Protein AF-A0A7V0IUH4-F1 (afdb_monomer_lite)

Secondary structure (DSSP, 8-state):
------------------------PEEEEEEEEEEEEEPPGGGS-EEEES-TT-HHHHHHHHHHH--SEEEEETT-TTS-TTTT-SSHHHHHHHHHHHHSTTSTTHHHHHHHHHTTPEEEEEEPSS---TTTBSSTT---BSBTT---BSGGGSPBS-HHHHHHHHHHHHHIIIIIS--SSEEEEE-SSHHHH-SS-HHHHHHHHHHHHHHHHHH-TTSEEEE---SSTTPPPPPTT-TTB-HHHHHHHHHTT-SS-TT---HHHHHHHHHHHTT---SEEEEEEES--THHHHHHHHHHHHHHHTTT-TTPEEEEEEEES--SSSP-GGGTSHHHHHHHHHHHHHHHHTT-----EESS---TTHHHHHHHHTTT-S-S--SSSEETTTT--EEPHHHHHHHHHHHHH-EETTEE-EEEEEE----SSEEEEEEE-TTS-EEEEEEEE----SHHHHHHHHHHHHHHTT--HHHHHHHHHHHHHHHH--SS-TTHHHHHHHHHHTT---HHHHHHHHHHHHHHHHHHHT-SGGGHHHHSTT--SHHHHHHHHHHHHHHHHTSSPEEEEEEEES-SS-SEEEEEEEEESSSSS-HHHHHHHT-SS--SSSS-SS-HHHHHHHHHHHHHHHHHHHHHHHHHHHTT--HHHHHHHHHHHHHHTTSTTHHHHHHHHHHHHTTT-HHHHHHHHHHHHHHHHHHHHHHHHHHHHHHHHHHTSTTTSSGGG-EEEEEE-BTTBEEEEEEE-TTEEEEEEEEE-

pLDDT: mean 86.76, std 14.97, range [27.89, 98.75]

Foldseek 3Di:
DDDDDDDDDDDDDDDDPPVPPPFDAWEKEFELVFFDFFPFLLLAAFAEDQCLLQLLLLVVLCVLRLHQEYEYECCHPVHRLAQPDPDLVSSLVSLCQQCPCVHSNVSVLVSCVVSVHAYEYEHEPQRHHLQFFPDRPQQPAFFDVDRGGLRRQEFGVDLLVLLVSLLSNLLCVCPVSVNPRAEYEYYAQNLRRHLAALVSSLSNLQSNQVSNCVNPVNHAYEYQAHQDLFDFRDWLPDPTGDPVSSVSCVVNVIRTDPVRGGSQLVSVVSCLVVVGHAQEYEYAEELDQLLSLLVSLQVVCVSCVVSVNNRYAYEPAEYFNHDDAKPQQCLQALLRLLRSVSNSVSNVNSRHRYYHYHAQDDDPPRQVVQCVVQVNDQGINTRHQGRNRVQAGFGGSNSQSSSLSCVQQPADPLGTWTWTDMDIPPALFKDKTWTAHSVRQKIKIKMGGHADPPLVSNLVSLLVLLCVQAPDPVLVVLVVVLVVVVVPDPDDDPCSVVVSLVVSCVVDPDPLNNLSSQLSSQSNVCCVPVNALPSLCVSCPPDDDPSSVVSSVSSSVSRVQSFFWHKYKYKYFQRPFAWKWKKKKFKRDLQAQRQQSQQQVQAPDNDPRSRHRPGPVRVLLVVLLVVLLVQLLVQLVVQVVVVVDDPVLSVLCVVQLVVLVPDPCSPVSQLVSLCVSCPPHPVSSVVSSVSVVVSVVSSVVSSSVSSSVSSVVVCPDLRNDRVSRIDMDMDTQDNRMDMDMDTGHHSMMMMIMIGHD

Radius of gyration: 29.91 Å; chains: 1; bounding box: 110×82×87 Å

Sequence (757 aa):
MKKNLFLFCIVIILVPFLSFAQETVIKIKVDASQTIESVPEIFSPSMWIVNPHNRYLIEKFFSENNPKRIQISLSAIDFPLFARTESFKEYKQNLRKYFGPDGAAAYFIHKIKEFNTALVIGFDPPRMPSWLSSRPGDYRLLRKGGDITLEKTSPPMSYDLWAEVVTYTLTYFNNDLQIKNLGFFVGHEQDLDWAGSEKSFFRYYEYAAKAAKKVNPDIKVGGGGPRHWNIMRAGCDSKYYTRDAMEICKSEGGWRDRKNVPFLKNFIDYAVQNNVPLDFINWHSFGTNPEGFLIAGNRIKKWLGKKKLEDVRLYPSDWTYWSRTYPADYLDTTESAAYIPQALYYMWKGGIDWHGHDFDVEGYGMETKTIKKRDNSVFIGSWSIFARAKKGGIVKPTYNAFKALNMISREDKTGGSRLISTDFPEDETVVAFSTISGDARKIFFMMSNFIPKDKNKLNKYILGIAMKDGIIKEEVELFRKCIKDNTVASGKNRDNFAGCKSKLRQRTKDPEKLEVIDFTSKLFTCLKYKGDTNCMPDASEGLKFQRTRRTADKIKEVMGAASKSKHVSIEFINIPFKETAKLITYKIDSAHSNACSFNKKTEPRKTGTPCGVGGAIDKAVAEARKQARGEGLKKARIYLSSLGYEKKEIELLKNNIRSCVGRMNARNCLNELSERIGAGNPNRSRNIKNDLPEAFEKYKKTFQTSYYRTIDGINNWKEVSLEGSKEEKEVDIRKGMFILNRTVEPNSVYLLILEGS

Structure (mmCIF, N/CA/C/O backbone):
data_AF-A0A7V0IUH4-F1
#
_entry.id   AF-A0A7V0IUH4-F1
#
loop_
_atom_site.group_PDB
_atom_site.id
_atom_site.type_symbol
_atom_site.label_atom_id
_atom_site.label_alt_id
_atom_site.label_comp_id
_atom_site.label_asym_id
_atom_site.label_entity_id
_atom_site.label_seq_id
_atom_site.pdbx_PDB_ins_code
_atom_site.Cartn_x
_atom_site.Cartn_y
_atom_site.Cartn_z
_atom_site.occupancy
_atom_site.B_iso_or_equiv
_atom_site.auth_seq_id
_atom_site.auth_comp_id
_atom_site.auth_asym_id
_atom_site.auth_atom_id
_atom_site.pdbx_PDB_model_num
ATOM 1 N N . MET A 1 1 ? -55.706 57.755 51.723 1.00 37.38 1 MET A N 1
ATOM 2 C CA . MET A 1 1 ? -55.678 57.977 50.258 1.00 37.38 1 MET A CA 1
ATOM 3 C C . MET A 1 1 ? -55.311 56.674 49.557 1.00 37.38 1 MET A C 1
ATOM 5 O O . MET A 1 1 ? -54.279 56.119 49.887 1.00 37.38 1 MET A O 1
ATOM 9 N N . LYS A 1 2 ? -56.220 56.190 48.691 1.00 33.56 2 LYS A N 1
ATOM 10 C CA . LYS A 1 2 ? -56.051 55.422 47.430 1.00 33.56 2 LYS A CA 1
ATOM 11 C C . LYS A 1 2 ? -54.647 54.838 47.143 1.00 33.56 2 LYS A C 1
ATOM 13 O O . LYS A 1 2 ? -53.683 55.577 47.222 1.00 33.56 2 LYS A O 1
ATOM 18 N N . LYS A 1 3 ? -54.447 53.625 46.622 1.00 33.75 3 LYS A N 1
ATOM 19 C CA . LYS A 1 3 ? -55.297 52.534 46.100 1.00 33.75 3 LYS A CA 1
ATOM 20 C C . LYS A 1 3 ? -54.306 51.412 45.697 1.00 33.75 3 LYS A C 1
ATOM 22 O O . LYS A 1 3 ? -53.345 51.748 45.025 1.00 33.75 3 LYS A O 1
ATOM 27 N N . ASN A 1 4 ? -54.621 50.153 46.033 1.00 34.56 4 ASN A N 1
ATOM 28 C CA . ASN A 1 4 ? -54.620 48.956 45.157 1.00 34.56 4 ASN A CA 1
ATOM 29 C C . ASN A 1 4 ? -53.325 48.553 44.397 1.00 34.56 4 ASN A C 1
ATOM 31 O O . ASN A 1 4 ? -52.700 49.388 43.769 1.00 34.56 4 ASN A O 1
ATOM 35 N N . LEU A 1 5 ? -52.918 47.288 44.234 1.00 33.69 5 LEU A N 1
ATOM 36 C CA . LEU A 1 5 ? -53.509 45.961 44.458 1.00 33.69 5 LEU A CA 1
ATOM 37 C C . LEU A 1 5 ? -52.405 44.920 44.104 1.00 33.69 5 LEU A C 1
ATOM 39 O O . LEU A 1 5 ? -51.682 45.160 43.143 1.00 33.69 5 LEU A O 1
ATOM 43 N N . PHE A 1 6 ? -52.421 43.746 44.761 1.00 31.06 6 PHE A N 1
ATOM 44 C CA . PHE A 1 6 ? -52.007 42.412 44.249 1.00 31.06 6 PHE A CA 1
ATOM 45 C C . PHE A 1 6 ? -50.518 42.134 43.946 1.00 31.06 6 PHE A C 1
ATOM 47 O O . PHE A 1 6 ? -49.809 42.968 43.412 1.00 31.06 6 PHE A O 1
ATOM 54 N N . LEU A 1 7 ? -49.968 40.930 44.126 1.00 31.27 7 LEU A N 1
ATOM 55 C CA . LEU A 1 7 ? -50.326 39.686 44.823 1.00 31.27 7 LEU A CA 1
ATOM 56 C C . LEU A 1 7 ? -49.041 38.828 44.719 1.00 31.27 7 LEU A C 1
ATOM 58 O O . LEU A 1 7 ? -48.494 38.684 43.632 1.00 31.27 7 LEU A O 1
ATOM 62 N N . PHE A 1 8 ? -48.548 38.336 45.855 1.00 31.84 8 PHE A N 1
ATOM 63 C CA . PHE A 1 8 ? -48.049 36.970 46.097 1.00 31.84 8 PHE A CA 1
ATOM 64 C C . PHE A 1 8 ? -47.409 36.156 44.938 1.00 31.84 8 PHE A C 1
ATOM 66 O O . PHE A 1 8 ? -48.095 35.759 44.003 1.00 31.84 8 PHE A O 1
ATOM 73 N N . CYS A 1 9 ? -46.135 35.756 45.082 1.00 27.89 9 CYS A N 1
ATOM 74 C CA . CYS A 1 9 ? -45.747 34.371 45.423 1.00 27.89 9 CYS A CA 1
ATOM 75 C C . CYS A 1 9 ? -44.222 34.155 45.366 1.00 27.89 9 CYS A C 1
ATOM 77 O O . CYS A 1 9 ? -43.538 34.504 44.409 1.00 27.89 9 CYS A O 1
ATOM 79 N N . ILE A 1 10 ? -43.728 33.526 46.428 1.00 38.78 10 ILE A N 1
ATOM 80 C CA . ILE A 1 10 ? -42.408 32.914 46.599 1.00 38.78 10 ILE A CA 1
ATOM 81 C C . ILE A 1 10 ? -42.279 31.707 45.647 1.00 38.78 10 ILE A C 1
ATOM 83 O O . ILE A 1 10 ? -43.260 30.993 45.476 1.00 38.78 10 ILE A O 1
ATOM 87 N N . VAL A 1 11 ? -41.091 31.478 45.063 1.00 30.45 11 VAL A N 1
ATOM 88 C CA . VAL A 1 11 ? -40.334 30.196 45.006 1.00 30.45 11 VAL A CA 1
ATOM 89 C C . VAL A 1 11 ? -39.134 30.338 44.041 1.00 30.45 11 VAL A C 1
ATOM 91 O O . VAL A 1 11 ? -39.258 30.401 42.825 1.00 30.45 11 VAL A O 1
ATOM 94 N N . ILE A 1 12 ? -37.960 30.471 44.659 1.00 35.75 12 ILE A N 1
ATOM 95 C CA . ILE A 1 12 ? -36.664 29.813 44.403 1.00 35.75 12 ILE A CA 1
ATOM 96 C C . ILE A 1 12 ? -36.491 29.030 43.070 1.00 35.75 12 ILE A C 1
ATOM 98 O O . ILE A 1 12 ? -37.139 28.018 42.849 1.00 35.75 12 ILE A O 1
ATOM 102 N N . ILE A 1 13 ? -35.468 29.457 42.303 1.00 41.28 13 ILE A N 1
ATOM 103 C CA . ILE A 1 13 ? -34.594 28.722 41.352 1.00 41.28 13 ILE A CA 1
ATOM 104 C C . ILE A 1 13 ? -35.267 27.986 40.177 1.00 41.28 13 ILE A C 1
ATOM 106 O O . ILE A 1 13 ? -35.821 26.913 40.356 1.00 41.28 13 ILE A O 1
ATOM 110 N N . LEU A 1 14 ? -35.030 28.479 38.949 1.00 29.25 14 LEU A N 1
ATOM 111 C CA . LEU A 1 14 ? -34.723 27.669 37.752 1.00 29.25 14 LEU A CA 1
ATOM 112 C C . LEU A 1 14 ? -34.164 28.574 36.629 1.00 29.25 14 LEU A C 1
ATOM 114 O O . LEU A 1 14 ? -34.876 29.120 35.791 1.00 29.25 14 LEU A O 1
ATOM 118 N N . VAL A 1 15 ? -32.843 28.752 36.667 1.00 35.31 15 VAL A N 1
ATOM 119 C CA . VAL A 1 15 ? -31.974 29.238 35.575 1.00 35.31 15 VAL A CA 1
ATOM 120 C C . VAL A 1 15 ? -31.945 28.147 34.476 1.00 35.31 15 VAL A C 1
ATOM 122 O O . VAL A 1 15 ? -32.178 26.979 34.790 1.00 35.31 15 VAL A O 1
ATOM 125 N N . PRO A 1 16 ? -31.799 28.504 33.184 1.00 36.59 16 PRO A N 1
ATOM 126 C CA . PRO A 1 16 ? -32.576 27.939 32.086 1.00 36.59 16 PRO A CA 1
ATOM 127 C C . PRO A 1 16 ? -32.197 26.498 31.750 1.00 36.59 16 PRO A C 1
ATOM 129 O O . PRO A 1 16 ? -31.084 26.052 32.023 1.00 36.59 16 PRO A O 1
ATOM 132 N N . PHE A 1 17 ? -33.118 25.815 31.063 1.00 34.81 17 PHE A N 1
ATOM 133 C CA . PHE A 1 17 ? -32.881 24.593 30.294 1.00 34.81 17 PHE A CA 1
ATOM 134 C C . PHE A 1 17 ? -31.699 24.784 29.321 1.00 34.81 17 PHE A C 1
ATOM 136 O O . PHE A 1 17 ? -31.861 25.023 28.124 1.00 34.81 17 PHE A O 1
ATOM 143 N N . LEU A 1 18 ? -30.477 24.637 29.829 1.00 32.19 18 LEU A N 1
ATOM 144 C CA . LEU A 1 18 ? -29.369 24.096 29.066 1.00 32.19 18 LEU A CA 1
ATOM 145 C C . LEU A 1 18 ? -29.809 22.684 28.699 1.00 32.19 18 LEU A C 1
ATOM 147 O O . LEU A 1 18 ? -29.842 21.788 29.539 1.00 32.19 18 LEU A O 1
ATOM 151 N N . SER A 1 19 ? -30.194 22.499 27.440 1.00 32.16 19 SER A N 1
ATOM 152 C CA . SER A 1 19 ? -30.220 21.170 26.846 1.00 32.16 19 SER A CA 1
ATOM 153 C C . SER A 1 19 ? -28.793 20.634 26.929 1.00 32.16 19 SER A C 1
ATOM 155 O O . SER A 1 19 ? -27.965 20.916 26.064 1.00 32.16 19 SER A O 1
ATOM 157 N N . PHE A 1 20 ? -28.475 19.920 28.010 1.00 33.34 20 PHE A N 1
ATOM 158 C CA . PHE A 1 20 ? -27.325 19.037 28.049 1.00 33.34 20 PHE A CA 1
ATOM 159 C C . PHE A 1 20 ? -27.559 18.035 26.924 1.00 33.34 20 PHE A C 1
ATOM 161 O O . PHE A 1 20 ? -28.377 17.126 27.048 1.00 33.34 20 PHE A O 1
ATOM 168 N N . ALA A 1 21 ? -26.896 18.244 25.786 1.00 39.22 21 ALA A N 1
ATOM 169 C CA . ALA A 1 21 ? -26.708 17.181 24.821 1.00 39.22 21 ALA A CA 1
ATOM 170 C C . ALA A 1 21 ? -25.981 16.074 25.586 1.00 39.22 21 ALA A C 1
ATOM 172 O O . ALA A 1 21 ? -24.799 16.208 25.895 1.00 39.22 21 ALA A O 1
ATOM 173 N N . GLN A 1 22 ? -26.728 15.054 26.001 1.00 40.94 22 GLN A N 1
ATOM 174 C CA . GLN A 1 22 ? -26.186 13.882 26.663 1.00 40.94 22 GLN A CA 1
ATOM 175 C C . GLN A 1 22 ? -25.110 13.326 25.728 1.00 40.94 22 GLN A C 1
ATOM 177 O O . GLN A 1 22 ? -25.421 12.973 24.590 1.00 40.94 22 GLN A O 1
ATOM 182 N N . GLU A 1 23 ? -23.842 13.352 26.151 1.00 55.22 23 GLU A N 1
ATOM 183 C CA . GLU A 1 23 ? -22.752 12.816 25.338 1.00 55.22 23 GLU A CA 1
ATOM 184 C C . GLU A 1 23 ? -23.079 11.358 25.011 1.00 55.22 23 GLU A C 1
ATOM 186 O O . GLU A 1 23 ? -23.225 10.513 25.897 1.00 55.22 23 GLU A O 1
ATOM 191 N N . THR A 1 24 ? -23.284 11.078 23.727 1.00 71.75 24 THR A N 1
ATOM 192 C CA . THR A 1 24 ? -23.675 9.759 23.248 1.00 71.75 24 THR A CA 1
ATOM 193 C C . THR A 1 24 ? -22.495 8.810 23.407 1.00 71.75 24 THR A C 1
ATOM 195 O O . THR A 1 24 ? -21.489 8.906 22.707 1.00 71.75 24 THR A O 1
ATOM 198 N N . VAL A 1 25 ? -22.604 7.886 24.362 1.00 87.19 25 VAL A N 1
ATOM 199 C CA . VAL A 1 25 ? -21.612 6.826 24.562 1.00 87.19 25 VAL A CA 1
ATOM 200 C C . VAL A 1 25 ? -21.788 5.773 23.470 1.00 87.19 25 VAL A C 1
ATOM 202 O O . VAL A 1 25 ? -22.852 5.158 23.365 1.00 87.19 25 VAL A O 1
ATOM 205 N N . ILE A 1 26 ? -20.739 5.523 22.686 1.00 91.44 26 ILE A N 1
ATOM 206 C CA . ILE A 1 26 ? -20.710 4.416 21.723 1.00 91.44 26 ILE A CA 1
ATOM 207 C C . ILE A 1 26 ? -20.567 3.118 22.511 1.00 91.44 26 ILE A C 1
ATOM 209 O O . ILE A 1 26 ? -19.567 2.909 23.197 1.00 91.44 26 ILE A O 1
ATOM 213 N N . LYS A 1 27 ? -21.564 2.240 22.419 1.00 95.38 27 LYS A N 1
ATOM 214 C CA . LYS A 1 27 ? -21.532 0.917 23.050 1.00 95.38 27 LYS A CA 1
ATOM 215 C C . LYS A 1 27 ? -21.047 -0.118 22.044 1.00 95.38 27 LYS A C 1
ATOM 217 O O . LYS A 1 27 ? -21.657 -0.264 20.990 1.00 95.38 27 LYS A O 1
ATOM 222 N N . ILE A 1 28 ? -19.972 -0.818 22.372 1.00 97.62 28 ILE A N 1
ATOM 223 C CA . ILE A 1 28 ? -19.400 -1.893 21.563 1.00 97.62 28 ILE A CA 1
ATOM 224 C C . ILE A 1 28 ? -19.493 -3.179 22.370 1.00 97.62 28 ILE A C 1
ATOM 226 O O . ILE A 1 28 ? -19.075 -3.205 23.524 1.00 97.62 28 ILE A O 1
ATOM 230 N N . LYS A 1 29 ? -20.021 -4.240 21.772 1.00 98.25 29 LYS A N 1
ATOM 231 C CA . LYS A 1 29 ? -20.171 -5.550 22.396 1.00 98.25 29 LYS A CA 1
ATOM 232 C C . LYS A 1 29 ? -19.306 -6.567 21.663 1.00 98.25 29 LYS A C 1
ATOM 234 O O . LYS A 1 29 ? -19.407 -6.699 20.449 1.00 98.25 29 LYS A O 1
ATOM 239 N N . VAL A 1 30 ? -18.470 -7.286 22.400 1.00 98.38 30 VAL A N 1
ATOM 240 C CA . VAL A 1 30 ? -17.583 -8.335 21.889 1.00 98.38 30 VAL A CA 1
ATOM 241 C C . VAL A 1 30 ? -18.022 -9.665 22.488 1.00 98.38 30 VAL A C 1
ATOM 243 O O . VAL A 1 30 ? -17.952 -9.838 23.704 1.00 98.38 30 VAL A O 1
ATOM 246 N N . ASP A 1 31 ? -18.462 -10.606 21.654 1.00 98.06 31 ASP A N 1
ATOM 247 C CA . ASP A 1 31 ? -18.826 -11.957 22.098 1.00 98.06 31 ASP A CA 1
ATOM 248 C C . ASP A 1 31 ? -17.713 -12.948 21.756 1.00 98.06 31 ASP A C 1
ATOM 250 O O . ASP A 1 31 ? -17.550 -13.360 20.606 1.00 98.06 31 ASP A O 1
ATOM 254 N N . ALA A 1 32 ? -16.941 -13.341 22.773 1.00 96.25 32 ALA A N 1
ATOM 255 C CA . ALA A 1 32 ? -15.793 -14.228 22.609 1.00 96.25 32 ALA A CA 1
ATOM 256 C C . ALA A 1 32 ? -16.175 -15.678 22.265 1.00 96.25 32 ALA A C 1
ATOM 258 O O . ALA A 1 32 ? -15.327 -16.434 21.787 1.00 96.25 32 ALA A O 1
ATOM 259 N N . SER A 1 33 ? -17.440 -16.068 22.458 1.00 94.75 33 SER A N 1
ATOM 260 C CA . SER A 1 33 ? -17.930 -17.403 22.096 1.00 94.75 33 SER A CA 1
ATOM 261 C C . SER A 1 33 ? -18.368 -17.506 20.634 1.00 94.75 33 SER A C 1
ATOM 263 O O . SER A 1 33 ? -18.364 -18.595 20.056 1.00 94.75 33 SER A O 1
ATOM 265 N N . GLN A 1 34 ? -18.704 -16.377 20.003 1.00 96.38 34 GLN A N 1
ATOM 266 C CA . GLN A 1 34 ? -19.245 -16.344 18.651 1.00 96.38 34 GLN A CA 1
ATOM 267 C C . GLN A 1 34 ? -18.137 -16.098 17.622 1.00 96.38 34 GLN A C 1
ATOM 269 O O . GLN A 1 34 ? -17.825 -14.964 17.263 1.00 96.38 34 GLN A O 1
ATOM 274 N N . THR A 1 35 ? -17.557 -17.181 17.107 1.00 94.44 35 THR A N 1
ATOM 275 C CA . THR A 1 35 ? -16.653 -17.114 15.948 1.00 94.44 35 THR A CA 1
ATOM 276 C C . THR A 1 35 ? -17.429 -16.819 14.666 1.00 94.44 35 THR A C 1
ATOM 278 O O . THR A 1 35 ? -18.424 -17.482 14.384 1.00 94.44 35 THR A O 1
ATOM 281 N N . ILE A 1 36 ? -16.945 -15.857 13.877 1.00 93.50 36 ILE A N 1
ATOM 282 C CA . ILE A 1 36 ? -17.466 -15.531 12.543 1.00 93.50 36 ILE A CA 1
ATOM 283 C C . ILE A 1 36 ? -16.753 -16.378 11.483 1.00 93.50 36 ILE A C 1
ATOM 285 O O . ILE A 1 36 ? -17.390 -17.127 10.751 1.00 93.50 36 ILE A O 1
ATOM 289 N N . GLU A 1 37 ? -15.427 -16.251 11.397 1.00 91.94 37 GLU A N 1
ATOM 290 C CA . GLU A 1 37 ? -14.578 -16.899 10.390 1.00 91.94 37 GLU A CA 1
ATOM 291 C C . GLU A 1 37 ? -13.103 -16.911 10.841 1.00 91.94 37 GLU A C 1
ATOM 293 O O . GLU A 1 37 ? -12.743 -16.326 11.868 1.00 91.94 37 GLU A O 1
ATOM 298 N N . SER A 1 38 ? -12.221 -17.572 10.084 1.00 91.75 38 SER A N 1
ATOM 299 C CA . SER A 1 38 ? -10.772 -17.336 10.193 1.00 91.75 38 SER A CA 1
ATOM 300 C C . SER A 1 38 ? -10.464 -15.872 9.899 1.00 91.75 38 SER A C 1
ATOM 302 O O . SER A 1 38 ? -11.119 -15.301 9.030 1.00 91.75 38 SER A O 1
ATOM 304 N N . VAL A 1 39 ? -9.462 -15.269 10.548 1.00 93.12 39 VAL A N 1
ATOM 305 C CA . VAL A 1 39 ? -9.131 -13.858 10.287 1.00 93.12 39 VAL A CA 1
ATOM 306 C C . VAL A 1 39 ? -8.865 -13.634 8.789 1.00 93.12 39 VAL A C 1
ATOM 308 O O . VAL A 1 39 ? -7.934 -14.233 8.246 1.00 93.12 39 VAL A O 1
ATOM 311 N N . PRO A 1 40 ? -9.659 -12.783 8.108 1.00 92.69 40 PRO A N 1
ATOM 312 C CA . PRO A 1 40 ? -9.484 -12.537 6.681 1.00 92.69 40 PRO A CA 1
ATOM 313 C C . PRO A 1 40 ? -8.098 -11.966 6.349 1.00 92.69 40 PRO A C 1
ATOM 315 O O . PRO A 1 40 ? -7.619 -11.059 7.035 1.00 92.69 40 PRO A O 1
ATOM 318 N N . GLU A 1 41 ? -7.488 -12.420 5.242 1.00 92.25 41 GLU A N 1
ATOM 319 C CA . GLU A 1 41 ? -6.160 -11.952 4.784 1.00 92.25 41 GLU A CA 1
ATOM 320 C C . GLU A 1 41 ? -6.083 -10.427 4.613 1.00 92.25 41 GLU A C 1
ATOM 322 O O . GLU A 1 41 ? -5.002 -9.847 4.705 1.00 92.25 41 GLU A O 1
ATOM 327 N N . ILE A 1 42 ? -7.221 -9.765 4.385 1.00 94.81 42 ILE A N 1
ATOM 328 C CA . ILE A 1 42 ? -7.305 -8.310 4.249 1.00 94.81 42 ILE A CA 1
ATOM 329 C C . ILE A 1 42 ? -6.801 -7.572 5.500 1.00 94.81 42 ILE A C 1
ATOM 331 O O . ILE A 1 42 ? -6.294 -6.460 5.381 1.00 94.81 42 ILE A O 1
ATOM 335 N N . PHE A 1 43 ? -6.879 -8.186 6.687 1.00 94.75 43 PHE A N 1
ATOM 336 C CA . PHE A 1 43 ? -6.356 -7.610 7.929 1.00 94.75 43 PHE A CA 1
ATOM 337 C C . PHE A 1 43 ? -4.857 -7.850 8.122 1.00 94.75 43 PHE A C 1
ATOM 339 O O . PHE A 1 43 ? -4.261 -7.255 9.017 1.00 94.75 43 PHE A O 1
ATOM 346 N N . SER A 1 44 ? -4.219 -8.670 7.286 1.00 93.50 44 SER A N 1
ATOM 347 C CA . SER A 1 44 ? -2.771 -8.847 7.319 1.00 93.50 44 SER A CA 1
ATOM 348 C C . SER A 1 44 ? -2.058 -7.728 6.549 1.00 93.50 44 SER A C 1
ATOM 350 O O . SER A 1 44 ? -2.542 -7.275 5.502 1.00 93.50 44 SER A O 1
ATOM 352 N N . PRO A 1 45 ? -0.867 -7.289 6.998 1.00 95.25 45 PRO A N 1
ATOM 353 C CA . PRO A 1 45 ? -0.064 -6.335 6.242 1.00 95.25 45 PRO A CA 1
ATOM 354 C C . PRO A 1 45 ? 0.267 -6.860 4.842 1.00 95.25 45 PRO A C 1
ATOM 356 O O . PRO A 1 45 ? 0.762 -7.976 4.678 1.00 95.25 45 PRO A O 1
ATOM 359 N N . SER A 1 46 ? -0.011 -6.044 3.828 1.00 95.44 46 SER A N 1
ATOM 360 C CA . SER A 1 46 ? 0.277 -6.342 2.425 1.00 95.44 46 SER A CA 1
ATOM 361 C C . SER A 1 46 ? 0.646 -5.060 1.678 1.00 95.44 46 SER A C 1
ATOM 363 O O . SER A 1 46 ? -0.035 -4.043 1.820 1.00 95.44 46 SER A O 1
ATOM 365 N N . MET A 1 47 ? 1.750 -5.083 0.927 1.00 95.06 47 MET A N 1
ATOM 366 C CA . MET A 1 47 ? 2.387 -3.861 0.410 1.00 95.06 47 MET A CA 1
ATOM 367 C C . MET A 1 47 ? 2.719 -3.937 -1.077 1.00 95.06 47 MET A C 1
ATOM 369 O O . MET A 1 47 ? 3.038 -5.006 -1.595 1.00 95.06 47 MET A O 1
ATOM 373 N N . TRP A 1 48 ? 2.751 -2.779 -1.732 1.00 93.31 48 TRP A N 1
ATOM 374 C CA . TRP A 1 48 ? 3.462 -2.576 -2.990 1.00 93.31 48 TRP A CA 1
ATOM 375 C C . TRP A 1 48 ? 4.832 -1.943 -2.718 1.00 93.31 48 TRP A C 1
ATOM 377 O O . TRP A 1 48 ? 4.922 -0.862 -2.133 1.00 93.31 48 TRP A O 1
ATOM 387 N N . ILE A 1 49 ? 5.902 -2.638 -3.118 1.00 91.88 49 ILE A N 1
ATOM 388 C CA . ILE A 1 49 ? 7.294 -2.216 -2.922 1.00 91.88 49 ILE A CA 1
ATOM 389 C C . ILE A 1 49 ? 7.909 -1.823 -4.265 1.00 91.88 49 ILE A C 1
ATOM 391 O O . ILE A 1 49 ? 7.968 -2.619 -5.205 1.00 91.88 49 ILE A O 1
ATOM 395 N N . VAL A 1 50 ? 8.442 -0.606 -4.329 1.00 85.69 50 VAL A N 1
ATOM 396 C CA . VAL A 1 50 ? 9.138 -0.061 -5.501 1.00 85.69 50 VAL A CA 1
ATOM 397 C C . VAL A 1 50 ? 10.639 -0.353 -5.445 1.00 85.69 50 VAL A C 1
ATOM 399 O O . VAL A 1 50 ? 11.237 -0.665 -6.475 1.00 85.69 50 VAL A O 1
ATOM 402 N N . ASN A 1 51 ? 11.267 -0.295 -4.263 1.00 85.69 51 ASN A N 1
ATOM 403 C CA . ASN A 1 51 ? 12.710 -0.488 -4.072 1.00 85.69 51 ASN A CA 1
ATOM 404 C C . ASN A 1 51 ? 13.021 -1.716 -3.191 1.00 85.69 51 ASN A C 1
ATOM 406 O O . ASN A 1 51 ? 13.439 -1.570 -2.038 1.00 85.69 51 ASN A O 1
ATOM 410 N N . PRO A 1 52 ? 12.945 -2.948 -3.730 1.00 89.06 52 PRO A N 1
ATOM 411 C CA . PRO A 1 52 ? 13.179 -4.171 -2.951 1.00 89.06 52 PRO A CA 1
ATOM 412 C C . PRO A 1 52 ? 14.638 -4.359 -2.486 1.00 89.06 52 PRO A C 1
ATOM 414 O O . PRO A 1 52 ? 14.940 -5.292 -1.752 1.00 89.06 52 PRO A O 1
ATOM 417 N N . HIS A 1 53 ? 15.568 -3.486 -2.879 1.00 88.06 53 HIS A N 1
ATOM 418 C CA . HIS A 1 53 ? 16.984 -3.582 -2.511 1.00 88.06 53 HIS A CA 1
ATOM 419 C C . HIS A 1 53 ? 17.350 -2.853 -1.202 1.00 88.06 53 HIS A C 1
ATOM 421 O O . HIS A 1 53 ? 18.501 -2.919 -0.759 1.00 88.06 53 HIS A O 1
ATOM 427 N N . ASN A 1 54 ? 16.415 -2.136 -0.562 1.00 88.19 54 ASN A N 1
ATOM 428 C CA . ASN A 1 54 ? 16.695 -1.480 0.719 1.00 88.19 54 ASN A CA 1
ATOM 429 C C . ASN A 1 54 ? 16.631 -2.481 1.884 1.00 88.19 54 ASN A C 1
ATOM 431 O O . ASN A 1 54 ? 15.604 -2.633 2.543 1.00 88.19 54 ASN A O 1
ATOM 435 N N . ARG A 1 55 ? 17.764 -3.134 2.162 1.00 90.69 55 ARG A N 1
ATOM 436 C CA . ARG A 1 55 ? 17.884 -4.190 3.179 1.00 90.69 55 ARG A CA 1
ATOM 437 C C . ARG A 1 55 ? 17.313 -3.821 4.553 1.00 90.69 55 ARG A C 1
ATOM 439 O O . ARG A 1 55 ? 16.654 -4.662 5.148 1.00 90.69 55 ARG A O 1
ATOM 446 N N . TYR A 1 56 ? 17.552 -2.605 5.053 1.00 91.69 56 TYR A N 1
ATOM 447 C CA . TYR A 1 56 ? 17.064 -2.208 6.381 1.00 91.69 56 TYR A CA 1
ATOM 448 C C . TYR A 1 56 ? 15.539 -2.109 6.424 1.00 91.69 56 TYR A C 1
ATOM 450 O O . TYR A 1 56 ? 14.920 -2.676 7.318 1.00 91.69 56 TYR A O 1
ATOM 458 N N . LEU A 1 57 ? 14.932 -1.414 5.455 1.00 92.38 57 LEU A N 1
ATOM 459 C CA . LEU A 1 57 ? 13.477 -1.241 5.435 1.00 92.38 57 LEU A CA 1
ATOM 460 C C . LEU A 1 57 ? 12.756 -2.573 5.235 1.00 92.38 57 LEU A C 1
ATOM 462 O O . LEU A 1 57 ? 11.758 -2.822 5.905 1.00 92.38 57 LEU A O 1
ATOM 466 N N . ILE A 1 58 ? 13.286 -3.426 4.350 1.00 94.62 58 ILE A N 1
ATOM 467 C CA . ILE A 1 58 ? 12.775 -4.783 4.153 1.00 94.62 58 ILE A CA 1
ATOM 468 C C . ILE A 1 58 ? 12.877 -5.576 5.455 1.00 94.62 58 ILE A C 1
ATOM 470 O O . ILE A 1 58 ? 11.872 -6.123 5.892 1.00 94.62 58 ILE A O 1
ATOM 474 N N . GLU A 1 59 ? 14.039 -5.595 6.115 1.00 95.31 59 GLU A N 1
ATOM 475 C CA . GLU A 1 59 ? 14.199 -6.360 7.356 1.00 95.31 59 GLU A CA 1
ATOM 476 C C . GLU A 1 59 ? 13.246 -5.893 8.450 1.00 95.31 59 GLU A C 1
ATOM 478 O O . GLU A 1 59 ? 12.522 -6.691 9.047 1.00 95.31 59 GLU A O 1
ATOM 483 N N . LYS A 1 60 ? 13.217 -4.582 8.695 1.00 95.06 60 LYS A N 1
ATOM 484 C CA . LYS A 1 60 ? 12.391 -4.001 9.746 1.00 95.06 60 LYS A CA 1
ATOM 485 C C . LYS A 1 60 ? 10.912 -4.284 9.503 1.00 95.06 60 LYS A C 1
ATOM 487 O O . LYS A 1 60 ? 10.211 -4.728 10.405 1.00 95.06 60 LYS A O 1
ATOM 492 N N . PHE A 1 61 ? 10.444 -4.084 8.271 1.00 95.75 61 PHE A N 1
ATOM 493 C CA . PHE A 1 61 ? 9.047 -4.336 7.955 1.00 95.75 61 PHE A CA 1
ATOM 494 C C . PHE A 1 61 ? 8.694 -5.821 8.044 1.00 95.75 61 PHE A C 1
ATOM 496 O O . PHE A 1 61 ? 7.712 -6.152 8.699 1.00 95.75 61 PHE A O 1
ATOM 503 N N . PHE A 1 62 ? 9.483 -6.720 7.448 1.00 96.56 62 PHE A N 1
ATOM 504 C CA . PHE A 1 62 ? 9.178 -8.153 7.476 1.00 96.56 62 PHE A CA 1
ATOM 505 C C . PHE A 1 62 ? 9.194 -8.717 8.900 1.00 96.56 62 PHE A C 1
ATOM 507 O O . PHE A 1 62 ? 8.248 -9.397 9.288 1.00 96.56 62 PHE A O 1
ATOM 514 N N . SER A 1 63 ? 10.207 -8.375 9.700 1.00 95.25 63 SER A N 1
ATOM 515 C CA . SER A 1 63 ? 10.329 -8.871 11.078 1.00 95.25 63 SER A CA 1
ATOM 516 C C . SER A 1 63 ? 9.214 -8.381 12.005 1.00 95.25 63 SER A C 1
ATOM 518 O O . SER A 1 63 ? 8.737 -9.147 12.842 1.00 95.25 63 SER A O 1
ATOM 520 N N . GLU A 1 64 ? 8.758 -7.136 11.854 1.00 95.19 64 GLU A N 1
ATOM 521 C CA . GLU A 1 64 ? 7.754 -6.556 12.754 1.00 95.19 64 GLU A CA 1
ATOM 522 C C . GLU A 1 64 ? 6.310 -6.675 12.240 1.00 95.19 64 GLU A C 1
ATOM 524 O O . GLU A 1 64 ? 5.373 -6.655 13.040 1.00 95.19 64 GLU A O 1
ATOM 529 N N . ASN A 1 65 ? 6.105 -6.800 10.924 1.00 95.69 65 ASN A N 1
ATOM 530 C CA . ASN A 1 65 ? 4.774 -6.788 10.303 1.00 95.69 65 ASN A CA 1
ATOM 531 C C . ASN A 1 65 ? 4.397 -8.094 9.598 1.00 95.69 65 ASN A C 1
ATOM 533 O O . ASN A 1 65 ? 3.233 -8.222 9.240 1.00 95.69 65 ASN A O 1
ATOM 537 N N . ASN A 1 66 ? 5.325 -9.042 9.404 1.00 94.19 66 ASN A N 1
ATOM 538 C CA . ASN A 1 66 ? 5.056 -10.364 8.818 1.00 94.19 66 ASN A CA 1
ATOM 539 C C . ASN A 1 66 ? 4.095 -10.311 7.604 1.00 94.19 66 ASN A C 1
ATOM 541 O O . ASN A 1 66 ? 2.963 -10.799 7.677 1.00 94.19 66 ASN A O 1
ATOM 545 N N . PRO A 1 67 ? 4.482 -9.638 6.506 1.00 95.38 67 PRO A N 1
ATOM 546 C CA . PRO A 1 67 ? 3.552 -9.344 5.431 1.00 95.38 67 PRO A CA 1
ATOM 547 C C . PRO A 1 67 ? 3.063 -10.613 4.736 1.00 95.38 67 PRO A C 1
ATOM 549 O O . PRO A 1 67 ? 3.855 -11.461 4.318 1.00 95.38 67 PRO A O 1
ATOM 552 N N . LYS A 1 68 ? 1.745 -10.703 4.533 1.00 94.75 68 LYS A N 1
ATOM 553 C CA . LYS A 1 68 ? 1.118 -11.841 3.846 1.00 94.75 68 LYS A CA 1
ATOM 554 C C . LYS A 1 68 ? 1.355 -11.786 2.340 1.00 94.75 68 LYS A C 1
ATOM 556 O O . LYS A 1 68 ? 1.507 -12.827 1.700 1.00 94.75 68 LYS A O 1
ATOM 561 N N . ARG A 1 69 ? 1.414 -10.575 1.773 1.00 96.12 69 ARG A N 1
ATOM 562 C CA . ARG A 1 69 ? 1.582 -10.353 0.334 1.00 96.12 69 ARG A CA 1
ATOM 563 C C . ARG A 1 69 ? 2.447 -9.139 0.035 1.00 96.12 69 ARG A C 1
ATOM 565 O O . ARG A 1 69 ? 2.260 -8.072 0.614 1.00 96.12 69 ARG A O 1
ATOM 572 N N . ILE A 1 70 ? 3.349 -9.291 -0.925 1.00 97.50 70 ILE A N 1
ATOM 573 C CA . ILE A 1 70 ? 4.130 -8.192 -1.487 1.00 97.50 70 ILE A CA 1
ATOM 574 C C . ILE A 1 70 ? 3.945 -8.163 -2.995 1.00 97.50 70 ILE A C 1
ATOM 576 O O . ILE A 1 70 ? 4.107 -9.181 -3.666 1.00 97.50 70 ILE A O 1
ATOM 580 N N . GLN A 1 71 ? 3.657 -6.980 -3.525 1.00 95.19 71 GLN A N 1
ATOM 581 C CA . GLN A 1 71 ? 3.691 -6.702 -4.950 1.00 95.19 71 GLN A CA 1
ATOM 582 C C . GLN A 1 71 ? 4.974 -5.963 -5.326 1.00 95.19 71 GLN A C 1
ATOM 584 O O . GLN A 1 71 ? 5.371 -5.027 -4.632 1.00 95.19 71 GLN A O 1
ATOM 589 N N . ILE A 1 72 ? 5.578 -6.326 -6.459 1.00 93.44 72 ILE A N 1
ATOM 590 C CA . ILE A 1 72 ? 6.651 -5.554 -7.101 1.00 93.44 72 ILE A CA 1
ATOM 591 C C . ILE A 1 72 ? 6.399 -5.420 -8.605 1.00 93.44 72 ILE A C 1
ATOM 593 O O . ILE A 1 72 ? 5.840 -6.314 -9.240 1.00 93.44 72 ILE A O 1
ATOM 597 N N . SER A 1 73 ? 6.878 -4.325 -9.190 1.00 89.94 73 SER A N 1
ATOM 598 C CA . SER A 1 73 ? 6.896 -4.138 -10.643 1.00 89.94 73 SER A CA 1
ATOM 599 C C . SER A 1 73 ? 8.314 -4.250 -11.183 1.00 89.94 73 SER A C 1
ATOM 601 O O . SER A 1 73 ? 9.221 -3.543 -10.742 1.00 89.94 73 SER A O 1
ATOM 603 N N . LEU A 1 74 ? 8.507 -5.097 -12.195 1.00 88.19 74 LEU A N 1
ATOM 604 C CA . LEU A 1 74 ? 9.792 -5.258 -12.890 1.00 88.19 74 LEU A CA 1
ATOM 605 C C . LEU A 1 74 ? 10.093 -4.105 -13.858 1.00 88.19 74 LEU A C 1
ATOM 607 O O . LEU A 1 74 ? 11.169 -4.046 -14.459 1.00 88.19 74 LEU A O 1
ATOM 611 N N . SER A 1 75 ? 9.139 -3.187 -14.010 1.00 74.00 75 SER A N 1
ATOM 612 C CA . SER A 1 75 ? 9.254 -2.005 -14.858 1.00 74.00 75 SER A CA 1
ATOM 613 C C . SER A 1 75 ? 9.404 -0.717 -14.044 1.00 74.00 75 SER A C 1
ATOM 615 O O . SER A 1 75 ? 9.427 0.351 -14.639 1.00 74.00 75 SER A O 1
ATOM 617 N N . ALA A 1 76 ? 9.527 -0.761 -12.710 1.00 65.88 76 ALA A N 1
ATOM 618 C CA . ALA A 1 76 ? 9.621 0.420 -11.838 1.00 65.88 76 ALA A CA 1
ATOM 619 C C . ALA A 1 76 ? 10.731 1.433 -12.244 1.00 65.88 76 ALA A C 1
ATOM 621 O O . ALA A 1 76 ? 11.815 1.037 -12.668 1.00 65.88 76 ALA A O 1
ATOM 622 N N . ILE A 1 77 ? 10.480 2.752 -12.088 1.00 59.81 77 ILE A N 1
ATOM 623 C CA . ILE A 1 77 ? 11.407 3.855 -12.464 1.00 59.81 77 ILE A CA 1
ATOM 624 C C . ILE A 1 77 ? 12.758 3.667 -11.784 1.00 59.81 77 ILE A C 1
ATOM 626 O O . ILE A 1 77 ? 13.806 3.903 -12.386 1.00 59.81 77 ILE A O 1
ATOM 630 N N . ASP A 1 78 ? 12.702 3.278 -10.514 1.00 56.75 78 ASP A N 1
ATOM 631 C CA . ASP A 1 78 ? 13.855 3.199 -9.634 1.00 56.75 78 ASP A CA 1
ATOM 632 C C . ASP A 1 78 ? 14.782 2.036 -9.937 1.00 56.75 78 ASP A C 1
ATOM 634 O O . ASP A 1 78 ? 15.968 2.080 -9.603 1.00 56.75 78 ASP A O 1
ATOM 638 N N . PHE A 1 79 ? 14.256 1.002 -10.589 1.00 68.56 79 PHE A N 1
ATOM 639 C CA . PHE A 1 79 ? 15.050 -0.139 -10.982 1.00 68.56 79 PHE A CA 1
ATOM 640 C C . PHE A 1 79 ? 14.499 -0.786 -12.262 1.00 68.56 79 PHE A C 1
ATOM 642 O O . PHE A 1 79 ? 13.817 -1.811 -12.214 1.00 68.56 79 PHE A O 1
ATOM 649 N N . PRO A 1 80 ? 14.774 -0.175 -13.428 1.00 69.38 80 PRO A N 1
ATOM 650 C CA . PRO A 1 80 ? 14.136 -0.519 -14.693 1.00 69.38 80 PRO A CA 1
ATOM 651 C C . PRO A 1 80 ? 14.779 -1.756 -15.336 1.00 69.38 80 PRO A C 1
ATOM 653 O O . PRO A 1 80 ? 15.375 -1.665 -16.410 1.00 69.38 80 PRO A O 1
ATOM 656 N N . LEU A 1 81 ? 14.648 -2.912 -14.676 1.00 82.94 81 LEU A N 1
ATOM 657 C CA . LEU A 1 81 ? 15.150 -4.209 -15.150 1.00 82.94 81 LEU A CA 1
ATOM 658 C C . LEU A 1 81 ? 14.741 -4.518 -16.573 1.00 82.94 81 LEU A C 1
ATOM 660 O O . LEU A 1 81 ? 15.511 -5.109 -17.320 1.00 82.94 81 LEU A O 1
ATOM 664 N N . PHE A 1 82 ? 13.511 -4.148 -16.902 1.00 85.94 82 PHE A N 1
ATOM 665 C CA . PHE A 1 82 ? 12.921 -4.377 -18.201 1.00 85.94 82 PHE A CA 1
ATOM 666 C C . PHE A 1 82 ? 13.139 -3.190 -19.143 1.00 85.94 82 PHE A C 1
ATOM 668 O O . PHE A 1 82 ? 13.668 -3.342 -20.242 1.00 85.94 82 PHE A O 1
ATOM 675 N N . ALA A 1 83 ? 12.808 -1.985 -18.677 1.00 81.81 83 ALA A N 1
ATOM 676 C CA . ALA A 1 83 ? 12.664 -0.806 -19.527 1.00 81.81 83 ALA A CA 1
ATOM 677 C C . ALA A 1 83 ? 13.947 -0.284 -20.182 1.00 81.81 83 ALA A C 1
ATOM 679 O O . ALA A 1 83 ? 13.867 0.462 -21.154 1.00 81.81 83 ALA A O 1
ATOM 680 N N . ARG A 1 84 ? 15.116 -0.576 -19.600 1.00 81.75 84 ARG A N 1
ATOM 681 C CA . ARG A 1 84 ? 16.415 -0.069 -20.079 1.00 81.75 84 ARG A CA 1
ATOM 682 C C . ARG A 1 84 ? 17.229 -1.106 -20.847 1.00 81.75 84 ARG A C 1
ATOM 684 O O . ARG A 1 84 ? 18.411 -0.886 -21.057 1.00 81.75 84 ARG A O 1
ATOM 691 N N . THR A 1 85 ? 16.610 -2.217 -21.230 1.00 91.38 85 THR A N 1
ATOM 692 C CA . THR A 1 85 ? 17.289 -3.285 -21.968 1.00 91.38 85 THR A CA 1
ATOM 693 C C . THR A 1 85 ? 17.218 -3.042 -23.469 1.00 91.38 85 THR A C 1
ATOM 695 O O . THR A 1 85 ? 16.192 -2.596 -23.984 1.00 91.38 85 THR A O 1
ATOM 698 N N . GLU A 1 86 ? 18.293 -3.377 -24.173 1.00 93.00 86 GLU A N 1
ATOM 699 C CA . GLU A 1 86 ? 18.415 -3.296 -25.632 1.00 93.00 86 GLU A CA 1
ATOM 700 C C . GLU A 1 86 ? 18.000 -4.604 -26.318 1.00 93.00 86 GLU A C 1
ATOM 702 O O . GLU A 1 86 ? 17.716 -4.624 -27.512 1.00 93.00 86 GLU A O 1
ATOM 707 N N . SER A 1 87 ? 17.924 -5.708 -25.568 1.00 95.94 87 SER A N 1
ATOM 708 C CA . SER A 1 87 ? 17.476 -7.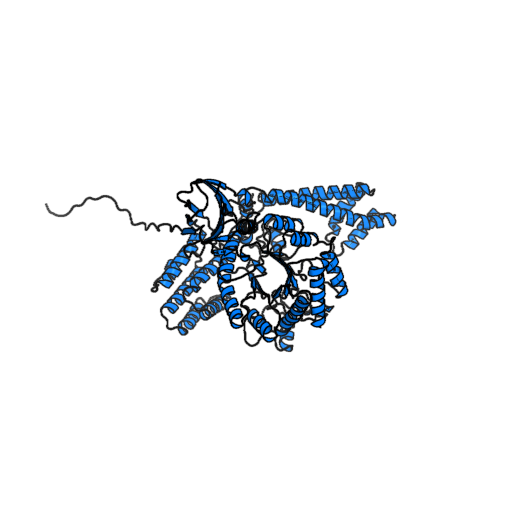002 -26.084 1.00 95.94 87 SER A CA 1
ATOM 709 C C . SER A 1 87 ? 16.876 -7.899 -25.003 1.00 95.94 87 SER A C 1
ATOM 711 O O . SER A 1 87 ? 17.141 -7.743 -23.807 1.00 95.94 87 SER A O 1
ATOM 713 N N . PHE A 1 88 ? 16.154 -8.939 -25.431 1.00 96.50 88 PHE A N 1
ATOM 714 C CA . PHE A 1 88 ? 15.689 -9.985 -24.520 1.00 96.50 88 PHE A CA 1
ATOM 715 C C . PHE A 1 88 ? 16.857 -10.695 -23.810 1.00 96.50 88 PHE A C 1
ATOM 717 O O . PHE A 1 88 ? 16.764 -11.012 -22.625 1.00 96.50 88 PHE A O 1
ATOM 724 N N . LYS A 1 89 ? 17.995 -10.904 -24.488 1.00 97.25 89 LYS A N 1
ATOM 725 C CA . LYS A 1 89 ? 19.197 -11.509 -23.884 1.00 97.25 89 LYS A CA 1
ATOM 726 C C . LYS A 1 89 ? 19.719 -10.678 -22.711 1.00 97.25 89 LYS A C 1
ATOM 728 O O . LYS A 1 89 ? 20.036 -11.237 -21.662 1.00 97.25 89 LYS A O 1
ATOM 733 N N . GLU A 1 90 ? 19.780 -9.362 -22.874 1.00 95.88 90 GLU A N 1
ATOM 734 C CA . GLU A 1 90 ? 20.207 -8.459 -21.808 1.00 95.88 90 GLU A CA 1
ATOM 735 C C . GLU A 1 90 ? 19.215 -8.466 -20.636 1.00 95.88 90 GLU A C 1
ATOM 737 O O . GLU A 1 90 ? 19.627 -8.565 -19.480 1.00 95.88 90 GLU A O 1
ATOM 742 N N . TYR A 1 91 ? 17.905 -8.473 -20.914 1.00 95.69 91 TYR A N 1
ATOM 743 C CA . TYR A 1 91 ? 16.882 -8.616 -19.872 1.00 95.69 91 TYR A CA 1
ATOM 744 C C . TYR A 1 91 ? 17.096 -9.871 -19.018 1.00 95.69 91 TYR A C 1
ATOM 746 O O . TYR A 1 91 ? 17.103 -9.792 -17.787 1.00 95.69 91 TYR A O 1
ATOM 754 N N . LYS A 1 92 ? 17.351 -11.022 -19.656 1.00 96.25 92 LYS A N 1
ATOM 755 C CA . LYS A 1 92 ? 17.633 -12.289 -18.962 1.00 96.25 92 LYS A CA 1
ATOM 756 C C . LYS A 1 92 ? 18.824 -12.171 -18.006 1.00 96.25 92 LYS A C 1
ATOM 758 O O . LYS A 1 92 ? 18.759 -12.685 -16.886 1.00 96.25 92 LYS A O 1
ATOM 763 N N . GLN A 1 93 ? 19.891 -11.496 -18.434 1.00 95.12 93 GLN A N 1
ATOM 764 C CA . GLN A 1 93 ? 21.098 -11.270 -17.633 1.00 95.12 93 GLN A CA 1
ATOM 765 C C . GLN A 1 93 ? 20.836 -10.310 -16.469 1.00 95.12 93 GLN A C 1
ATOM 767 O O . GLN A 1 93 ? 21.198 -10.617 -15.332 1.00 95.12 93 GLN A O 1
ATOM 772 N N . ASN A 1 94 ? 20.161 -9.188 -16.724 1.00 93.31 94 ASN A N 1
ATOM 773 C CA . ASN A 1 94 ? 19.844 -8.184 -15.708 1.00 93.31 94 ASN A CA 1
ATOM 774 C C . ASN A 1 94 ? 18.923 -8.751 -14.620 1.00 93.31 94 ASN A C 1
ATOM 776 O O . ASN A 1 94 ? 19.174 -8.530 -13.433 1.00 93.31 94 ASN A O 1
ATOM 780 N N . LEU A 1 95 ? 17.912 -9.539 -15.005 1.00 94.19 95 LEU A N 1
ATOM 781 C CA . LEU A 1 95 ? 17.007 -10.206 -14.068 1.00 94.19 95 LEU A CA 1
ATOM 782 C C . LEU A 1 95 ? 17.775 -11.131 -13.111 1.00 94.19 95 LEU A C 1
ATOM 784 O O . LEU A 1 95 ? 17.639 -11.007 -11.892 1.00 94.19 95 LEU A O 1
ATOM 788 N N . ARG A 1 96 ? 18.634 -12.004 -13.659 1.00 95.25 96 ARG A N 1
ATOM 789 C CA . ARG A 1 96 ? 19.459 -12.934 -12.867 1.00 95.25 96 ARG A CA 1
ATOM 790 C C . ARG A 1 96 ? 20.470 -12.209 -11.989 1.00 95.25 96 ARG A C 1
ATOM 792 O O . ARG A 1 96 ? 20.643 -12.571 -10.832 1.00 95.25 96 ARG A O 1
ATOM 799 N N . LYS A 1 97 ? 21.113 -11.164 -12.511 1.00 93.94 97 LYS A N 1
ATOM 800 C CA . LYS A 1 97 ? 22.073 -10.357 -11.752 1.00 93.94 97 LYS A CA 1
ATOM 801 C C . LYS A 1 97 ? 21.421 -9.661 -10.558 1.00 93.94 97 LYS A C 1
ATOM 803 O O . LYS A 1 97 ? 22.076 -9.472 -9.541 1.00 93.94 97 LYS A O 1
ATOM 808 N N . TYR A 1 98 ? 20.162 -9.243 -10.672 1.00 93.12 98 TYR A N 1
ATOM 809 C CA . TYR A 1 98 ? 19.518 -8.472 -9.613 1.00 93.12 98 TYR A CA 1
ATOM 810 C C . TYR A 1 98 ? 18.908 -9.315 -8.495 1.00 93.12 98 TYR A C 1
ATOM 812 O O . TYR A 1 98 ? 19.055 -8.952 -7.327 1.00 93.12 98 TYR A O 1
ATOM 820 N N . PHE A 1 99 ? 18.225 -10.408 -8.840 1.00 94.94 99 PHE A N 1
ATOM 821 C CA . PHE A 1 99 ? 17.560 -11.280 -7.863 1.00 94.94 99 PHE A CA 1
ATOM 822 C C . PHE A 1 99 ? 18.362 -12.538 -7.513 1.00 94.94 99 PHE A C 1
ATOM 824 O O . PHE A 1 99 ? 17.986 -13.252 -6.585 1.00 94.94 99 PHE A O 1
ATOM 831 N N . GLY A 1 100 ? 19.453 -12.815 -8.234 1.00 94.62 100 GLY A N 1
ATOM 832 C CA . GLY A 1 100 ? 20.364 -13.911 -7.918 1.00 94.62 100 GLY A CA 1
ATOM 833 C C . GLY A 1 100 ? 21.059 -13.731 -6.563 1.00 94.62 100 GLY A C 1
ATOM 834 O O . GLY A 1 100 ? 20.943 -12.666 -5.962 1.00 94.62 100 GLY A O 1
ATOM 835 N N . PRO A 1 101 ? 21.802 -14.742 -6.078 1.00 93.12 101 PRO A N 1
ATOM 836 C CA . PRO A 1 101 ? 22.344 -14.784 -4.712 1.00 93.12 101 PRO A CA 1
ATOM 837 C C . PRO A 1 101 ? 23.189 -13.569 -4.295 1.00 93.12 101 PRO A C 1
ATOM 839 O O . PRO A 1 101 ? 23.089 -13.119 -3.157 1.00 93.12 101 PRO A O 1
ATOM 842 N N . ASP A 1 102 ? 23.954 -13.001 -5.230 1.00 90.38 102 ASP A N 1
ATOM 843 C CA . ASP A 1 102 ? 24.801 -11.817 -5.006 1.00 90.38 102 ASP A CA 1
ATOM 844 C C . ASP A 1 102 ? 24.148 -10.508 -5.486 1.00 90.38 102 ASP A C 1
ATOM 846 O O . ASP A 1 102 ? 24.762 -9.437 -5.502 1.00 90.38 102 ASP A O 1
ATOM 850 N N . GLY A 1 103 ? 22.895 -10.592 -5.928 1.00 91.00 103 GLY A N 1
ATOM 851 C CA . GLY A 1 103 ? 22.140 -9.484 -6.479 1.00 91.00 103 GLY A CA 1
ATOM 852 C C . GLY A 1 103 ? 21.623 -8.520 -5.415 1.00 91.00 103 GLY A C 1
ATOM 853 O O . GLY A 1 103 ? 21.439 -8.855 -4.244 1.00 91.00 103 GLY A O 1
ATOM 854 N N . ALA A 1 104 ? 21.330 -7.288 -5.829 1.00 89.06 104 ALA A N 1
ATOM 855 C CA . ALA A 1 104 ? 20.877 -6.247 -4.908 1.00 89.06 104 ALA A CA 1
ATOM 856 C C . ALA A 1 104 ? 19.515 -6.552 -4.245 1.00 89.06 104 ALA A C 1
ATOM 858 O O . ALA A 1 104 ? 19.242 -6.017 -3.172 1.00 89.06 104 ALA A O 1
ATOM 859 N N . ALA A 1 105 ? 18.685 -7.421 -4.835 1.00 92.75 105 ALA A N 1
ATOM 860 C CA . ALA A 1 105 ? 17.422 -7.883 -4.255 1.00 92.75 105 ALA A CA 1
ATOM 861 C C . ALA A 1 105 ? 17.482 -9.319 -3.694 1.00 92.75 105 ALA A C 1
ATOM 863 O O . ALA A 1 105 ? 16.447 -9.854 -3.297 1.00 92.75 105 ALA A O 1
ATOM 864 N N . ALA A 1 106 ? 18.666 -9.935 -3.589 1.00 95.19 106 ALA A N 1
ATOM 865 C CA . ALA A 1 106 ? 18.826 -11.282 -3.027 1.00 95.19 106 ALA A CA 1
ATOM 866 C C . ALA A 1 106 ? 18.228 -11.400 -1.616 1.00 95.19 106 ALA A C 1
ATOM 868 O O . ALA A 1 106 ? 17.519 -12.351 -1.292 1.00 95.19 106 ALA A O 1
ATOM 869 N N . TYR A 1 107 ? 18.468 -10.386 -0.780 1.00 95.94 107 TYR A N 1
ATOM 870 C CA . TYR A 1 107 ? 17.953 -10.349 0.587 1.00 95.94 107 TYR A CA 1
ATOM 871 C C . TYR A 1 107 ? 16.424 -10.264 0.644 1.00 95.94 107 TYR A C 1
ATOM 873 O O . TYR A 1 107 ? 15.802 -10.887 1.497 1.00 95.94 107 TYR A O 1
ATOM 881 N N . PHE A 1 108 ? 15.809 -9.534 -0.287 1.00 96.31 108 PHE A N 1
ATOM 882 C CA . PHE A 1 108 ? 14.356 -9.485 -0.402 1.00 96.31 108 PHE A CA 1
ATOM 883 C C . PHE A 1 108 ? 13.782 -10.858 -0.763 1.00 96.31 108 PHE A C 1
ATOM 885 O O . PHE A 1 108 ? 12.848 -11.313 -0.113 1.00 96.31 108 PHE A O 1
ATOM 892 N N . ILE A 1 109 ? 14.393 -11.564 -1.719 1.00 97.19 109 ILE A N 1
ATOM 893 C CA . ILE A 1 109 ? 14.005 -12.938 -2.071 1.00 97.19 109 ILE A CA 1
ATOM 894 C C . ILE A 1 109 ? 14.149 -13.887 -0.877 1.00 97.19 109 ILE A C 1
ATOM 896 O O . ILE A 1 109 ? 13.268 -14.713 -0.643 1.00 97.19 109 ILE A O 1
ATOM 900 N N . HIS A 1 110 ? 15.219 -13.750 -0.090 1.00 97.25 110 HIS A N 1
ATOM 901 C CA . HIS A 1 110 ? 15.381 -14.513 1.147 1.00 97.25 110 HIS A CA 1
ATOM 902 C C . HIS A 1 110 ? 14.227 -14.257 2.127 1.00 97.25 110 HIS A C 1
ATOM 904 O O . HIS A 1 110 ? 13.627 -15.215 2.607 1.00 97.25 110 HIS A O 1
ATOM 910 N N . LYS A 1 111 ? 13.854 -12.991 2.348 1.00 97.56 111 LYS A N 1
ATOM 911 C CA . LYS A 1 111 ? 12.755 -12.614 3.250 1.00 97.56 111 LYS A CA 1
ATOM 912 C C . LYS A 1 111 ? 11.387 -13.092 2.761 1.00 97.56 111 LYS A C 1
ATOM 914 O O . LYS A 1 111 ? 10.601 -13.583 3.562 1.00 97.56 111 LYS A O 1
ATOM 919 N N . ILE A 1 112 ? 11.126 -13.047 1.452 1.00 97.88 112 ILE A N 1
ATOM 920 C CA . ILE A 1 112 ? 9.913 -13.635 0.859 1.00 97.88 112 ILE A CA 1
ATOM 921 C C . ILE A 1 112 ? 9.789 -15.123 1.221 1.00 97.88 112 ILE A C 1
ATOM 923 O O . ILE A 1 112 ? 8.709 -15.575 1.595 1.00 97.88 112 ILE A O 1
ATOM 927 N N . LYS A 1 113 ? 10.891 -15.880 1.156 1.00 97.06 113 LYS A N 1
ATOM 928 C CA . LYS A 1 113 ? 10.903 -17.307 1.514 1.00 97.06 113 LYS A CA 1
ATOM 929 C C . LYS A 1 113 ? 10.782 -17.542 3.015 1.00 97.06 113 LYS A C 1
ATOM 931 O O . LYS A 1 113 ? 9.996 -18.388 3.422 1.00 97.06 113 LYS A O 1
ATOM 936 N N . GLU A 1 114 ? 11.556 -16.810 3.813 1.00 96.19 114 GLU A N 1
ATOM 937 C CA . GLU A 1 114 ? 11.599 -16.930 5.277 1.00 96.19 114 GLU A CA 1
ATOM 938 C C . GLU A 1 114 ? 10.214 -16.750 5.903 1.00 96.19 114 GLU A C 1
ATOM 940 O O . GLU A 1 114 ? 9.830 -17.522 6.776 1.00 96.19 114 GLU A O 1
ATOM 945 N N . PHE A 1 115 ? 9.446 -15.778 5.408 1.00 94.12 115 PHE A N 1
ATOM 946 C CA . PHE A 1 115 ? 8.110 -15.461 5.913 1.00 94.12 115 PHE A CA 1
ATOM 947 C C . PHE A 1 115 ? 6.978 -16.129 5.117 1.00 94.12 115 PHE A C 1
ATOM 949 O O . PHE A 1 115 ? 5.805 -15.898 5.402 1.00 94.12 115 PHE A O 1
ATOM 956 N N . ASN A 1 116 ? 7.304 -16.960 4.116 1.00 94.25 116 ASN A N 1
ATOM 957 C CA . ASN A 1 116 ? 6.333 -17.576 3.201 1.00 94.25 116 ASN A CA 1
ATOM 958 C C . ASN A 1 116 ? 5.353 -16.554 2.576 1.00 94.25 116 ASN A C 1
ATOM 960 O O . ASN A 1 116 ? 4.176 -16.839 2.329 1.00 94.25 116 ASN A O 1
ATOM 964 N N . THR A 1 117 ? 5.841 -15.338 2.335 1.00 96.12 117 THR A N 1
ATOM 965 C CA . THR A 1 117 ? 5.064 -14.215 1.811 1.00 96.12 117 THR A CA 1
ATOM 966 C C . THR A 1 117 ? 4.684 -14.473 0.357 1.00 96.12 117 THR A C 1
ATOM 968 O O . THR A 1 117 ? 5.532 -14.825 -0.465 1.00 96.12 117 THR A O 1
ATOM 971 N N . ALA A 1 118 ? 3.418 -14.253 -0.001 1.00 97.69 118 ALA A N 1
ATOM 972 C CA . ALA A 1 118 ? 3.004 -14.327 -1.396 1.00 97.69 118 ALA A CA 1
ATOM 973 C C . ALA A 1 118 ? 3.624 -13.173 -2.196 1.00 97.69 118 ALA A C 1
ATOM 975 O O . ALA A 1 118 ? 3.440 -12.002 -1.856 1.00 97.69 118 ALA A O 1
ATOM 976 N N . LEU A 1 119 ? 4.337 -13.494 -3.272 1.00 98.25 119 LEU A N 1
ATOM 977 C CA . LEU A 1 119 ? 4.979 -12.510 -4.135 1.00 98.25 119 LEU A CA 1
ATOM 978 C C . LEU A 1 119 ? 4.155 -12.340 -5.408 1.00 98.25 119 LEU A C 1
ATOM 980 O O . LEU A 1 119 ? 4.008 -13.280 -6.182 1.00 98.25 119 LEU A O 1
ATOM 984 N N . VAL A 1 120 ? 3.635 -11.140 -5.644 1.00 97.56 120 VAL A N 1
ATOM 985 C CA . VAL A 1 120 ? 2.936 -10.784 -6.882 1.00 97.56 120 VAL A CA 1
ATOM 986 C C . VAL A 1 120 ? 3.870 -9.922 -7.728 1.00 97.56 120 VAL A C 1
ATOM 988 O O . VAL A 1 120 ? 4.189 -8.793 -7.363 1.00 97.56 120 VAL A O 1
ATOM 991 N N . ILE A 1 121 ? 4.349 -10.452 -8.850 1.00 95.25 121 ILE A N 1
ATOM 992 C CA . ILE A 1 121 ? 5.242 -9.721 -9.757 1.00 95.25 121 ILE A CA 1
ATOM 993 C C . ILE A 1 121 ? 4.491 -9.277 -11.004 1.00 95.25 121 ILE A C 1
ATOM 995 O O . ILE A 1 121 ? 3.576 -9.956 -11.458 1.00 95.25 121 ILE A O 1
ATOM 999 N N . GLY A 1 122 ? 4.879 -8.161 -11.603 1.00 91.81 122 GLY A N 1
ATOM 1000 C CA . GLY A 1 122 ? 4.232 -7.733 -12.836 1.00 91.81 122 GLY A CA 1
ATOM 1001 C C . GLY A 1 122 ? 5.023 -6.744 -13.656 1.00 91.81 122 GLY A C 1
ATOM 1002 O O . GLY A 1 122 ? 6.147 -6.355 -13.316 1.00 91.81 122 GLY A O 1
ATOM 1003 N N . PHE A 1 123 ? 4.406 -6.370 -14.769 1.00 89.38 123 PHE A N 1
ATOM 1004 C CA . PHE A 1 123 ? 4.923 -5.388 -15.704 1.00 89.38 123 PHE A CA 1
ATOM 1005 C C . PHE A 1 123 ? 3.922 -4.249 -15.861 1.00 89.38 123 PHE A C 1
ATOM 1007 O O . PHE A 1 123 ? 2.780 -4.450 -16.288 1.00 89.38 123 PHE A O 1
ATOM 1014 N N . ASP A 1 124 ? 4.400 -3.047 -15.568 1.00 80.88 124 ASP A N 1
ATOM 1015 C CA . ASP A 1 124 ? 3.658 -1.810 -15.755 1.00 80.88 124 ASP A CA 1
ATOM 1016 C C . ASP A 1 124 ? 3.986 -1.248 -17.144 1.00 80.88 124 ASP A C 1
ATOM 1018 O O . ASP A 1 124 ? 5.150 -0.942 -17.407 1.00 80.88 124 ASP A O 1
ATOM 1022 N N . PRO A 1 125 ? 3.015 -1.072 -18.050 1.00 66.81 125 PRO A N 1
ATOM 1023 C CA . PRO A 1 125 ? 3.077 0.005 -19.025 1.00 66.81 125 PRO A CA 1
ATOM 1024 C C . PRO A 1 125 ? 2.656 1.301 -18.311 1.00 66.81 125 PRO A C 1
ATOM 1026 O O . PRO A 1 125 ? 1.595 1.314 -17.694 1.00 66.81 125 PRO A O 1
ATOM 1029 N N . PRO A 1 126 ? 3.441 2.388 -18.360 1.00 69.94 126 PRO A N 1
ATOM 1030 C CA . PRO A 1 126 ? 4.543 2.665 -19.276 1.00 69.94 126 PRO A CA 1
ATOM 1031 C C . PRO A 1 126 ? 5.837 1.944 -18.907 1.00 69.94 126 PRO A C 1
ATOM 1033 O O . PRO A 1 126 ? 6.075 1.709 -17.727 1.00 69.94 126 PRO A O 1
ATOM 1036 N N . ARG A 1 127 ? 6.709 1.792 -19.921 1.00 82.62 127 ARG A N 1
ATOM 1037 C CA . ARG A 1 127 ? 8.130 1.366 -19.918 1.00 82.62 127 ARG A CA 1
ATOM 1038 C C . ARG A 1 127 ? 8.423 0.063 -20.674 1.00 82.62 127 ARG A C 1
ATOM 1040 O O . ARG A 1 127 ? 9.341 -0.676 -20.323 1.00 82.62 127 ARG A O 1
ATOM 1047 N N . MET A 1 128 ? 7.695 -0.149 -21.766 1.00 90.25 128 MET A N 1
ATOM 1048 C CA . MET A 1 128 ? 8.076 -1.103 -22.807 1.00 90.25 128 MET A CA 1
ATOM 1049 C C . MET A 1 128 ? 9.487 -0.773 -23.338 1.00 90.25 128 MET A C 1
ATOM 1051 O O . MET A 1 128 ? 9.733 0.397 -23.647 1.00 90.25 128 MET A O 1
ATOM 1055 N N . PRO A 1 129 ? 10.418 -1.740 -23.442 1.00 92.62 129 PRO A N 1
ATOM 1056 C CA . PRO A 1 129 ? 11.702 -1.508 -24.091 1.00 92.62 129 PRO A CA 1
ATOM 1057 C C . PRO A 1 129 ? 11.538 -1.406 -25.614 1.00 92.62 129 PRO A C 1
ATOM 1059 O O . PRO A 1 129 ? 10.624 -1.999 -26.192 1.00 92.62 129 PRO A O 1
ATOM 1062 N N . SER A 1 130 ? 12.447 -0.678 -26.267 1.00 93.75 130 SER A N 1
ATOM 1063 C CA . SER A 1 130 ? 12.368 -0.387 -27.707 1.00 93.75 130 SER A CA 1
ATOM 1064 C C . SER A 1 130 ? 12.274 -1.658 -28.563 1.00 93.75 130 SER A C 1
ATOM 1066 O O . SER A 1 130 ? 11.405 -1.748 -29.422 1.00 93.75 130 SER A O 1
ATOM 1068 N N . TRP A 1 131 ? 13.066 -2.692 -28.245 1.00 95.56 131 TRP A N 1
ATOM 1069 C CA . TRP A 1 131 ? 13.084 -3.975 -28.967 1.00 95.56 131 TRP A CA 1
ATOM 1070 C C . TRP A 1 131 ? 11.783 -4.785 -28.878 1.00 95.56 131 TRP A C 1
ATOM 1072 O O . TRP A 1 131 ? 11.617 -5.738 -29.635 1.00 95.56 131 TRP A O 1
ATOM 1082 N N . LEU A 1 132 ? 10.883 -4.451 -27.947 1.00 95.94 132 LEU A N 1
ATOM 1083 C CA . LEU A 1 132 ? 9.576 -5.096 -27.824 1.00 95.94 132 LEU A CA 1
ATOM 1084 C C . LEU A 1 132 ? 8.432 -4.184 -28.269 1.00 95.94 132 LEU A C 1
ATOM 1086 O O . LEU A 1 132 ? 7.370 -4.689 -28.612 1.00 95.94 132 LEU A O 1
ATOM 1090 N N . SER A 1 133 ? 8.610 -2.864 -28.254 1.00 95.94 133 SER A N 1
ATOM 1091 C CA . SER A 1 133 ? 7.566 -1.904 -28.616 1.00 95.94 133 SER A CA 1
ATOM 1092 C C . SER A 1 133 ? 7.143 -2.032 -30.079 1.00 95.94 133 SER A C 1
ATOM 1094 O O . SER A 1 133 ? 7.972 -2.222 -30.960 1.00 95.94 133 SER A O 1
ATOM 1096 N N . SER A 1 134 ? 5.854 -1.843 -30.369 1.00 96.62 134 SER A N 1
ATOM 1097 C CA . SER A 1 134 ? 5.352 -1.705 -31.743 1.00 96.62 134 SER A CA 1
ATOM 1098 C C . SER A 1 134 ? 5.697 -0.358 -32.389 1.00 96.62 134 SER A C 1
ATOM 1100 O O . SER A 1 134 ? 5.356 -0.140 -33.549 1.00 96.62 134 SER A O 1
ATOM 1102 N N . ARG A 1 135 ? 6.315 0.571 -31.646 1.00 95.75 135 ARG A N 1
ATOM 1103 C CA . ARG A 1 135 ? 6.770 1.881 -32.139 1.00 95.75 135 ARG A CA 1
ATOM 1104 C C . ARG A 1 135 ? 8.201 2.186 -31.681 1.00 95.75 135 ARG A C 1
ATOM 1106 O O . ARG A 1 135 ? 8.403 3.157 -30.944 1.00 95.75 135 ARG A O 1
ATOM 1113 N N . PRO A 1 136 ? 9.190 1.367 -32.073 1.00 95.50 136 PRO A N 1
ATOM 1114 C CA . PRO A 1 136 ? 10.579 1.621 -31.712 1.00 95.50 136 PRO A CA 1
ATOM 1115 C C . PRO A 1 136 ? 11.029 2.979 -32.270 1.00 95.50 136 PRO A C 1
ATOM 1117 O O . PRO A 1 136 ? 10.724 3.327 -33.411 1.00 95.50 136 PRO A O 1
ATOM 1120 N N . GLY A 1 137 ? 11.729 3.767 -31.458 1.00 94.25 137 GLY A N 1
ATOM 1121 C CA . GLY A 1 137 ? 12.239 5.092 -31.812 1.00 94.25 137 GLY A CA 1
ATOM 1122 C C . GLY A 1 137 ? 11.219 6.234 -31.731 1.00 94.25 137 GLY A C 1
ATOM 1123 O O . GLY A 1 137 ? 11.579 7.380 -32.002 1.00 94.25 137 GLY A O 1
ATOM 1124 N N . ASP A 1 138 ? 9.963 5.981 -31.343 1.00 95.69 138 ASP A N 1
ATOM 1125 C CA . ASP A 1 138 ? 8.964 7.045 -31.191 1.00 95.69 138 ASP A CA 1
ATOM 1126 C C . ASP A 1 138 ? 9.089 7.757 -29.834 1.00 95.69 138 ASP A C 1
ATOM 1128 O O . ASP A 1 138 ? 8.427 7.424 -28.841 1.00 95.69 138 ASP A O 1
ATOM 1132 N N . TYR A 1 139 ? 9.958 8.767 -29.803 1.00 94.75 139 TYR A N 1
ATOM 1133 C CA . TYR A 1 139 ? 10.251 9.573 -28.616 1.00 94.75 139 TYR A CA 1
ATOM 1134 C C . TYR A 1 139 ? 9.245 10.697 -28.347 1.00 94.75 139 TYR A C 1
ATOM 1136 O O . TYR A 1 139 ? 9.420 11.455 -27.388 1.00 94.75 139 TYR A O 1
ATOM 1144 N N . ARG A 1 140 ? 8.181 10.827 -29.151 1.00 95.62 140 ARG A N 1
ATOM 1145 C CA . ARG A 1 140 ? 7.123 11.805 -28.868 1.00 95.62 140 ARG A CA 1
ATOM 1146 C C . ARG A 1 140 ? 6.459 11.451 -27.542 1.00 95.62 140 ARG A C 1
ATOM 1148 O O . ARG A 1 140 ? 6.248 10.281 -27.219 1.00 95.62 140 ARG A O 1
ATOM 1155 N N . LEU A 1 141 ? 6.151 12.466 -26.743 1.00 95.69 141 LEU A N 1
ATOM 1156 C CA . LEU A 1 141 ? 5.592 12.272 -25.406 1.00 95.69 141 LEU A CA 1
ATOM 1157 C C . LEU A 1 141 ? 4.114 11.897 -25.488 1.00 95.69 141 LEU A C 1
ATOM 1159 O O . LEU A 1 141 ? 3.352 12.543 -26.201 1.00 95.69 141 LEU A O 1
ATOM 1163 N N . LEU A 1 142 ? 3.680 10.924 -24.686 1.00 94.50 142 LEU A N 1
ATOM 1164 C CA . LEU A 1 142 ? 2.260 10.606 -24.533 1.00 94.50 142 LEU A CA 1
ATOM 1165 C C . LEU A 1 142 ? 1.527 11.728 -23.780 1.00 94.50 142 LEU A C 1
ATOM 1167 O O . LEU A 1 142 ? 0.428 12.123 -24.167 1.00 94.50 142 LEU A O 1
ATOM 1171 N N . ARG A 1 143 ? 2.127 12.252 -22.699 1.00 91.94 143 ARG A N 1
ATOM 1172 C CA . ARG A 1 143 ? 1.483 13.183 -21.753 1.00 91.94 143 ARG A CA 1
ATOM 1173 C C . ARG A 1 143 ? 2.116 14.571 -21.738 1.00 91.94 143 ARG A C 1
ATOM 1175 O O . ARG A 1 143 ? 3.335 14.715 -21.758 1.00 91.94 143 ARG A O 1
ATOM 1182 N N . LYS A 1 144 ? 1.281 15.603 -21.584 1.00 89.62 144 LYS A N 1
ATOM 1183 C CA . LYS A 1 144 ? 1.729 16.977 -21.303 1.00 89.62 144 LYS A CA 1
ATOM 1184 C C . LYS A 1 144 ? 2.469 17.019 -19.963 1.00 89.62 144 LYS A C 1
ATOM 1186 O O . LYS A 1 144 ? 1.908 16.621 -18.944 1.00 89.62 144 LYS A O 1
ATOM 1191 N N . GLY A 1 145 ? 3.702 17.526 -19.967 1.00 79.75 145 GLY A N 1
ATOM 1192 C CA . GLY A 1 145 ? 4.527 17.658 -18.759 1.00 79.75 145 GLY A CA 1
ATOM 1193 C C . GLY A 1 145 ? 4.991 16.332 -18.144 1.00 79.75 145 GLY A C 1
ATOM 1194 O O . GLY A 1 145 ? 5.460 16.342 -17.009 1.00 79.75 145 GLY A O 1
ATOM 1195 N N . GLY A 1 146 ? 4.831 15.211 -18.857 1.00 80.25 146 GLY A N 1
ATOM 1196 C CA . GLY A 1 146 ? 5.384 13.910 -18.480 1.00 80.25 146 GLY A CA 1
ATOM 1197 C C . GLY A 1 146 ? 6.677 13.592 -19.233 1.00 80.25 146 GLY A C 1
ATOM 1198 O O . GLY A 1 146 ? 7.081 14.328 -20.128 1.00 80.25 146 GLY A O 1
ATOM 1199 N N . ASP A 1 147 ? 7.300 12.472 -18.882 1.00 81.81 147 ASP A N 1
ATOM 1200 C CA . ASP A 1 147 ? 8.550 11.943 -19.455 1.00 81.81 147 ASP A CA 1
ATOM 1201 C C . ASP A 1 147 ? 8.355 10.599 -20.190 1.00 81.81 147 ASP A C 1
ATOM 1203 O O . ASP A 1 147 ? 9.311 9.943 -20.607 1.00 81.81 147 ASP A O 1
ATOM 1207 N N . ILE A 1 148 ? 7.099 10.182 -20.349 1.00 87.25 148 ILE A N 1
ATOM 1208 C CA . ILE A 1 148 ? 6.712 8.912 -20.959 1.00 87.25 148 ILE A CA 1
ATOM 1209 C C . ILE A 1 148 ? 6.476 9.110 -22.459 1.00 87.25 148 ILE A C 1
ATOM 1211 O O . ILE A 1 148 ? 5.625 9.908 -22.860 1.00 87.25 148 ILE A O 1
ATOM 1215 N N . THR A 1 149 ? 7.201 8.349 -23.277 1.00 92.81 149 THR A N 1
ATOM 1216 C CA . THR A 1 149 ? 7.105 8.370 -24.741 1.00 92.81 149 THR A CA 1
ATOM 1217 C C . THR A 1 149 ? 6.057 7.389 -25.268 1.00 92.81 149 THR A C 1
ATOM 1219 O O . THR A 1 149 ? 5.640 6.456 -24.570 1.00 92.81 149 THR A O 1
ATOM 1222 N N . LEU A 1 150 ? 5.636 7.584 -26.517 1.00 94.50 150 LEU A N 1
ATOM 1223 C CA . LEU A 1 150 ? 4.743 6.664 -27.219 1.00 94.50 150 LEU A CA 1
ATOM 1224 C C . LEU A 1 150 ? 5.370 5.281 -27.394 1.00 94.50 150 LEU A C 1
ATOM 1226 O O . LEU A 1 150 ? 4.682 4.288 -27.173 1.00 94.50 150 LEU A O 1
ATOM 1230 N N . GLU A 1 151 ? 6.669 5.192 -27.688 1.00 93.69 151 GLU A N 1
ATOM 1231 C CA . GLU A 1 151 ? 7.402 3.916 -27.714 1.00 93.69 151 GLU A CA 1
ATOM 1232 C C . GLU A 1 151 ? 7.164 3.109 -26.429 1.00 93.69 151 GLU A C 1
ATOM 1234 O O . GLU A 1 151 ? 6.730 1.958 -26.470 1.00 93.69 151 GLU A O 1
ATOM 1239 N N . LYS A 1 152 ? 7.376 3.739 -25.269 1.00 91.75 152 LYS A N 1
ATOM 1240 C CA . LYS A 1 152 ? 7.325 3.078 -23.957 1.00 91.75 152 LYS A CA 1
ATOM 1241 C C . LYS A 1 152 ? 5.923 2.650 -23.535 1.00 91.75 152 LYS A C 1
ATOM 1243 O O . LYS A 1 152 ? 5.779 1.995 -22.506 1.00 91.75 152 LYS A O 1
ATOM 1248 N N . THR A 1 153 ? 4.896 3.048 -24.270 1.00 93.00 153 THR A N 1
ATOM 1249 C CA . THR A 1 153 ? 3.486 2.837 -23.918 1.00 93.00 153 THR A CA 1
ATOM 1250 C C . THR A 1 153 ? 2.702 2.097 -24.982 1.00 93.00 153 THR A C 1
ATOM 1252 O O . THR A 1 153 ? 1.531 1.784 -24.770 1.00 93.00 153 THR A O 1
ATOM 1255 N N . SER A 1 154 ? 3.330 1.815 -26.119 1.00 95.06 154 SER A N 1
ATOM 1256 C CA . SER A 1 154 ? 2.695 1.110 -27.222 1.00 95.06 154 SER A CA 1
ATOM 1257 C C . SER A 1 154 ? 2.583 -0.393 -26.928 1.00 95.06 154 SER A C 1
ATOM 1259 O O . SER A 1 154 ? 3.355 -0.932 -26.127 1.00 95.06 154 SER A O 1
ATOM 1261 N N . PRO A 1 155 ? 1.632 -1.088 -27.580 1.00 96.00 155 PRO A N 1
ATOM 1262 C CA . PRO A 1 155 ? 1.578 -2.547 -27.589 1.00 96.00 155 PRO A CA 1
ATOM 1263 C C . PRO A 1 155 ? 2.912 -3.186 -27.984 1.00 96.00 155 PRO A C 1
ATOM 1265 O O . PRO A 1 155 ? 3.741 -2.530 -28.620 1.00 96.00 155 PRO A O 1
ATOM 1268 N N . PRO A 1 156 ? 3.142 -4.465 -27.641 1.00 96.38 156 PRO A N 1
ATOM 1269 C CA . PRO A 1 156 ? 4.316 -5.149 -28.145 1.00 96.38 156 PRO A CA 1
ATOM 1270 C C . PRO A 1 156 ? 4.200 -5.350 -29.664 1.00 96.38 156 PRO A C 1
ATOM 1272 O O . PRO A 1 156 ? 3.109 -5.587 -30.185 1.00 96.38 156 PRO A O 1
ATOM 1275 N N . MET A 1 157 ? 5.325 -5.308 -30.375 1.00 96.50 157 MET A N 1
ATOM 1276 C CA . MET A 1 157 ? 5.396 -5.646 -31.802 1.00 96.50 157 MET A CA 1
ATOM 1277 C C . MET A 1 157 ? 5.060 -7.119 -32.072 1.00 96.50 157 MET A C 1
ATOM 1279 O O . MET A 1 157 ? 4.562 -7.453 -33.142 1.00 96.50 157 MET A O 1
ATOM 1283 N N . SER A 1 158 ? 5.315 -7.994 -31.095 1.00 97.81 158 SER A N 1
ATOM 1284 C CA . SER A 1 158 ? 4.949 -9.407 -31.124 1.00 97.81 158 SER A CA 1
ATOM 1285 C C . SER A 1 158 ? 4.424 -9.833 -29.757 1.00 97.81 158 SER A C 1
ATOM 1287 O O . SER A 1 158 ? 5.121 -9.743 -28.743 1.00 97.81 158 SER A O 1
ATOM 1289 N N . TYR A 1 159 ? 3.179 -10.308 -29.731 1.00 98.00 159 TYR A N 1
ATOM 1290 C CA . TYR A 1 159 ? 2.569 -10.863 -28.524 1.00 98.00 159 TYR A CA 1
ATOM 1291 C C . TYR A 1 159 ? 3.183 -12.215 -28.129 1.00 98.00 159 TYR A C 1
ATOM 1293 O O . TYR A 1 159 ? 3.214 -12.533 -26.942 1.00 98.00 159 TYR A O 1
ATOM 1301 N N . ASP A 1 160 ? 3.725 -12.973 -29.088 1.00 98.44 160 ASP A N 1
ATOM 1302 C CA . ASP A 1 160 ? 4.454 -14.217 -28.818 1.00 98.44 160 ASP A CA 1
ATOM 1303 C C . ASP A 1 160 ? 5.796 -13.931 -28.140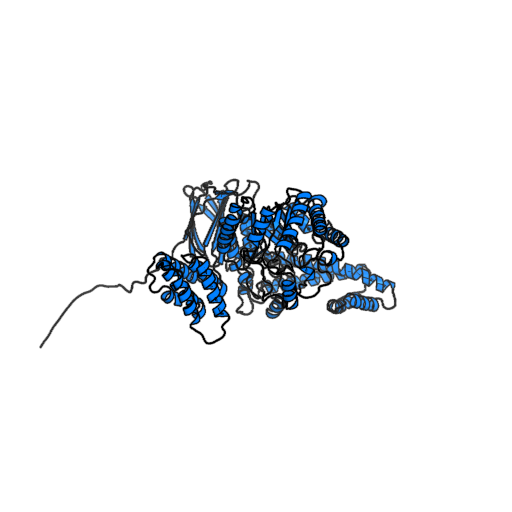 1.00 98.44 160 ASP A C 1
ATOM 1305 O O . ASP A 1 160 ? 6.105 -14.527 -27.111 1.00 98.44 160 ASP A O 1
ATOM 1309 N N . LEU A 1 161 ? 6.545 -12.936 -28.630 1.00 97.75 161 LEU A N 1
ATOM 1310 C CA . LEU A 1 161 ? 7.779 -12.498 -27.972 1.00 97.75 161 LEU A CA 1
ATOM 1311 C C . LEU A 1 161 ? 7.499 -11.986 -26.552 1.00 97.75 161 LEU A C 1
ATOM 1313 O O . LEU A 1 161 ? 8.250 -12.262 -25.620 1.00 97.75 161 LEU A O 1
ATOM 1317 N N . TRP A 1 162 ? 6.390 -11.269 -26.362 1.00 97.56 162 TRP A N 1
ATOM 1318 C CA . TRP A 1 162 ? 5.934 -10.883 -25.029 1.00 97.56 162 TRP A CA 1
ATOM 1319 C C . TRP A 1 162 ? 5.621 -12.100 -24.138 1.00 97.56 162 TRP A C 1
ATOM 1321 O O . TRP A 1 162 ? 6.045 -12.136 -22.982 1.00 97.56 162 TRP A O 1
ATOM 1331 N N . ALA A 1 163 ? 4.940 -13.121 -24.664 1.00 98.50 163 ALA A N 1
ATOM 1332 C CA . ALA A 1 163 ? 4.702 -14.365 -23.937 1.00 98.50 163 ALA A CA 1
ATOM 1333 C C . ALA A 1 163 ? 6.018 -15.056 -23.535 1.00 98.50 163 ALA A C 1
ATOM 1335 O O . ALA A 1 163 ? 6.131 -15.513 -22.399 1.00 98.50 163 ALA A O 1
ATOM 1336 N N . GLU A 1 164 ? 7.038 -15.068 -24.400 1.00 98.56 164 GLU A N 1
ATOM 1337 C CA . GLU A 1 164 ? 8.363 -15.613 -24.069 1.00 98.56 164 GLU A CA 1
ATOM 1338 C C . GLU A 1 164 ? 9.050 -14.863 -22.923 1.00 98.56 164 GLU A C 1
ATOM 1340 O O . GLU A 1 164 ? 9.656 -15.492 -22.049 1.00 98.56 164 GLU A O 1
ATOM 1345 N N . VAL A 1 165 ? 8.943 -13.528 -22.894 1.00 97.50 165 VAL A N 1
ATOM 1346 C CA . VAL A 1 165 ? 9.442 -12.708 -21.777 1.00 97.50 165 VAL A CA 1
ATOM 1347 C C . VAL A 1 165 ? 8.794 -13.157 -20.476 1.00 97.50 165 VAL A C 1
ATOM 1349 O O . VAL A 1 165 ? 9.500 -13.470 -19.519 1.00 97.50 165 VAL A O 1
ATOM 1352 N N . VAL A 1 166 ? 7.463 -13.248 -20.458 1.00 98.06 166 VAL A N 1
ATOM 1353 C CA . VAL A 1 166 ? 6.692 -13.657 -19.276 1.00 98.06 166 VAL A CA 1
ATOM 1354 C C . VAL A 1 166 ? 7.057 -15.075 -18.839 1.00 98.06 166 VAL A C 1
ATOM 1356 O O . VAL A 1 166 ? 7.315 -15.298 -17.654 1.00 98.06 166 VAL A O 1
ATOM 1359 N N . THR A 1 167 ? 7.148 -16.020 -19.779 1.00 98.69 167 THR A N 1
ATOM 1360 C CA . THR A 1 167 ? 7.560 -17.402 -19.506 1.00 98.69 167 THR A CA 1
ATOM 1361 C C . THR A 1 167 ? 8.941 -17.452 -18.867 1.00 98.69 167 THR A C 1
ATOM 1363 O O . THR A 1 167 ? 9.101 -18.103 -17.835 1.00 98.69 167 THR A O 1
ATOM 1366 N N . TYR A 1 168 ? 9.934 -16.749 -19.419 1.00 98.50 168 TYR A N 1
ATOM 1367 C CA . TYR A 1 168 ? 11.283 -16.742 -18.851 1.00 98.50 168 TYR A CA 1
ATOM 1368 C C . TYR A 1 168 ? 11.298 -16.153 -17.438 1.00 98.50 168 TYR A C 1
ATOM 1370 O O . TYR A 1 168 ? 11.888 -16.738 -16.529 1.00 98.50 168 TYR A O 1
ATOM 1378 N N . THR A 1 169 ? 10.634 -15.013 -17.240 1.00 97.75 169 THR A N 1
ATOM 1379 C CA . THR A 1 169 ? 10.567 -14.340 -15.941 1.00 97.75 169 THR A CA 1
ATOM 1380 C C . THR A 1 169 ? 9.948 -15.245 -14.888 1.00 97.75 169 THR A C 1
ATOM 1382 O O . THR A 1 169 ? 10.553 -15.467 -13.841 1.00 97.75 169 THR A O 1
ATOM 1385 N N . LEU A 1 170 ? 8.773 -15.810 -15.161 1.00 98.38 170 LEU A N 1
ATOM 1386 C CA . LEU A 1 170 ? 8.077 -16.653 -14.193 1.00 98.38 170 LEU A CA 1
ATOM 1387 C C . LEU A 1 170 ? 8.786 -17.984 -13.967 1.00 98.38 170 LEU A C 1
ATOM 1389 O O . LEU A 1 170 ? 8.815 -18.442 -12.833 1.00 98.38 170 LEU A O 1
ATOM 1393 N N . THR A 1 171 ? 9.432 -18.556 -14.986 1.00 98.56 171 THR A N 1
ATOM 1394 C CA . THR A 1 171 ? 10.294 -19.736 -14.807 1.00 98.56 171 THR A CA 1
ATOM 1395 C C . THR A 1 171 ? 11.431 -19.424 -13.839 1.00 98.56 171 THR A C 1
ATOM 1397 O O . THR A 1 171 ? 11.687 -20.199 -12.925 1.00 98.56 171 THR A O 1
ATOM 1400 N N . TYR A 1 172 ? 12.075 -18.261 -13.972 1.00 98.19 172 TYR A N 1
ATOM 1401 C CA . TYR A 1 172 ? 13.152 -17.869 -13.067 1.00 98.19 172 TYR A CA 1
ATOM 1402 C C . TYR A 1 172 ? 12.668 -17.691 -11.617 1.00 98.19 172 TYR A C 1
ATOM 1404 O O . TYR A 1 172 ? 13.312 -18.179 -10.694 1.00 98.19 172 TYR A O 1
ATOM 1412 N N . PHE A 1 173 ? 11.520 -17.045 -11.387 1.00 98.12 173 PHE A N 1
ATOM 1413 C CA . PHE A 1 173 ? 10.981 -16.896 -10.027 1.00 98.12 173 PHE A CA 1
ATOM 1414 C C . PHE A 1 173 ? 10.447 -18.214 -9.440 1.00 98.12 173 PHE A C 1
ATOM 1416 O O . PHE A 1 173 ? 10.720 -18.520 -8.278 1.00 98.12 173 PHE A O 1
ATOM 1423 N N . ASN A 1 174 ? 9.702 -18.994 -10.224 1.00 97.81 174 ASN A N 1
ATOM 1424 C CA . ASN A 1 174 ? 9.063 -20.232 -9.777 1.00 97.81 174 ASN A CA 1
ATOM 1425 C C . ASN A 1 174 ? 10.072 -21.381 -9.625 1.00 97.81 174 ASN A C 1
ATOM 1427 O O . ASN A 1 174 ? 10.081 -22.035 -8.589 1.00 97.81 174 ASN A O 1
ATOM 1431 N N . ASN A 1 175 ? 10.941 -21.612 -10.616 1.00 97.25 175 ASN A N 1
ATOM 1432 C CA . ASN A 1 175 ? 11.822 -22.785 -10.656 1.00 97.25 175 ASN A CA 1
ATOM 1433 C C . ASN A 1 175 ? 13.194 -22.483 -10.045 1.00 97.25 175 ASN A C 1
ATOM 1435 O O . ASN A 1 175 ? 13.614 -23.159 -9.110 1.00 97.25 175 ASN A O 1
ATOM 1439 N N . ASP A 1 176 ? 13.883 -21.450 -10.536 1.00 97.44 176 ASP A N 1
ATOM 1440 C CA . ASP A 1 176 ? 15.266 -21.177 -10.122 1.00 97.44 176 ASP A CA 1
ATOM 1441 C C . ASP A 1 176 ? 15.314 -20.549 -8.724 1.00 97.44 176 ASP A C 1
ATOM 1443 O O . ASP A 1 176 ? 16.108 -20.947 -7.872 1.00 97.44 176 ASP A O 1
ATOM 1447 N N . LEU A 1 177 ? 14.443 -19.567 -8.468 1.00 97.00 177 LEU A N 1
ATOM 1448 C CA . LEU A 1 177 ? 14.308 -18.945 -7.155 1.00 97.00 177 LEU A CA 1
ATOM 1449 C C . LEU A 1 177 ? 13.340 -19.700 -6.244 1.00 97.00 177 LEU A C 1
ATOM 1451 O O . LEU A 1 177 ? 13.296 -19.354 -5.072 1.00 97.00 177 LEU A O 1
ATOM 1455 N N . GLN A 1 178 ? 12.620 -20.729 -6.700 1.00 96.62 178 GLN A N 1
ATOM 1456 C CA . GLN A 1 178 ? 11.745 -21.566 -5.859 1.00 96.62 178 GLN A CA 1
ATOM 1457 C C . GLN A 1 178 ? 10.717 -20.771 -5.028 1.00 96.62 178 GLN A C 1
ATOM 1459 O O . GLN A 1 178 ? 10.470 -21.074 -3.856 1.00 96.62 178 GLN A O 1
ATOM 1464 N N . ILE A 1 179 ? 10.139 -19.711 -5.602 1.00 96.75 179 ILE A N 1
ATOM 1465 C CA . ILE A 1 179 ? 9.055 -18.956 -4.964 1.00 96.75 179 ILE A CA 1
ATOM 1466 C C . ILE A 1 179 ? 7.741 -19.712 -5.160 1.00 96.75 179 ILE A C 1
ATOM 1468 O O . ILE A 1 179 ? 7.201 -19.742 -6.260 1.00 96.75 179 ILE A O 1
ATOM 1472 N N . LYS A 1 180 ? 7.224 -20.307 -4.079 1.00 91.06 180 LYS A N 1
ATOM 1473 C CA . LYS A 1 180 ? 6.027 -21.168 -4.112 1.00 91.06 180 LYS A CA 1
ATOM 1474 C C . LYS A 1 180 ? 4.725 -20.387 -4.317 1.00 91.06 180 LYS A C 1
ATOM 1476 O O . LYS A 1 180 ? 3.888 -20.771 -5.123 1.00 91.06 180 LYS A O 1
ATOM 1481 N N . ASN A 1 181 ? 4.568 -19.274 -3.600 1.00 96.12 181 ASN A N 1
ATOM 1482 C CA . ASN A 1 181 ? 3.345 -18.470 -3.602 1.00 96.12 181 ASN A CA 1
ATOM 1483 C C . ASN A 1 181 ? 3.480 -17.302 -4.582 1.00 96.12 181 ASN A C 1
ATOM 1485 O O . ASN A 1 181 ? 3.696 -16.159 -4.170 1.00 96.12 181 ASN A O 1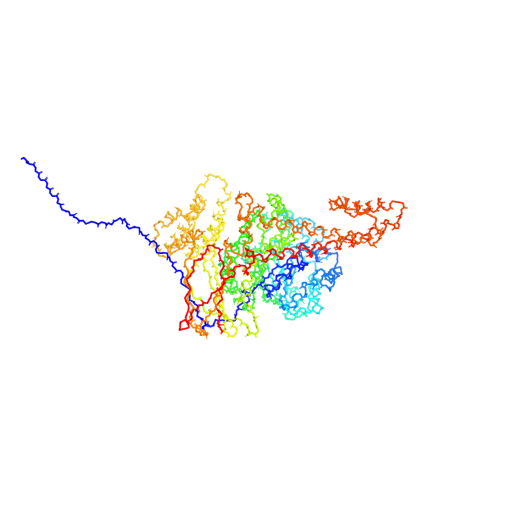
ATOM 1489 N N . LEU A 1 182 ? 3.401 -17.602 -5.879 1.00 98.00 182 LEU A N 1
ATOM 1490 C CA . LEU A 1 182 ? 3.640 -16.632 -6.945 1.00 98.00 182 LEU A CA 1
ATOM 1491 C C . LEU A 1 182 ? 2.331 -16.146 -7.584 1.00 98.00 182 LEU A C 1
ATOM 1493 O O . LEU A 1 182 ? 1.476 -16.928 -8.002 1.00 98.00 182 LEU A O 1
ATOM 1497 N N . GLY A 1 183 ? 2.192 -14.828 -7.677 1.00 98.06 183 GLY A N 1
ATOM 1498 C CA . GLY A 1 183 ? 1.187 -14.151 -8.484 1.00 98.06 183 GLY A CA 1
ATOM 1499 C C . GLY A 1 183 ? 1.839 -13.367 -9.620 1.00 98.06 183 GLY A C 1
ATOM 1500 O O . GLY A 1 183 ? 2.986 -12.932 -9.512 1.00 98.06 183 GLY A O 1
ATOM 1501 N N . PHE A 1 184 ? 1.096 -13.157 -10.698 1.00 97.94 184 PHE A N 1
ATOM 1502 C CA . PHE A 1 184 ? 1.525 -12.396 -11.856 1.00 97.94 184 PHE A CA 1
ATOM 1503 C C . PHE A 1 184 ? 0.460 -11.382 -12.275 1.00 97.94 184 PHE A C 1
ATOM 1505 O O . PHE A 1 184 ? -0.704 -11.752 -12.454 1.00 97.94 184 PHE A O 1
ATOM 1512 N N . PHE A 1 185 ? 0.850 -10.117 -12.455 1.00 96.00 185 PHE A N 1
ATOM 1513 C CA . PHE A 1 185 ? -0.059 -9.071 -12.917 1.00 96.00 185 PHE A CA 1
ATOM 1514 C C . PHE A 1 185 ? 0.431 -8.297 -14.141 1.00 96.00 185 PHE A C 1
ATOM 1516 O O . PHE A 1 185 ? 1.629 -8.155 -14.396 1.00 96.00 185 PHE A O 1
ATOM 1523 N N . VAL A 1 186 ? -0.535 -7.747 -14.877 1.00 93.56 186 VAL A N 1
ATOM 1524 C CA . VAL A 1 186 ? -0.302 -6.765 -15.938 1.00 93.56 186 VAL A CA 1
ATOM 1525 C C . VAL A 1 186 ? -1.254 -5.583 -15.770 1.00 93.56 186 VAL A C 1
ATOM 1527 O O . VAL A 1 186 ? -2.476 -5.761 -15.742 1.00 93.56 186 VAL A O 1
ATOM 1530 N N . GLY A 1 187 ? -0.696 -4.371 -15.734 1.00 87.94 187 GLY A N 1
ATOM 1531 C CA . GLY A 1 187 ? -1.454 -3.117 -15.743 1.00 87.94 187 GLY A CA 1
ATOM 1532 C C . GLY A 1 187 ? -1.167 -2.204 -14.554 1.00 87.94 187 GLY A C 1
ATOM 1533 O O . GLY A 1 187 ? -1.214 -2.644 -13.406 1.00 87.94 187 GLY A O 1
ATOM 1534 N N . HIS A 1 188 ? -0.908 -0.933 -14.866 1.00 88.69 188 HIS A N 1
ATOM 1535 C CA . HIS A 1 188 ? -0.687 0.166 -13.928 1.00 88.69 188 HIS A CA 1
ATOM 1536 C C . HIS A 1 188 ? -1.055 1.487 -14.629 1.00 88.69 188 HIS A C 1
ATOM 1538 O O . HIS A 1 188 ? -0.298 2.018 -15.434 1.00 88.69 188 HIS A O 1
ATOM 1544 N N . GLU A 1 189 ? -2.262 1.994 -14.388 1.00 92.12 189 GLU A N 1
ATOM 1545 C CA . GLU A 1 189 ? -2.825 3.210 -15.005 1.00 92.12 189 GLU A CA 1
ATOM 1546 C C . GLU A 1 189 ? -2.987 3.181 -16.539 1.00 92.12 189 GLU A C 1
ATOM 1548 O O . GLU A 1 189 ? -3.099 4.227 -17.188 1.00 92.12 189 GLU A O 1
ATOM 1553 N N . GLN A 1 190 ? -3.083 2.001 -17.159 1.00 92.38 190 GLN A N 1
ATOM 1554 C CA . GLN A 1 190 ? -3.200 1.874 -18.624 1.00 92.38 190 GLN A CA 1
ATOM 1555 C C . GLN A 1 190 ? -4.492 2.488 -19.202 1.00 92.38 190 GLN A C 1
ATOM 1557 O O . GLN A 1 190 ? -4.571 2.766 -20.401 1.00 92.38 190 GLN A O 1
ATOM 1562 N N . ASP A 1 191 ? -5.506 2.768 -18.372 1.00 93.81 191 ASP A N 1
ATOM 1563 C CA . ASP A 1 191 ? -6.672 3.565 -18.776 1.00 93.81 191 ASP A CA 1
ATOM 1564 C C . ASP A 1 191 ? -6.280 4.974 -19.259 1.00 93.81 191 ASP A C 1
ATOM 1566 O O . ASP A 1 191 ? -7.034 5.606 -19.999 1.00 93.81 191 ASP A O 1
ATOM 1570 N N . LEU A 1 192 ? -5.081 5.441 -18.908 1.00 92.69 192 LEU A N 1
ATOM 1571 C CA . LEU A 1 192 ? -4.464 6.648 -19.441 1.00 92.69 192 LEU A CA 1
ATOM 1572 C C . LEU A 1 192 ? -3.186 6.344 -20.230 1.00 92.69 192 LEU A C 1
ATOM 1574 O O . LEU A 1 192 ? -3.050 6.843 -21.350 1.00 92.69 192 LEU A O 1
ATOM 1578 N N . ASP A 1 193 ? -2.310 5.497 -19.691 1.00 92.06 193 ASP A N 1
ATOM 1579 C CA . ASP A 1 193 ? -0.902 5.415 -20.094 1.00 92.06 193 ASP A CA 1
ATOM 1580 C C . ASP A 1 193 ? -0.591 4.362 -21.175 1.00 92.06 193 ASP A C 1
ATOM 1582 O O . ASP A 1 193 ? 0.564 4.171 -21.522 1.00 92.06 193 ASP A O 1
ATOM 1586 N N . TRP A 1 194 ? -1.590 3.699 -21.761 1.00 94.62 194 TRP A N 1
ATOM 1587 C CA . TRP A 1 194 ? -1.398 2.825 -22.930 1.00 94.62 194 TRP A CA 1
ATOM 1588 C C . TRP A 1 194 ? -1.546 3.611 -24.236 1.00 94.62 194 TRP A C 1
ATOM 1590 O O . TRP A 1 194 ? -2.497 4.370 -24.378 1.00 94.62 194 TRP A O 1
ATOM 1600 N N . ALA A 1 195 ? -0.663 3.438 -25.214 1.00 95.12 195 ALA A N 1
ATOM 1601 C CA . ALA A 1 195 ? -0.745 4.068 -26.536 1.00 95.12 195 ALA A CA 1
ATOM 1602 C C . ALA A 1 195 ? -1.310 3.089 -27.581 1.00 95.12 195 ALA A C 1
ATOM 1604 O O . ALA A 1 195 ? -0.725 2.863 -28.636 1.00 95.12 195 ALA A O 1
ATOM 1605 N N . GLY A 1 196 ? -2.450 2.477 -27.256 1.00 94.31 196 GLY A N 1
ATOM 1606 C CA . GLY A 1 196 ? -3.180 1.548 -28.115 1.00 94.31 196 GLY A CA 1
ATOM 1607 C C . GLY A 1 196 ? -4.638 1.388 -27.676 1.00 94.31 196 GLY A C 1
ATOM 1608 O O . GLY A 1 196 ? -5.076 1.990 -26.688 1.00 94.31 196 GLY A O 1
ATOM 1609 N N . SER A 1 197 ? -5.402 0.572 -28.406 1.00 94.75 197 SER A N 1
ATOM 1610 C CA . SER A 1 197 ? -6.797 0.267 -28.061 1.00 94.75 197 SER A CA 1
ATOM 1611 C C . SER A 1 197 ? -6.920 -0.544 -26.766 1.00 94.75 197 SER A C 1
ATOM 1613 O O . SER A 1 197 ? -6.005 -1.275 -26.387 1.00 94.75 197 SER A O 1
ATOM 1615 N N . GLU A 1 198 ? -8.076 -0.477 -26.093 1.00 94.19 198 GLU A N 1
ATOM 1616 C CA . GLU A 1 198 ? -8.362 -1.361 -24.945 1.00 94.19 198 GLU A CA 1
ATOM 1617 C C . GLU A 1 198 ? -8.129 -2.837 -25.301 1.00 94.19 198 GLU A C 1
ATOM 1619 O O . GLU A 1 198 ? -7.466 -3.563 -24.564 1.00 94.19 198 GLU A O 1
ATOM 1624 N N . LYS A 1 199 ? -8.585 -3.263 -26.487 1.00 94.94 199 LYS A N 1
ATOM 1625 C CA . LYS A 1 199 ? -8.416 -4.637 -26.969 1.00 94.94 199 LYS A CA 1
ATOM 1626 C C . LYS A 1 199 ? -6.943 -5.026 -27.125 1.00 94.94 199 LYS A C 1
ATOM 1628 O O . LYS A 1 199 ? -6.602 -6.172 -26.843 1.00 94.94 199 LYS A O 1
ATOM 1633 N N . SER A 1 200 ? -6.062 -4.113 -27.548 1.00 96.25 200 SER A N 1
ATOM 1634 C CA . SER A 1 200 ? -4.631 -4.428 -27.658 1.00 96.25 200 SER A CA 1
ATOM 1635 C C . SER A 1 200 ? -3.973 -4.609 -26.286 1.00 96.25 200 SER A C 1
ATOM 1637 O O . SER A 1 200 ? -3.098 -5.465 -26.150 1.00 96.25 200 SER A O 1
ATOM 1639 N N . PHE A 1 201 ? -4.437 -3.893 -25.256 1.00 96.88 201 PHE A N 1
ATOM 1640 C CA . PHE A 1 201 ? -4.028 -4.152 -23.873 1.00 96.88 201 PHE A CA 1
ATOM 1641 C C . PHE A 1 201 ? -4.614 -5.468 -23.340 1.00 96.88 201 PHE A C 1
ATOM 1643 O O . PHE A 1 201 ? -3.921 -6.239 -22.683 1.00 96.88 201 PHE A O 1
ATOM 1650 N N . PHE A 1 202 ? -5.872 -5.787 -23.645 1.00 97.50 202 PHE A N 1
ATOM 1651 C CA . PHE A 1 202 ? -6.464 -7.053 -23.202 1.00 97.50 202 PHE A CA 1
ATOM 1652 C C . PHE A 1 202 ? -5.771 -8.267 -23.834 1.00 97.50 202 PHE A C 1
ATOM 1654 O O . PHE A 1 202 ? -5.528 -9.254 -23.144 1.00 97.50 202 PHE A O 1
ATOM 1661 N N . ARG A 1 203 ? -5.338 -8.160 -25.098 1.00 97.75 203 ARG A N 1
ATOM 1662 C CA . ARG A 1 203 ? -4.438 -9.141 -25.727 1.00 97.75 203 ARG A CA 1
ATOM 1663 C C . ARG A 1 203 ? -3.082 -9.221 -25.028 1.00 97.75 203 ARG A C 1
ATOM 1665 O O . ARG A 1 203 ? -2.540 -10.307 -24.868 1.00 97.75 203 ARG A O 1
ATOM 1672 N N . TYR A 1 204 ? -2.541 -8.089 -24.580 1.00 97.31 204 TYR A N 1
ATOM 1673 C CA . TYR A 1 204 ? -1.273 -8.053 -23.846 1.00 97.31 204 TYR A CA 1
ATOM 1674 C C . TYR A 1 204 ? -1.375 -8.849 -22.539 1.00 97.31 204 TYR A C 1
ATOM 1676 O O . TYR A 1 204 ? -0.506 -9.669 -22.247 1.00 97.31 204 TYR A O 1
ATOM 1684 N N . TYR A 1 205 ? -2.486 -8.701 -21.814 1.00 98.19 205 TYR A N 1
ATOM 1685 C CA . TYR A 1 205 ? -2.797 -9.551 -20.668 1.00 98.19 205 TYR A CA 1
ATOM 1686 C C . TYR A 1 205 ? -3.003 -11.020 -21.055 1.00 98.19 205 TYR A C 1
ATOM 1688 O O . TYR A 1 205 ? -2.421 -11.894 -20.425 1.00 98.19 205 TYR A O 1
ATOM 1696 N N . GLU A 1 206 ? -3.793 -11.307 -22.091 1.00 98.62 206 GLU A N 1
ATOM 1697 C CA . GLU A 1 206 ? -4.121 -12.676 -22.503 1.00 98.62 206 GLU A CA 1
ATOM 1698 C C . GLU A 1 206 ? -2.884 -13.539 -22.754 1.00 98.62 206 GLU A C 1
ATOM 1700 O O . GLU A 1 206 ? -2.784 -14.649 -22.226 1.00 98.62 206 GLU A O 1
ATOM 1705 N N . TYR A 1 207 ? -1.933 -13.026 -23.536 1.00 98.62 207 TYR A N 1
ATOM 1706 C CA . TYR A 1 207 ? -0.697 -13.745 -23.837 1.00 98.62 207 TYR A CA 1
ATOM 1707 C C . TYR A 1 207 ? 0.148 -13.958 -22.580 1.00 98.62 207 TYR A C 1
ATOM 1709 O O . TYR A 1 207 ? 0.696 -15.042 -22.386 1.00 98.62 207 TYR A O 1
ATOM 1717 N N . ALA A 1 208 ? 0.181 -12.971 -21.683 1.00 98.06 208 ALA A N 1
ATOM 1718 C CA . ALA A 1 208 ? 0.895 -13.075 -20.419 1.00 98.06 208 ALA A CA 1
ATOM 1719 C C . ALA A 1 208 ? 0.256 -14.107 -19.470 1.00 98.06 208 ALA A C 1
ATOM 1721 O O . ALA A 1 208 ? 0.950 -14.955 -18.916 1.00 98.06 208 ALA A O 1
ATOM 1722 N N . ALA A 1 209 ? -1.071 -14.082 -19.320 1.00 98.69 209 ALA A N 1
ATOM 1723 C CA . ALA A 1 209 ? -1.826 -15.004 -18.476 1.00 98.69 209 ALA A CA 1
ATOM 1724 C C . ALA A 1 209 ? -1.688 -16.454 -18.963 1.00 98.69 209 ALA A C 1
ATOM 1726 O O . ALA A 1 209 ? -1.415 -17.356 -18.171 1.00 98.69 209 ALA A O 1
ATOM 1727 N N . LYS A 1 210 ? -1.802 -16.680 -20.279 1.00 98.75 210 LYS A N 1
ATOM 1728 C CA . LYS A 1 210 ? -1.589 -18.001 -20.890 1.00 98.75 210 LYS A CA 1
ATOM 1729 C C . LYS A 1 210 ? -0.142 -18.477 -20.718 1.00 98.75 210 LYS A C 1
ATOM 1731 O O . LYS A 1 210 ? 0.068 -19.642 -20.392 1.00 98.75 210 LYS A O 1
ATOM 1736 N N . ALA A 1 211 ? 0.847 -17.600 -20.897 1.00 98.69 211 ALA A N 1
ATOM 1737 C CA . ALA A 1 211 ? 2.259 -17.918 -20.672 1.00 98.69 211 ALA A CA 1
ATOM 1738 C C . ALA A 1 211 ? 2.544 -18.298 -19.210 1.00 98.69 211 ALA A C 1
ATOM 1740 O O . ALA A 1 211 ? 3.210 -19.298 -18.952 1.00 98.69 211 ALA A O 1
ATOM 1741 N N . ALA A 1 212 ? 1.990 -17.546 -18.259 1.00 98.56 212 ALA A N 1
ATOM 1742 C CA . ALA A 1 212 ? 2.124 -17.810 -16.831 1.00 98.56 212 ALA A CA 1
ATOM 1743 C C . ALA A 1 212 ? 1.546 -19.175 -16.435 1.00 98.56 212 ALA A C 1
ATOM 1745 O O . ALA A 1 212 ? 2.235 -19.971 -15.799 1.00 98.56 212 ALA A O 1
ATOM 1746 N N . LYS A 1 213 ? 0.324 -19.492 -16.882 1.00 98.62 213 LYS A N 1
ATOM 1747 C CA . LYS A 1 213 ? -0.318 -20.787 -16.598 1.00 98.62 213 LYS A CA 1
ATOM 1748 C C . LYS A 1 213 ? 0.401 -21.979 -17.236 1.00 98.62 213 LYS A C 1
ATOM 1750 O O . LYS A 1 213 ? 0.328 -23.073 -16.690 1.00 98.62 213 LYS A O 1
ATOM 1755 N N . LYS A 1 214 ? 1.120 -21.779 -18.349 1.00 98.38 214 LYS A N 1
ATOM 1756 C CA . LYS A 1 214 ? 1.996 -22.807 -18.943 1.00 98.38 214 LYS A CA 1
ATOM 1757 C C . LYS A 1 214 ? 3.246 -23.086 -18.105 1.00 98.38 214 LYS A C 1
ATOM 1759 O O . LYS A 1 214 ? 3.717 -24.214 -18.116 1.00 98.38 214 LYS A O 1
ATOM 1764 N N . VAL A 1 215 ? 3.792 -22.080 -17.414 1.00 98.50 215 VAL A N 1
ATOM 1765 C CA . VAL A 1 215 ? 4.946 -22.267 -16.514 1.00 98.50 215 VAL A CA 1
ATOM 1766 C C . VAL A 1 215 ? 4.534 -23.087 -15.298 1.00 98.50 215 VAL A C 1
ATOM 1768 O O . VAL A 1 215 ? 5.200 -24.059 -14.957 1.00 98.50 215 VAL A O 1
ATOM 1771 N N . ASN A 1 216 ? 3.444 -22.685 -14.645 1.00 98.31 216 ASN A N 1
ATOM 1772 C CA . ASN A 1 216 ? 2.865 -23.405 -13.520 1.00 98.31 216 ASN A CA 1
ATOM 1773 C C . ASN A 1 216 ? 1.377 -23.004 -13.377 1.00 98.31 216 ASN A C 1
ATOM 1775 O O . ASN A 1 216 ? 1.093 -21.809 -13.229 1.00 98.31 216 ASN A O 1
ATOM 1779 N N . PRO A 1 217 ? 0.421 -23.956 -13.409 1.00 97.94 217 PRO A N 1
ATOM 1780 C CA . PRO A 1 217 ? -1.011 -23.656 -13.307 1.00 97.94 217 PRO A CA 1
ATOM 1781 C C . PRO A 1 217 ? -1.414 -22.987 -11.981 1.00 97.94 217 PRO A C 1
ATOM 1783 O O . PRO A 1 217 ? -2.411 -22.254 -11.952 1.00 97.94 217 PRO A O 1
ATOM 1786 N N . ASP A 1 218 ? -0.622 -23.166 -10.919 1.00 97.75 218 ASP A N 1
ATOM 1787 C CA . ASP A 1 218 ? -0.880 -22.589 -9.595 1.00 97.75 218 ASP A CA 1
ATOM 1788 C C . ASP A 1 218 ? -0.560 -21.092 -9.513 1.00 97.75 218 ASP A C 1
ATOM 1790 O O . ASP A 1 218 ? -1.083 -20.402 -8.630 1.00 97.75 218 ASP A O 1
ATOM 1794 N N . ILE A 1 219 ? 0.238 -20.557 -10.450 1.00 98.50 219 ILE A N 1
ATOM 1795 C CA . ILE A 1 219 ? 0.542 -19.122 -10.506 1.00 98.50 219 ILE A CA 1
ATOM 1796 C C . ILE A 1 219 ? -0.765 -18.359 -10.691 1.00 98.50 219 ILE A C 1
ATOM 1798 O O . ILE A 1 219 ? -1.464 -18.533 -11.693 1.00 98.50 219 ILE A O 1
ATOM 1802 N N . LYS A 1 220 ? -1.096 -17.487 -9.739 1.00 98.50 220 LYS A N 1
ATOM 1803 C CA . LYS A 1 220 ? -2.303 -16.655 -9.822 1.00 98.50 220 LYS A CA 1
ATOM 1804 C C . LYS A 1 220 ? -2.069 -15.535 -10.821 1.00 98.50 220 LYS A C 1
ATOM 1806 O O . LYS A 1 220 ? -1.115 -14.784 -10.666 1.00 98.50 220 LYS A O 1
ATOM 1811 N N . VAL A 1 221 ? -2.920 -15.398 -11.830 1.00 98.56 221 VAL A N 1
ATOM 1812 C CA . VAL A 1 221 ? -2.799 -14.362 -12.860 1.00 98.56 221 VAL A CA 1
ATOM 1813 C C . VAL A 1 221 ? -3.934 -13.362 -12.756 1.00 98.56 221 VAL A C 1
ATOM 1815 O O . VAL A 1 221 ? -5.092 -13.718 -12.553 1.00 98.56 221 VAL A O 1
ATOM 1818 N N . GLY A 1 222 ? -3.622 -12.092 -12.942 1.00 97.44 222 GLY A N 1
ATOM 1819 C CA . GLY A 1 222 ? -4.614 -11.038 -12.835 1.00 97.44 222 GLY A CA 1
ATOM 1820 C C . GLY A 1 222 ? -4.141 -9.745 -13.454 1.00 97.44 222 GLY A C 1
ATOM 1821 O O . GLY A 1 222 ? -3.039 -9.658 -13.993 1.00 97.44 222 GLY A O 1
ATOM 1822 N N . GLY A 1 223 ? -4.989 -8.733 -13.446 1.00 94.69 223 GLY A N 1
ATOM 1823 C CA . GLY A 1 223 ? -4.620 -7.500 -14.109 1.00 94.69 223 GLY A CA 1
ATOM 1824 C C . GLY A 1 223 ? -5.755 -6.518 -14.266 1.00 94.69 223 GLY A C 1
ATOM 1825 O O . GLY A 1 223 ? -6.788 -6.569 -13.590 1.00 94.69 223 GLY A O 1
ATOM 1826 N N . GLY A 1 224 ? -5.519 -5.625 -15.217 1.00 91.31 224 GLY A N 1
ATOM 1827 C CA . GLY A 1 224 ? -6.437 -4.571 -15.587 1.00 91.31 224 GLY A CA 1
ATOM 1828 C C . GLY A 1 224 ? -6.140 -3.245 -14.909 1.00 91.31 224 GLY A C 1
ATOM 1829 O O . GLY A 1 224 ? -6.749 -2.289 -15.353 1.00 91.31 224 GLY A O 1
ATOM 1830 N N . GLY A 1 225 ? -5.239 -3.177 -13.918 1.00 94.19 225 GLY A N 1
ATOM 1831 C CA . GLY A 1 225 ? -4.861 -2.050 -13.041 1.00 94.19 225 GLY A CA 1
ATOM 1832 C C . GLY A 1 225 ? -5.137 -0.613 -13.501 1.00 94.19 225 GLY A C 1
ATOM 1833 O O . GLY A 1 225 ? -4.194 0.116 -13.791 1.00 94.19 225 GLY A O 1
ATOM 1834 N N . PRO A 1 226 ? -6.395 -0.134 -13.546 1.00 95.62 226 PRO A N 1
ATOM 1835 C CA . PRO A 1 226 ? -6.683 1.239 -13.918 1.00 95.62 226 PRO A CA 1
ATOM 1836 C C . PRO A 1 226 ? -6.535 2.156 -12.697 1.00 95.62 226 PRO A C 1
ATOM 1838 O O . PRO A 1 226 ? -6.629 1.713 -11.550 1.00 95.62 226 PRO A O 1
ATOM 1841 N N . ARG A 1 227 ? -6.427 3.466 -12.932 1.00 93.25 227 ARG A N 1
ATOM 1842 C CA . ARG A 1 227 ? -6.318 4.504 -11.883 1.00 93.25 227 ARG A CA 1
ATOM 1843 C C . ARG A 1 227 ? -7.431 4.487 -10.841 1.00 93.25 227 ARG A C 1
ATOM 1845 O O . ARG A 1 227 ? -7.290 5.077 -9.776 1.00 93.25 227 ARG A O 1
ATOM 1852 N N . HIS A 1 228 ? -8.580 3.919 -11.198 1.00 94.31 228 HIS A N 1
ATOM 1853 C CA . HIS A 1 228 ? -9.728 3.760 -10.321 1.00 94.31 228 HIS A CA 1
ATOM 1854 C C . HIS A 1 228 ? -10.678 2.697 -10.891 1.00 94.31 228 HIS A C 1
ATOM 1856 O O . HIS A 1 228 ? -10.857 2.605 -12.105 1.00 94.31 228 HIS A O 1
ATOM 1862 N N . TRP A 1 229 ? -11.356 1.934 -10.032 1.00 94.44 229 TRP A N 1
ATOM 1863 C CA . TRP A 1 229 ? -12.168 0.771 -10.429 1.00 94.44 229 TRP A CA 1
ATOM 1864 C C . TRP A 1 229 ? -13.300 1.058 -11.436 1.00 94.44 229 TRP A C 1
ATOM 1866 O O . TRP A 1 229 ? -13.717 0.171 -12.180 1.00 94.44 229 TRP A O 1
ATOM 1876 N N . ASN A 1 230 ? -13.831 2.285 -11.460 1.00 92.81 230 ASN A N 1
ATOM 1877 C CA . ASN A 1 230 ? -14.934 2.684 -12.345 1.00 92.81 230 ASN A CA 1
ATOM 1878 C C . ASN A 1 230 ? -14.523 3.616 -13.490 1.00 92.81 230 ASN A C 1
ATOM 1880 O O . ASN A 1 230 ? -15.404 4.161 -14.160 1.00 92.81 230 ASN A O 1
ATOM 1884 N N . ILE A 1 231 ? -13.225 3.846 -13.691 1.00 92.75 231 ILE A N 1
ATOM 1885 C CA . ILE A 1 231 ? -12.767 4.777 -14.716 1.00 92.75 231 ILE A CA 1
ATOM 1886 C C . ILE A 1 231 ? -12.961 4.184 -16.113 1.00 92.75 231 ILE A C 1
ATOM 1888 O O . ILE A 1 231 ? -12.828 2.980 -16.330 1.00 92.75 231 ILE A O 1
ATOM 1892 N N . MET A 1 232 ? -13.297 5.045 -17.066 1.00 93.94 232 MET A N 1
ATOM 1893 C CA . MET A 1 232 ? -13.309 4.711 -18.489 1.00 93.94 232 MET A CA 1
ATOM 1894 C C . MET A 1 232 ? -11.930 5.013 -19.073 1.00 93.94 232 MET A C 1
ATOM 1896 O O . MET A 1 232 ? -11.257 5.938 -18.611 1.00 93.94 232 MET A O 1
ATOM 1900 N N . ARG A 1 233 ? -11.538 4.296 -20.126 1.00 94.06 233 ARG A N 1
ATOM 1901 C CA . ARG A 1 233 ? -10.337 4.623 -20.901 1.00 94.06 233 ARG A CA 1
ATOM 1902 C C . ARG A 1 233 ? -10.394 6.062 -21.417 1.00 94.06 233 ARG A C 1
ATOM 1904 O O . ARG A 1 233 ? -11.449 6.552 -21.829 1.00 94.06 233 ARG A O 1
ATOM 1911 N N . ALA A 1 234 ? -9.256 6.745 -21.396 1.00 93.12 234 ALA A N 1
ATOM 1912 C CA . ALA A 1 234 ? -9.122 8.090 -21.933 1.00 93.12 234 ALA A CA 1
ATOM 1913 C C . ALA A 1 234 ? -9.383 8.114 -23.453 1.00 93.12 234 ALA A C 1
ATOM 1915 O O . ALA A 1 234 ? -8.872 7.281 -24.197 1.00 93.12 234 ALA A O 1
ATOM 1916 N N . GLY A 1 235 ? -10.190 9.077 -23.912 1.00 93.62 235 GLY A N 1
ATOM 1917 C CA . GLY A 1 235 ? -10.392 9.339 -25.340 1.00 93.62 235 GLY A CA 1
ATOM 1918 C C . GLY A 1 235 ? -9.208 10.085 -25.963 1.00 93.62 235 GLY A C 1
ATOM 1919 O O . GLY A 1 235 ? -8.360 10.627 -25.251 1.00 93.62 235 GLY A O 1
ATOM 1920 N N . CYS A 1 236 ? -9.169 10.161 -27.295 1.00 95.31 236 CYS A N 1
ATOM 1921 C CA . CYS A 1 236 ? -8.114 10.883 -28.018 1.00 95.31 236 CYS A CA 1
ATOM 1922 C C . CYS A 1 236 ? -8.111 12.393 -27.761 1.00 95.31 236 CYS A C 1
ATOM 1924 O O . CYS A 1 236 ? -7.152 13.066 -28.097 1.00 95.31 236 CYS A O 1
ATOM 1926 N N . ASP A 1 237 ? -9.179 12.939 -27.190 1.00 93.31 237 ASP A N 1
ATOM 1927 C CA . ASP A 1 237 ? -9.337 14.331 -26.771 1.00 93.31 237 ASP A CA 1
ATOM 1928 C C . ASP A 1 237 ? -8.929 14.564 -25.303 1.00 93.31 237 ASP A C 1
ATOM 1930 O O . ASP A 1 237 ? -9.123 15.650 -24.753 1.00 93.31 237 ASP A O 1
ATOM 1934 N N . SER A 1 238 ? -8.354 13.552 -24.643 1.00 93.31 238 SER A N 1
ATOM 1935 C CA . SER A 1 238 ? -7.907 13.634 -23.254 1.00 93.31 238 SER A CA 1
ATOM 1936 C C . SER A 1 238 ? -7.005 14.841 -23.021 1.00 93.31 238 SER A C 1
ATOM 1938 O O . SER A 1 238 ? -5.943 14.979 -23.625 1.00 93.31 238 SER A O 1
ATOM 1940 N N . LYS A 1 239 ? -7.365 15.678 -22.041 1.00 93.50 239 LYS A N 1
ATOM 1941 C CA . LYS A 1 239 ? -6.574 16.859 -21.650 1.00 93.50 239 LYS A CA 1
ATOM 1942 C C . LYS A 1 239 ? -5.121 16.549 -21.267 1.00 93.50 239 LYS A C 1
ATOM 1944 O O . LYS A 1 239 ? -4.298 17.463 -21.235 1.00 93.50 239 LYS A O 1
ATOM 1949 N N . TYR A 1 240 ? -4.836 15.291 -20.928 1.00 93.19 240 TYR A N 1
ATOM 1950 C CA . TYR A 1 240 ? -3.511 14.823 -20.544 1.00 93.19 240 TYR A CA 1
ATOM 1951 C C . TYR A 1 240 ? -2.612 14.545 -21.750 1.00 93.19 240 TYR A C 1
ATOM 1953 O O . TYR A 1 240 ? -1.399 14.624 -21.587 1.00 93.19 240 TYR A O 1
ATOM 1961 N N . TYR A 1 241 ? -3.169 14.244 -22.928 1.00 96.06 241 TYR A N 1
ATOM 1962 C CA . TYR A 1 241 ? -2.388 13.874 -24.109 1.00 96.06 241 TYR A CA 1
ATOM 1963 C C . TYR A 1 241 ? -1.723 15.076 -24.777 1.00 96.06 241 TYR A C 1
ATOM 1965 O O . TYR A 1 241 ? -2.267 16.182 -24.782 1.00 96.06 241 TYR A O 1
ATOM 1973 N N . THR A 1 242 ? -0.518 14.878 -25.312 1.00 97.00 242 THR A N 1
ATOM 1974 C CA . THR A 1 242 ? 0.128 15.852 -26.208 1.00 97.00 242 THR A CA 1
ATOM 1975 C C . THR A 1 242 ? -0.603 15.911 -27.547 1.00 97.00 242 THR A C 1
ATOM 1977 O O . THR A 1 242 ? -1.369 15.008 -27.871 1.00 97.00 242 THR A O 1
ATOM 1980 N N . ARG A 1 243 ? -0.365 16.961 -28.343 1.00 96.75 243 ARG A N 1
ATOM 1981 C CA . ARG A 1 243 ? -0.966 17.081 -29.679 1.00 96.75 243 ARG A CA 1
ATOM 1982 C C . ARG A 1 243 ? -0.655 15.856 -30.547 1.00 96.75 243 ARG A C 1
ATOM 1984 O O . ARG A 1 243 ? -1.580 15.265 -31.092 1.00 96.75 243 ARG A O 1
ATOM 1991 N N . ASP A 1 244 ? 0.602 15.428 -30.563 1.00 95.69 244 ASP A N 1
ATOM 1992 C CA . ASP A 1 244 ? 1.051 14.261 -31.326 1.00 95.69 244 ASP A CA 1
ATOM 1993 C C . ASP A 1 244 ? 0.316 12.982 -30.905 1.00 95.69 244 ASP A C 1
ATOM 1995 O O . ASP A 1 244 ? -0.195 12.242 -31.744 1.00 95.69 244 ASP A O 1
ATOM 1999 N N . ALA A 1 245 ? 0.192 12.739 -29.596 1.00 96.69 245 ALA A N 1
ATOM 2000 C CA . ALA A 1 245 ? -0.538 11.583 -29.085 1.00 96.69 245 ALA A CA 1
ATOM 2001 C C . ALA A 1 245 ? -2.027 11.615 -29.474 1.00 96.69 245 ALA A C 1
ATOM 2003 O O . ALA A 1 245 ? -2.604 10.574 -29.789 1.00 96.69 245 ALA A O 1
ATOM 2004 N N . MET A 1 246 ? -2.652 12.800 -29.482 1.00 97.62 246 MET A N 1
ATOM 2005 C CA . MET A 1 246 ? -4.042 12.965 -29.923 1.00 97.62 246 MET A CA 1
ATOM 2006 C C . MET A 1 246 ? -4.207 12.648 -31.414 1.00 97.62 246 MET A C 1
ATOM 2008 O O . MET A 1 246 ? -5.176 11.986 -31.787 1.00 97.62 246 MET A O 1
ATOM 2012 N N . GLU A 1 247 ? -3.294 13.130 -32.259 1.00 97.06 247 GLU A N 1
ATOM 2013 C CA . GLU A 1 247 ? -3.318 12.905 -33.710 1.00 97.06 247 GLU A CA 1
ATOM 2014 C C . GLU A 1 247 ? -3.169 11.415 -34.036 1.00 97.06 247 GLU A C 1
ATOM 2016 O O . GLU A 1 247 ? -3.984 10.871 -34.780 1.00 97.06 247 GLU A O 1
ATOM 2021 N N . ILE A 1 248 ? -2.233 10.727 -33.381 1.00 96.50 248 ILE A N 1
ATOM 2022 C CA . ILE A 1 248 ? -2.020 9.283 -33.562 1.00 96.50 248 ILE A CA 1
ATOM 2023 C C . ILE A 1 248 ? -3.212 8.471 -33.060 1.00 96.50 248 ILE A C 1
ATOM 2025 O O . ILE A 1 248 ? -3.695 7.574 -33.744 1.00 96.50 248 ILE A O 1
ATOM 2029 N N . CYS A 1 249 ? -3.742 8.800 -31.881 1.00 97.19 249 CYS A N 1
ATOM 2030 C CA . CYS A 1 249 ? -4.927 8.122 -31.361 1.00 97.19 249 CYS A CA 1
ATOM 2031 C C . CYS A 1 249 ? -6.105 8.213 -32.347 1.00 97.19 249 CYS A C 1
ATOM 2033 O O . CYS A 1 249 ? -6.839 7.239 -32.526 1.00 97.19 249 CYS A O 1
ATOM 2035 N N . LYS A 1 250 ? -6.284 9.367 -33.008 1.00 97.00 250 LYS A N 1
ATOM 2036 C CA . LYS A 1 250 ? -7.329 9.566 -34.024 1.00 97.00 250 LYS A CA 1
ATOM 2037 C C . LYS A 1 250 ? -7.044 8.793 -35.308 1.00 97.00 250 LYS A C 1
ATOM 2039 O O . LYS A 1 250 ? -7.970 8.174 -35.828 1.00 97.00 250 LYS A O 1
ATOM 2044 N N . SER A 1 251 ? -5.803 8.805 -35.802 1.00 96.38 251 SER A N 1
ATOM 2045 C CA . SER A 1 251 ? -5.437 8.072 -37.022 1.00 96.38 251 SER A CA 1
ATOM 2046 C C . SER A 1 251 ? -5.594 6.557 -36.860 1.00 96.38 251 SER A C 1
ATOM 2048 O O . SER A 1 251 ? -5.858 5.863 -37.832 1.00 96.38 251 SER A O 1
ATOM 2050 N N . GLU A 1 252 ? -5.522 6.049 -35.629 1.00 95.19 252 GLU A N 1
ATOM 2051 C CA . GLU A 1 252 ? -5.750 4.637 -35.290 1.00 95.19 252 GLU A CA 1
ATOM 2052 C C . GLU A 1 252 ? -7.216 4.289 -34.980 1.00 95.19 252 GLU A C 1
ATOM 2054 O O . GLU A 1 252 ? -7.513 3.214 -34.457 1.00 95.19 252 GLU A O 1
ATOM 2059 N N . GLY A 1 253 ? -8.159 5.190 -35.273 1.00 93.94 253 GLY A N 1
ATOM 2060 C CA . GLY A 1 253 ? -9.592 4.945 -35.078 1.00 93.94 253 GLY A CA 1
ATOM 2061 C C . GLY A 1 253 ? -10.071 5.038 -33.623 1.00 93.94 253 GLY A C 1
ATOM 2062 O O . GLY A 1 253 ? -11.238 4.742 -33.343 1.00 93.94 253 GLY A O 1
ATOM 2063 N N . GLY A 1 254 ? -9.204 5.495 -32.714 1.00 94.69 254 GLY A N 1
ATOM 2064 C CA . GLY A 1 254 ? -9.494 5.732 -31.306 1.00 94.69 254 GLY A CA 1
ATOM 2065 C C . GLY A 1 254 ? -9.082 4.598 -30.366 1.00 94.69 254 GLY A C 1
ATOM 2066 O O . GLY A 1 254 ? -9.332 3.422 -30.609 1.00 94.69 254 GLY A O 1
ATOM 2067 N N . TRP A 1 255 ? -8.490 4.963 -29.226 1.00 94.31 255 TRP A N 1
ATOM 2068 C CA . TRP A 1 255 ? -8.013 3.999 -28.223 1.00 94.31 255 TRP A CA 1
ATOM 2069 C C . TRP A 1 255 ? -9.051 3.562 -27.183 1.00 94.31 255 TRP A C 1
ATOM 2071 O O . TRP A 1 255 ? -8.841 2.580 -26.470 1.00 94.31 255 TRP A O 1
ATOM 2081 N N . ARG A 1 256 ? -10.152 4.304 -27.067 1.00 92.56 256 ARG A N 1
ATOM 2082 C CA . ARG A 1 256 ? -11.220 4.080 -26.090 1.00 92.56 256 ARG A CA 1
ATOM 2083 C C . ARG A 1 256 ? -12.326 3.209 -26.675 1.00 92.56 256 ARG A C 1
ATOM 2085 O O . ARG A 1 256 ? -12.690 3.380 -27.837 1.00 92.56 256 ARG A O 1
ATOM 2092 N N . ASP A 1 257 ? -12.923 2.352 -25.850 1.00 86.19 257 ASP A N 1
ATOM 2093 C CA . ASP A 1 257 ? -14.160 1.665 -26.222 1.00 86.19 257 ASP A CA 1
ATOM 2094 C C . ASP A 1 257 ? -15.329 2.647 -26.457 1.00 86.19 257 ASP A C 1
ATOM 2096 O O . ASP A 1 257 ? -15.618 3.535 -25.650 1.00 86.19 257 ASP A O 1
ATOM 2100 N N . ARG A 1 258 ? -16.056 2.455 -27.563 1.00 84.56 258 ARG A N 1
ATOM 2101 C CA . ARG A 1 258 ? -17.143 3.351 -27.994 1.00 84.56 258 ARG A CA 1
ATOM 2102 C C . ARG A 1 258 ? -18.369 3.287 -27.081 1.00 84.56 258 ARG A C 1
ATOM 2104 O O . ARG A 1 258 ? -19.156 4.229 -27.063 1.00 84.56 258 ARG A O 1
ATOM 2111 N N . LYS A 1 259 ? -18.543 2.201 -26.317 1.00 84.38 259 LYS A N 1
ATOM 2112 C CA . LYS A 1 259 ? -19.718 1.993 -25.452 1.00 84.38 259 LYS A CA 1
ATOM 2113 C C . LYS A 1 259 ? -19.614 2.700 -24.097 1.00 84.38 259 LYS A C 1
ATOM 2115 O O . LYS A 1 259 ? -20.557 2.628 -23.314 1.00 84.38 259 LYS A O 1
ATOM 2120 N N . ASN A 1 260 ? -18.513 3.410 -23.822 1.00 80.94 260 ASN A N 1
ATOM 2121 C CA . ASN A 1 260 ? -18.304 4.180 -22.587 1.00 80.94 260 ASN A CA 1
ATOM 2122 C C . ASN A 1 260 ? -18.502 3.358 -21.302 1.00 80.94 260 ASN A C 1
ATOM 2124 O O . ASN A 1 260 ? -19.027 3.844 -20.301 1.00 80.94 260 ASN A O 1
ATOM 2128 N N . VAL A 1 261 ? -18.068 2.102 -21.329 1.00 92.25 261 VAL A N 1
ATOM 2129 C CA . VAL A 1 261 ? -18.104 1.198 -20.179 1.00 92.25 261 VAL A CA 1
ATOM 2130 C C . VAL A 1 261 ? -16.816 1.374 -19.350 1.00 92.25 261 VAL A C 1
ATOM 2132 O O . VAL A 1 261 ? -15.777 1.726 -19.912 1.00 92.25 261 VAL A O 1
ATOM 2135 N N . PRO A 1 262 ? -16.840 1.183 -18.013 1.00 95.25 262 PRO A N 1
ATOM 2136 C CA . PRO A 1 262 ? -15.615 1.181 -17.217 1.00 95.25 262 PRO A CA 1
ATOM 2137 C C . PRO A 1 262 ? -14.581 0.180 -17.745 1.00 95.25 262 PRO A C 1
ATOM 2139 O O . PRO A 1 262 ? -14.928 -0.969 -18.025 1.00 95.25 262 PRO A O 1
ATOM 2142 N N . PHE A 1 263 ? -13.313 0.594 -17.798 1.00 96.12 263 PHE A N 1
ATOM 2143 C CA . PHE A 1 263 ? -12.202 -0.195 -18.340 1.00 96.12 263 PHE A CA 1
ATOM 2144 C C . PHE A 1 263 ? -12.113 -1.578 -17.689 1.00 96.12 263 PHE A C 1
ATOM 2146 O O . PHE A 1 263 ? -12.034 -2.591 -18.377 1.00 96.12 263 PHE A O 1
ATOM 2153 N N . LEU A 1 264 ? -12.208 -1.631 -16.356 1.00 96.62 264 LEU A N 1
ATOM 2154 C CA . LEU A 1 264 ? -12.126 -2.883 -15.603 1.00 96.62 264 LEU A CA 1
ATOM 2155 C C . LEU A 1 264 ? -13.278 -3.843 -15.933 1.00 96.62 264 LEU A C 1
ATOM 2157 O O . LEU A 1 264 ? -13.093 -5.054 -15.970 1.00 96.62 264 LEU A O 1
ATOM 2161 N N . LYS A 1 265 ? -14.471 -3.314 -16.229 1.00 97.00 265 LYS A N 1
ATOM 2162 C CA . LYS A 1 265 ? -15.597 -4.142 -16.666 1.00 97.00 265 LYS A CA 1
ATOM 2163 C C . LYS A 1 265 ? -15.367 -4.680 -18.083 1.00 97.00 265 LYS A C 1
ATOM 2165 O O . LYS A 1 265 ? -15.635 -5.855 -18.313 1.00 97.00 265 LYS A O 1
ATOM 2170 N N . ASN A 1 266 ? -14.859 -3.855 -19.001 1.00 97.25 266 ASN A N 1
ATOM 2171 C CA . ASN A 1 266 ? -14.488 -4.304 -20.348 1.00 97.25 266 ASN A CA 1
ATOM 2172 C C . ASN A 1 266 ? -13.390 -5.378 -20.308 1.00 97.25 266 ASN A C 1
ATOM 2174 O O . ASN A 1 266 ? -13.458 -6.341 -21.065 1.00 97.25 266 ASN A O 1
ATOM 2178 N N . PHE A 1 267 ? -12.435 -5.256 -19.385 1.00 97.56 267 PHE A N 1
ATOM 2179 C CA . PHE A 1 267 ? -11.408 -6.266 -19.135 1.00 97.56 267 PHE A CA 1
ATOM 2180 C C . PHE A 1 267 ? -12.007 -7.612 -18.694 1.00 97.56 267 PHE A C 1
ATOM 2182 O O . PHE A 1 267 ? -11.702 -8.640 -19.295 1.00 97.56 267 PHE A O 1
ATOM 2189 N N . ILE A 1 268 ? -12.918 -7.603 -17.711 1.00 97.94 268 ILE A N 1
ATOM 2190 C CA . ILE A 1 268 ? -13.645 -8.809 -17.267 1.00 97.94 268 ILE A CA 1
ATOM 2191 C C . ILE A 1 268 ? -14.441 -9.420 -18.430 1.00 97.94 268 ILE A C 1
ATOM 2193 O O . ILE A 1 268 ? -14.383 -10.626 -18.660 1.00 97.94 268 ILE A O 1
ATOM 2197 N N . ASP A 1 269 ? -15.176 -8.593 -19.181 1.00 97.56 269 ASP A N 1
ATOM 2198 C CA . ASP A 1 269 ? -15.959 -9.049 -20.333 1.00 97.56 269 ASP A CA 1
ATOM 2199 C C . ASP A 1 269 ? -15.063 -9.701 -21.400 1.00 97.56 269 ASP A C 1
ATOM 2201 O O . ASP A 1 269 ? -15.423 -10.752 -21.933 1.00 97.56 269 ASP A O 1
ATOM 2205 N N . TYR A 1 270 ? -13.889 -9.123 -21.677 1.00 97.81 270 TYR A N 1
ATOM 2206 C CA . TYR A 1 270 ? -12.915 -9.684 -22.611 1.00 97.81 270 TYR A CA 1
ATOM 2207 C C . TYR A 1 270 ? -12.376 -11.036 -22.139 1.00 97.81 270 TYR A C 1
ATOM 2209 O O . TYR A 1 270 ? -12.324 -11.971 -22.939 1.00 97.81 270 TYR A O 1
ATOM 2217 N N . ALA A 1 271 ? -11.984 -11.148 -20.866 1.00 97.94 271 ALA A N 1
ATOM 2218 C CA . ALA A 1 271 ? -11.418 -12.380 -20.322 1.00 97.94 271 ALA A CA 1
ATOM 2219 C C . ALA A 1 271 ? -12.395 -13.555 -20.468 1.00 97.94 271 ALA A C 1
ATOM 2221 O O . ALA A 1 271 ? -12.011 -14.614 -20.958 1.00 97.94 271 ALA A O 1
ATOM 2222 N N . VAL A 1 272 ? -13.676 -13.328 -20.160 1.00 97.81 272 VAL A N 1
ATOM 2223 C CA . VAL A 1 272 ? -14.746 -14.325 -20.333 1.00 97.81 272 VAL A CA 1
ATOM 2224 C C . VAL A 1 272 ? -14.946 -14.679 -21.806 1.00 97.81 272 VAL A C 1
ATOM 2226 O O . VAL A 1 272 ? -15.007 -15.851 -22.153 1.00 97.81 272 VAL A O 1
ATOM 2229 N N . GLN A 1 273 ? -15.037 -13.681 -22.689 1.00 97.81 273 GLN A N 1
ATOM 2230 C CA . GLN A 1 273 ? -15.292 -13.911 -24.118 1.00 97.81 273 GLN A CA 1
ATOM 2231 C C . GLN A 1 273 ? -14.175 -14.690 -24.820 1.00 97.81 273 GLN A C 1
ATOM 2233 O O . GLN A 1 273 ? -14.443 -15.364 -25.809 1.00 97.81 273 GLN A O 1
ATOM 2238 N N . ASN A 1 274 ? -12.936 -14.578 -24.336 1.00 98.25 274 ASN A N 1
ATOM 2239 C CA . ASN A 1 274 ? -11.757 -15.173 -24.969 1.00 98.25 274 ASN A CA 1
ATOM 2240 C C . ASN A 1 274 ? -11.151 -16.321 -24.141 1.00 98.25 274 ASN A C 1
ATOM 2242 O O . ASN A 1 274 ? -10.035 -16.752 -24.433 1.00 98.25 274 ASN A O 1
ATOM 2246 N N . ASN A 1 275 ? -11.866 -16.813 -23.118 1.00 97.62 275 ASN A N 1
ATOM 2247 C CA . ASN A 1 275 ? -11.416 -17.875 -22.209 1.00 97.62 275 ASN A CA 1
ATOM 2248 C C . ASN A 1 275 ? -10.002 -17.621 -21.657 1.00 97.62 275 ASN A C 1
ATOM 2250 O O . ASN A 1 275 ? -9.126 -18.489 -21.678 1.00 97.62 275 ASN A O 1
ATOM 2254 N N . VAL A 1 276 ? -9.755 -16.388 -21.220 1.00 98.38 276 VAL A N 1
ATOM 2255 C CA . VAL A 1 276 ? -8.471 -15.982 -20.649 1.00 98.38 276 VAL A CA 1
ATOM 2256 C C . VAL A 1 276 ? -8.462 -16.334 -19.161 1.00 98.38 276 VAL A C 1
ATOM 2258 O O . VAL A 1 276 ? -9.402 -15.947 -18.465 1.00 98.38 276 VAL A O 1
ATOM 2261 N N . PRO A 1 277 ? -7.420 -17.019 -18.649 1.00 98.44 277 PRO A N 1
ATOM 2262 C CA . PRO A 1 277 ? -7.293 -17.269 -17.218 1.00 98.44 277 PRO A CA 1
ATOM 2263 C C . PRO A 1 277 ? -7.308 -15.956 -16.434 1.00 98.44 277 PRO A C 1
ATOM 2265 O O . PRO A 1 277 ? -6.585 -15.032 -16.798 1.00 98.44 277 PRO A O 1
ATOM 2268 N N . LEU A 1 278 ? -8.112 -15.891 -15.373 1.00 98.50 278 LEU A N 1
ATOM 2269 C CA . LEU A 1 278 ? -8.266 -14.722 -14.511 1.00 98.50 278 LEU A CA 1
ATOM 2270 C C . LEU A 1 278 ? -8.496 -15.204 -13.074 1.00 98.50 278 LEU A C 1
ATOM 2272 O O . LEU A 1 278 ? -9.565 -15.712 -12.770 1.00 98.50 278 LEU A O 1
ATOM 2276 N N . ASP A 1 279 ? -7.495 -15.066 -12.205 1.00 98.69 279 ASP A N 1
ATOM 2277 C CA . ASP A 1 279 ? -7.573 -15.429 -10.781 1.00 98.69 279 ASP A CA 1
ATOM 2278 C C . ASP A 1 279 ? -7.859 -14.214 -9.886 1.00 98.69 279 ASP A C 1
ATOM 2280 O O . ASP A 1 279 ? -8.405 -14.353 -8.792 1.00 98.69 279 ASP A O 1
ATOM 2284 N N . PHE A 1 280 ? -7.467 -13.015 -10.321 1.00 98.44 280 PHE A N 1
ATOM 2285 C CA . PHE A 1 280 ? -7.739 -11.772 -9.603 1.00 98.44 280 PHE A CA 1
ATOM 2286 C C . PHE A 1 280 ? -7.829 -10.570 -10.545 1.00 98.44 280 PHE A C 1
ATOM 2288 O O . PHE A 1 280 ? -7.289 -10.574 -11.651 1.00 98.44 280 PHE A O 1
ATOM 2295 N N . ILE A 1 281 ? -8.465 -9.499 -10.084 1.00 97.69 281 ILE A N 1
ATOM 2296 C CA . ILE A 1 281 ? -8.475 -8.198 -10.756 1.00 97.69 281 ILE A CA 1
ATOM 2297 C C . ILE A 1 281 ? -7.885 -7.126 -9.852 1.00 97.69 281 ILE A C 1
ATOM 2299 O O . ILE A 1 281 ? -8.141 -7.121 -8.646 1.00 97.69 281 ILE A O 1
ATOM 2303 N N . ASN A 1 282 ? -7.130 -6.196 -10.438 1.00 96.38 282 ASN A N 1
ATOM 2304 C CA . ASN A 1 282 ? -6.483 -5.133 -9.679 1.00 96.38 282 ASN A CA 1
ATOM 2305 C C . ASN A 1 282 ? -6.830 -3.719 -10.158 1.00 96.38 282 ASN A C 1
ATOM 2307 O O . ASN A 1 282 ? -7.248 -3.510 -11.297 1.00 96.38 282 ASN A O 1
ATOM 2311 N N . TRP A 1 283 ? -6.696 -2.743 -9.258 1.00 96.50 283 TRP A N 1
ATOM 2312 C CA . TRP A 1 283 ? -6.885 -1.314 -9.536 1.00 96.50 283 TRP A CA 1
ATOM 2313 C C . TRP A 1 283 ? -6.182 -0.432 -8.503 1.00 96.50 283 TRP A C 1
ATOM 2315 O O . TRP A 1 283 ? -5.765 -0.918 -7.452 1.00 96.50 283 TRP A O 1
ATOM 2325 N N . HIS A 1 284 ? -6.089 0.869 -8.791 1.00 94.81 284 HIS A N 1
ATOM 2326 C CA . HIS A 1 284 ? -5.517 1.851 -7.868 1.00 94.81 284 HIS A CA 1
ATOM 2327 C C . HIS A 1 284 ? -6.589 2.616 -7.091 1.00 94.81 284 HIS A C 1
ATOM 2329 O O . HIS A 1 284 ? -7.695 2.862 -7.589 1.00 94.81 284 HIS A O 1
ATOM 2335 N N . SER A 1 285 ? -6.271 3.030 -5.866 1.00 93.31 285 SER A N 1
ATOM 2336 C CA . SER A 1 285 ? -7.203 3.748 -4.995 1.00 93.31 285 SER A CA 1
ATOM 2337 C C . SER A 1 285 ? -6.491 4.793 -4.135 1.00 93.31 285 SER A C 1
ATOM 2339 O O . SER A 1 285 ? -5.957 4.495 -3.070 1.00 93.31 285 SER A O 1
ATOM 2341 N N . PHE A 1 286 ? -6.538 6.051 -4.572 1.00 90.56 286 PHE A N 1
ATOM 2342 C CA . PHE A 1 286 ? -5.881 7.165 -3.886 1.00 90.56 286 PHE A CA 1
ATOM 2343 C C . PHE A 1 286 ? -6.883 8.118 -3.242 1.00 90.56 286 PHE A C 1
ATOM 2345 O O . PHE A 1 286 ? -7.763 8.673 -3.907 1.00 90.56 286 PHE A O 1
ATOM 2352 N N . GLY A 1 287 ? -6.733 8.347 -1.936 1.00 87.69 287 GLY A N 1
ATOM 2353 C CA . GLY A 1 287 ? -7.557 9.295 -1.185 1.00 87.69 287 GLY A CA 1
ATOM 2354 C C . GLY A 1 287 ? -9.042 8.937 -1.159 1.00 87.69 287 GLY A C 1
ATOM 2355 O O . GLY A 1 287 ? -9.880 9.826 -0.995 1.00 87.69 287 GLY A O 1
ATOM 2356 N N . THR A 1 288 ? -9.351 7.659 -1.362 1.00 88.69 288 THR A N 1
ATOM 2357 C CA . THR A 1 288 ? -10.695 7.088 -1.320 1.00 88.69 288 THR A CA 1
ATOM 2358 C C . THR A 1 288 ? -11.199 7.099 0.116 1.00 88.69 288 THR A C 1
ATOM 2360 O O . THR A 1 288 ? -10.492 6.664 1.017 1.00 88.69 288 THR A O 1
ATOM 2363 N N . ASN A 1 289 ? -12.418 7.578 0.361 1.00 88.38 289 ASN A N 1
ATOM 2364 C CA . ASN A 1 289 ? -13.033 7.406 1.680 1.00 88.38 289 ASN A CA 1
ATOM 2365 C C . ASN A 1 289 ? -13.186 5.902 1.971 1.00 88.38 289 ASN A C 1
ATOM 2367 O O . ASN A 1 289 ? -13.491 5.175 1.026 1.00 88.38 289 ASN A O 1
ATOM 2371 N N . PRO A 1 290 ? -13.042 5.429 3.221 1.00 92.19 290 PRO A N 1
ATOM 2372 C CA . PRO A 1 290 ? -13.059 3.994 3.526 1.00 92.19 290 PRO A CA 1
ATOM 2373 C C . PRO A 1 290 ? -14.256 3.228 2.936 1.00 92.19 290 PRO A C 1
ATOM 2375 O O . PRO A 1 290 ? -14.079 2.237 2.236 1.00 92.19 290 PRO A O 1
ATOM 2378 N N . GLU A 1 291 ? -15.473 3.753 3.058 1.00 88.38 291 GLU A N 1
ATOM 2379 C CA . GLU A 1 291 ? -16.672 3.153 2.447 1.00 88.38 291 GLU A CA 1
ATOM 2380 C C . GLU A 1 291 ? -16.677 3.089 0.916 1.00 88.38 291 GLU A C 1
ATOM 2382 O O . GLU A 1 291 ? -17.411 2.305 0.312 1.00 88.38 291 GLU A O 1
ATOM 2387 N N . GLY A 1 292 ? -15.843 3.889 0.254 1.00 88.31 292 GLY A N 1
ATOM 2388 C CA . GLY A 1 292 ? -15.621 3.770 -1.181 1.00 88.31 292 GLY A CA 1
ATOM 2389 C C . GLY A 1 292 ? -15.148 2.368 -1.576 1.00 88.31 292 GLY A C 1
ATOM 2390 O O . GLY A 1 292 ? -15.493 1.911 -2.666 1.00 88.31 292 GLY A O 1
ATOM 2391 N N . PHE A 1 293 ? -14.438 1.664 -0.686 1.00 95.12 293 PHE A N 1
ATOM 2392 C CA . PHE A 1 293 ? -14.034 0.271 -0.886 1.00 95.12 293 PHE A CA 1
ATOM 2393 C C . PHE A 1 293 ? -15.211 -0.704 -0.802 1.00 95.12 293 PHE A C 1
ATOM 2395 O O . PHE A 1 293 ? -15.324 -1.566 -1.671 1.00 95.12 293 PHE A O 1
ATOM 2402 N N . LEU A 1 294 ? -16.138 -0.513 0.143 1.00 93.94 294 LEU A N 1
ATOM 2403 C CA . LEU A 1 294 ? -17.387 -1.285 0.221 1.00 93.94 294 LEU A CA 1
ATOM 2404 C C . LEU A 1 294 ? -18.190 -1.157 -1.083 1.00 93.94 294 LEU A C 1
ATOM 2406 O O . LEU A 1 294 ? -18.631 -2.149 -1.665 1.00 93.94 294 LEU A O 1
ATOM 2410 N N . ILE A 1 295 ? -18.337 0.074 -1.585 1.00 90.31 295 ILE A N 1
ATOM 2411 C CA . ILE A 1 295 ? -19.047 0.354 -2.842 1.00 90.31 295 ILE A CA 1
ATOM 2412 C C . ILE A 1 295 ? -18.334 -0.292 -4.036 1.00 90.31 295 ILE A C 1
ATOM 2414 O O . ILE A 1 295 ? -18.994 -0.885 -4.895 1.00 90.31 295 ILE A O 1
ATOM 2418 N N . ALA A 1 296 ? -17.005 -0.166 -4.106 1.00 93.81 296 ALA A N 1
ATOM 2419 C CA . ALA A 1 296 ? -16.199 -0.763 -5.166 1.00 93.81 296 ALA A CA 1
ATOM 2420 C C . ALA A 1 296 ? -16.357 -2.289 -5.179 1.00 93.81 296 ALA A C 1
ATOM 2422 O O . ALA A 1 296 ? -16.749 -2.845 -6.207 1.00 93.81 296 ALA A O 1
ATOM 2423 N N . GLY A 1 297 ? -16.145 -2.937 -4.030 1.00 96.81 297 GLY A N 1
ATOM 2424 C CA . GLY A 1 297 ? -16.259 -4.382 -3.859 1.00 96.81 297 GLY A CA 1
ATOM 2425 C C . GLY A 1 297 ? -17.631 -4.905 -4.275 1.00 96.81 297 GLY A C 1
ATOM 2426 O O . GLY A 1 297 ? -17.736 -5.691 -5.217 1.00 96.81 297 GLY A O 1
ATOM 2427 N N . ASN A 1 298 ? -18.707 -4.353 -3.706 1.00 95.62 298 ASN A N 1
ATOM 2428 C CA . ASN A 1 298 ? -20.081 -4.742 -4.046 1.00 95.62 298 ASN A CA 1
ATOM 2429 C C . ASN A 1 298 ? -20.385 -4.607 -5.545 1.00 95.62 298 ASN A C 1
ATOM 2431 O O . ASN A 1 298 ? -21.059 -5.452 -6.145 1.00 95.62 298 ASN A O 1
ATOM 2435 N N . ARG A 1 299 ? -19.901 -3.533 -6.182 1.00 95.25 299 ARG A N 1
ATOM 2436 C CA . ARG A 1 299 ? -20.166 -3.292 -7.603 1.00 95.25 299 ARG A CA 1
ATOM 2437 C C . ARG A 1 299 ? -19.396 -4.252 -8.501 1.00 95.25 299 ARG A C 1
ATOM 2439 O O . ARG A 1 299 ? -19.975 -4.734 -9.475 1.00 95.25 299 ARG A O 1
ATOM 2446 N N . ILE A 1 300 ? -18.136 -4.514 -8.178 1.00 96.81 300 ILE A N 1
ATOM 2447 C CA . ILE A 1 300 ? -17.273 -5.435 -8.916 1.00 96.81 300 ILE A CA 1
ATOM 2448 C C . ILE A 1 300 ? -17.762 -6.875 -8.747 1.00 96.81 300 ILE A C 1
ATOM 2450 O O . ILE A 1 300 ? -17.946 -7.558 -9.752 1.00 96.81 300 ILE A O 1
ATOM 2454 N N . LYS A 1 301 ? -18.090 -7.314 -7.525 1.00 97.69 301 LYS A N 1
ATOM 2455 C CA . LYS A 1 301 ? -18.670 -8.647 -7.278 1.00 97.69 301 LYS A CA 1
ATOM 2456 C C . LYS A 1 301 ? -19.949 -8.866 -8.081 1.00 97.69 301 LYS A C 1
ATOM 2458 O O . LYS A 1 301 ? -20.140 -9.926 -8.662 1.00 97.69 301 LYS A O 1
ATOM 2463 N N . LYS A 1 302 ? -20.791 -7.836 -8.230 1.00 96.69 302 LYS A N 1
ATOM 2464 C CA . LYS A 1 302 ? -21.966 -7.899 -9.117 1.00 96.69 302 LYS A CA 1
ATOM 2465 C C . LYS A 1 302 ? -21.600 -8.045 -10.601 1.00 96.69 302 LYS A C 1
ATOM 2467 O O . LYS A 1 302 ? -22.384 -8.616 -11.357 1.00 96.69 302 LYS A O 1
ATOM 2472 N N . TRP A 1 303 ? -20.474 -7.494 -11.058 1.00 97.12 303 TRP A N 1
ATOM 2473 C CA . TRP A 1 303 ? -19.988 -7.724 -12.425 1.00 97.12 303 TRP A CA 1
ATOM 2474 C C . TRP A 1 303 ? -19.496 -9.159 -12.605 1.00 97.12 303 TRP A C 1
ATOM 2476 O O . TRP A 1 303 ? -19.876 -9.784 -13.591 1.00 97.12 303 TRP A O 1
ATOM 2486 N N . LEU A 1 304 ? -18.731 -9.676 -11.642 1.00 97.88 304 LEU A N 1
ATOM 2487 C CA . LEU A 1 304 ? -18.180 -11.032 -11.654 1.00 97.88 304 LEU A CA 1
ATOM 2488 C C . LEU A 1 304 ? -19.267 -12.110 -11.537 1.00 97.88 304 LEU A C 1
ATOM 2490 O O . LEU A 1 304 ? -19.295 -13.027 -12.350 1.00 97.88 304 LEU A O 1
ATOM 2494 N N . GLY A 1 305 ? -20.233 -11.955 -10.626 1.00 97.38 305 GLY A N 1
ATOM 2495 C CA . GLY A 1 305 ? -21.318 -12.931 -10.454 1.00 97.38 305 GLY A CA 1
ATOM 2496 C C . GLY A 1 305 ? -22.226 -13.056 -11.684 1.00 97.38 305 GLY A C 1
ATOM 2497 O O . GLY A 1 305 ? -22.682 -14.133 -12.048 1.00 97.38 305 GLY A O 1
ATOM 2498 N N . LYS A 1 306 ? -22.404 -11.970 -12.452 1.00 97.12 306 LYS A N 1
ATOM 2499 C CA . LYS A 1 306 ? -23.095 -12.035 -13.758 1.00 97.12 306 LYS A CA 1
ATOM 2500 C C . LYS A 1 306 ? -22.346 -12.860 -14.811 1.00 97.12 306 LYS A C 1
ATOM 2502 O O . LYS A 1 306 ? -22.906 -13.125 -15.873 1.00 97.12 306 LYS A O 1
ATOM 2507 N N . LYS A 1 307 ? -21.082 -13.189 -14.558 1.00 97.06 307 LYS A N 1
ATOM 2508 C CA . LYS A 1 307 ? -20.181 -13.921 -15.448 1.00 97.06 307 LYS A CA 1
ATOM 2509 C C . LYS A 1 307 ? -19.741 -15.268 -14.881 1.00 97.06 307 LYS A C 1
ATOM 2511 O O . LYS A 1 307 ? -18.947 -15.922 -15.544 1.00 97.06 307 LYS A O 1
ATOM 2516 N N . LYS A 1 308 ? -20.272 -15.682 -13.721 1.00 95.94 308 LYS A N 1
ATOM 2517 C CA . LYS A 1 308 ? -19.863 -16.900 -13.005 1.00 95.94 308 LYS A CA 1
ATOM 2518 C C . LYS A 1 308 ? -18.361 -16.913 -12.670 1.00 95.94 308 LYS A C 1
ATOM 2520 O O . LYS A 1 308 ? -17.659 -17.881 -12.941 1.00 95.94 308 LYS A O 1
ATOM 2525 N N . LEU A 1 309 ? -17.861 -15.769 -12.202 1.00 96.75 309 LEU A N 1
ATOM 2526 C CA . LEU A 1 309 ? -16.464 -15.538 -11.816 1.00 96.75 309 LEU A CA 1
ATOM 2527 C C . LEU A 1 309 ? -16.352 -15.201 -10.319 1.00 96.75 309 LEU A C 1
ATOM 2529 O O . LEU A 1 309 ? -15.590 -14.318 -9.932 1.00 96.75 309 LEU A O 1
ATOM 2533 N N . GLU A 1 310 ? -17.159 -15.840 -9.475 1.00 94.56 310 GLU A N 1
ATOM 2534 C CA . GLU A 1 310 ? -17.231 -15.572 -8.033 1.00 94.56 310 GLU A CA 1
ATOM 2535 C C . GLU A 1 310 ? -15.910 -15.846 -7.298 1.00 94.56 310 GLU A C 1
ATOM 2537 O O . GLU A 1 310 ? -15.642 -15.183 -6.299 1.00 94.56 310 GLU A O 1
ATOM 2542 N N . ASP A 1 311 ? -15.073 -16.744 -7.827 1.00 96.19 311 ASP A N 1
ATOM 2543 C CA . ASP A 1 311 ? -13.757 -17.090 -7.267 1.00 96.19 311 ASP A CA 1
ATOM 2544 C C . ASP A 1 311 ? -12.646 -16.089 -7.637 1.00 96.19 311 ASP A C 1
ATOM 2546 O O . ASP A 1 311 ? -11.524 -16.178 -7.127 1.00 96.19 311 ASP A O 1
ATOM 2550 N N . VAL A 1 312 ? -12.926 -15.134 -8.535 1.00 98.25 312 VAL A N 1
ATOM 2551 C CA . VAL A 1 312 ? -11.954 -14.107 -8.929 1.00 98.25 312 VAL A CA 1
ATOM 2552 C C . VAL A 1 312 ? -11.773 -13.117 -7.792 1.00 98.25 312 VAL A C 1
ATOM 2554 O O . VAL A 1 312 ? -12.703 -12.407 -7.410 1.00 98.25 312 VAL A O 1
ATOM 2557 N N . ARG A 1 313 ? -10.536 -13.010 -7.311 1.00 98.00 313 ARG A N 1
ATOM 2558 C CA . ARG A 1 313 ? -10.197 -12.152 -6.178 1.00 98.00 313 ARG A CA 1
ATOM 2559 C C . ARG A 1 313 ? -10.143 -10.675 -6.547 1.00 98.00 313 ARG A C 1
ATOM 2561 O O . ARG A 1 313 ? -9.708 -10.285 -7.633 1.00 98.00 313 ARG A O 1
ATOM 2568 N N . LEU A 1 314 ? -10.541 -9.829 -5.609 1.00 98.44 314 LEU A N 1
ATOM 2569 C CA . LEU A 1 314 ? -10.518 -8.375 -5.715 1.00 98.44 314 LEU A CA 1
ATOM 2570 C C . LEU A 1 314 ? -9.273 -7.817 -5.020 1.00 98.44 314 LEU A C 1
ATOM 2572 O O . LEU A 1 314 ? -9.036 -8.107 -3.848 1.00 98.44 314 LEU A O 1
ATOM 2576 N N . TYR A 1 315 ? -8.501 -6.989 -5.731 1.00 97.62 315 TYR A N 1
ATOM 2577 C CA . TYR A 1 315 ? -7.194 -6.529 -5.263 1.00 97.62 315 TYR A CA 1
ATOM 2578 C C . TYR A 1 315 ? -6.911 -5.038 -5.571 1.00 97.62 315 TYR A C 1
ATOM 2580 O O . TYR A 1 315 ? -6.298 -4.729 -6.592 1.00 97.62 315 TYR A O 1
ATOM 2588 N N . PRO A 1 316 ? -7.289 -4.067 -4.712 1.00 96.62 316 PRO A N 1
ATOM 2589 C CA . PRO A 1 316 ? -6.710 -2.721 -4.730 1.00 96.62 316 PRO A CA 1
ATOM 2590 C C . PRO A 1 316 ? -5.199 -2.802 -4.456 1.00 96.62 316 PRO A C 1
ATOM 2592 O O . PRO A 1 316 ? -4.752 -2.830 -3.309 1.00 96.62 316 PRO A O 1
ATOM 2595 N N . SER A 1 317 ? -4.418 -2.910 -5.525 1.00 93.12 317 SER A N 1
ATOM 2596 C CA . SER A 1 317 ? -3.003 -3.292 -5.490 1.00 93.12 317 SER A CA 1
ATOM 2597 C C . SER A 1 317 ? -2.040 -2.133 -5.264 1.00 93.12 317 SER A C 1
ATOM 2599 O O . SER A 1 317 ? -0.850 -2.360 -5.085 1.00 93.12 317 SER A O 1
ATOM 2601 N N . ASP A 1 318 ? -2.561 -0.917 -5.352 1.00 91.69 318 ASP A N 1
ATOM 2602 C CA . ASP A 1 318 ? -1.851 0.339 -5.150 1.00 91.69 318 ASP A CA 1
ATOM 2603 C C . ASP A 1 318 ? -2.859 1.304 -4.515 1.00 91.69 318 ASP A C 1
ATOM 2605 O O . ASP A 1 318 ? -3.835 1.739 -5.146 1.00 91.69 318 ASP A O 1
ATOM 2609 N N . TRP A 1 319 ? -2.725 1.523 -3.210 1.00 93.62 319 TRP A N 1
ATOM 2610 C CA . TRP A 1 319 ? -3.624 2.401 -2.479 1.00 93.62 319 TRP A CA 1
ATOM 2611 C C . TRP A 1 319 ? -2.929 3.115 -1.330 1.00 93.62 319 TRP A C 1
ATOM 2613 O O . TRP A 1 319 ? -2.048 2.588 -0.652 1.00 93.62 319 TRP A O 1
ATOM 2623 N N . THR A 1 320 ? -3.386 4.337 -1.080 1.00 91.31 320 THR A N 1
ATOM 2624 C CA . THR A 1 320 ? -2.975 5.146 0.066 1.00 91.31 320 THR A CA 1
ATOM 2625 C C . THR A 1 320 ? -3.967 6.288 0.268 1.00 91.31 320 THR A C 1
ATOM 2627 O O . THR A 1 320 ? -4.727 6.680 -0.625 1.00 91.31 320 THR A O 1
ATOM 2630 N N . TYR A 1 321 ? -3.951 6.887 1.454 1.00 91.06 321 TYR A N 1
ATOM 2631 C CA . TYR A 1 321 ? -4.774 8.049 1.775 1.00 91.06 321 TYR A CA 1
ATOM 2632 C C . TYR A 1 321 ? -4.358 9.332 1.020 1.00 91.06 321 TYR A C 1
ATOM 2634 O O . TYR A 1 321 ? -5.069 10.346 1.051 1.00 91.06 321 TYR A O 1
ATOM 2642 N N . TRP A 1 322 ? -3.217 9.322 0.324 1.00 88.12 322 TRP A N 1
ATOM 2643 C CA . TRP A 1 322 ? -2.709 10.464 -0.439 1.00 88.12 322 TRP A CA 1
ATOM 2644 C C . TRP A 1 322 ? -3.665 10.922 -1.551 1.00 88.12 322 TRP A C 1
ATOM 2646 O O . TRP A 1 322 ? -4.340 10.124 -2.190 1.00 88.12 322 TRP A O 1
ATOM 2656 N N . SER A 1 323 ? -3.739 12.236 -1.800 1.00 79.38 323 SER A N 1
ATOM 2657 C CA . SER A 1 323 ? -4.580 12.778 -2.882 1.00 79.38 323 SER A CA 1
ATOM 2658 C C . SER A 1 323 ? -4.149 14.134 -3.460 1.00 79.38 323 SER A C 1
ATOM 2660 O O . SER A 1 323 ? -4.971 14.799 -4.097 1.00 79.38 323 SER A O 1
ATOM 2662 N N . ARG A 1 324 ? -2.945 14.640 -3.155 1.00 76.06 324 ARG A N 1
ATOM 2663 C CA . ARG A 1 324 ? -2.516 15.995 -3.567 1.00 76.06 324 ARG A CA 1
ATOM 2664 C C . ARG A 1 324 ? -1.002 16.181 -3.560 1.00 76.06 324 ARG A C 1
ATOM 2666 O O . ARG A 1 324 ? -0.292 15.442 -2.903 1.00 76.06 324 ARG A O 1
ATOM 2673 N N . THR A 1 325 ? -0.513 17.237 -4.200 1.00 75.38 325 THR A N 1
ATOM 2674 C CA . THR A 1 325 ? 0.911 17.605 -4.171 1.00 75.38 325 THR A CA 1
ATOM 2675 C C . THR A 1 325 ? 1.424 17.909 -2.761 1.00 75.38 325 THR A C 1
ATOM 2677 O O . THR A 1 325 ? 0.677 18.374 -1.900 1.00 75.38 325 THR A O 1
ATOM 2680 N N . TYR A 1 326 ? 2.723 17.699 -2.553 1.00 79.06 326 TYR A N 1
ATOM 2681 C CA . TYR A 1 326 ? 3.399 17.953 -1.283 1.00 79.06 326 TYR A CA 1
ATOM 2682 C C . TYR A 1 326 ? 3.521 19.454 -0.942 1.00 79.06 326 TYR A C 1
ATOM 2684 O O . TYR A 1 326 ? 3.647 20.274 -1.857 1.00 79.06 326 TYR A O 1
ATOM 2692 N N . PRO A 1 327 ? 3.557 19.820 0.355 1.00 82.44 327 PRO A N 1
ATOM 2693 C CA . PRO A 1 327 ? 3.480 18.923 1.510 1.00 82.44 327 PRO A CA 1
ATOM 2694 C C . PRO A 1 327 ? 2.062 18.403 1.786 1.00 82.44 327 PRO A C 1
ATOM 2696 O O . PRO A 1 327 ? 1.080 19.143 1.739 1.00 82.44 327 PRO A O 1
ATOM 2699 N N . ALA A 1 328 ? 1.963 17.115 2.101 1.00 86.44 328 ALA A N 1
ATOM 2700 C CA . ALA A 1 328 ? 0.717 16.445 2.461 1.00 86.44 328 ALA A CA 1
ATOM 2701 C C . ALA A 1 328 ? 0.804 15.936 3.907 1.00 86.44 328 ALA A C 1
ATOM 2703 O O . ALA A 1 328 ? 0.787 14.742 4.169 1.00 86.44 328 ALA A O 1
ATOM 2704 N N . ASP A 1 329 ? 0.925 16.873 4.848 1.00 88.44 329 ASP A N 1
ATOM 2705 C CA . ASP A 1 329 ? 1.311 16.604 6.243 1.00 88.44 329 ASP A CA 1
ATOM 2706 C C . ASP A 1 329 ? 0.436 15.595 6.988 1.00 88.44 329 ASP A C 1
ATOM 2708 O O . ASP A 1 329 ? 0.927 14.912 7.878 1.00 88.44 329 ASP A O 1
ATOM 2712 N N . TYR A 1 330 ? -0.833 15.448 6.602 1.00 88.69 330 TYR A N 1
ATOM 2713 C CA . TYR A 1 330 ? -1.735 14.437 7.166 1.00 88.69 330 TYR A CA 1
ATOM 2714 C C . TYR A 1 330 ? -1.227 12.991 6.985 1.00 88.69 330 TYR A C 1
ATOM 2716 O O . TYR A 1 330 ? -1.673 12.097 7.696 1.00 88.69 330 TYR A O 1
ATOM 2724 N N . LEU A 1 331 ? -0.297 12.748 6.053 1.00 91.25 331 LEU A N 1
ATOM 2725 C CA . LEU A 1 331 ? 0.337 11.439 5.833 1.00 91.25 331 LEU A CA 1
ATOM 2726 C C . LEU A 1 331 ? 1.431 11.107 6.846 1.00 91.25 331 LEU A C 1
ATOM 2728 O O . LEU A 1 331 ? 1.866 9.964 6.927 1.00 91.25 331 LEU A O 1
ATOM 2732 N N . ASP A 1 332 ? 1.890 12.099 7.604 1.00 93.25 332 ASP A N 1
ATOM 2733 C CA . ASP A 1 332 ? 2.858 11.898 8.677 1.00 93.25 332 ASP A CA 1
ATOM 2734 C C . ASP A 1 332 ? 2.169 11.807 10.057 1.00 93.25 332 ASP A C 1
ATOM 2736 O O . ASP A 1 332 ? 2.812 11.429 11.034 1.00 93.25 332 ASP A O 1
ATOM 2740 N N . THR A 1 333 ? 0.869 12.127 10.156 1.00 93.44 333 THR A N 1
ATOM 2741 C CA . THR A 1 333 ? 0.098 12.129 11.414 1.00 93.44 333 THR A CA 1
ATOM 2742 C C . THR A 1 333 ? -0.707 10.840 11.620 1.00 93.44 333 THR A C 1
ATOM 2744 O O . THR A 1 333 ? -0.822 9.996 10.728 1.00 93.44 333 THR A O 1
ATOM 2747 N N . THR A 1 334 ? -1.336 10.711 12.794 1.00 95.00 334 THR A N 1
ATOM 2748 C CA . THR A 1 334 ? -2.254 9.607 13.113 1.00 95.00 334 THR A CA 1
ATOM 2749 C C . THR A 1 334 ? -3.533 9.580 12.279 1.00 95.00 334 THR A C 1
ATOM 2751 O O . THR A 1 334 ? -4.223 8.568 12.290 1.00 95.00 334 THR A O 1
ATOM 2754 N N . GLU A 1 335 ? -3.845 10.632 11.512 1.00 93.94 335 GLU A N 1
ATOM 2755 C CA . GLU A 1 335 ? -4.971 10.617 10.564 1.00 93.94 335 GLU A CA 1
ATOM 2756 C C . GLU A 1 335 ? -4.802 9.494 9.539 1.00 93.94 335 GLU A C 1
ATOM 2758 O O . GLU A 1 335 ? -5.706 8.687 9.338 1.00 93.94 335 GLU A O 1
ATOM 2763 N N . SER A 1 336 ? -3.612 9.386 8.948 1.00 93.75 336 SER A N 1
ATOM 2764 C CA . SER A 1 336 ? -3.306 8.299 8.016 1.00 93.75 336 SER A CA 1
ATOM 2765 C C . SER A 1 336 ? -3.253 6.922 8.686 1.00 93.75 336 SER A C 1
ATOM 2767 O O . SER A 1 336 ? -3.621 5.941 8.053 1.00 93.75 336 SER A O 1
ATOM 2769 N N . ALA A 1 337 ? -2.876 6.837 9.967 1.00 96.19 337 ALA A N 1
ATOM 2770 C CA . ALA A 1 337 ? -2.901 5.585 10.723 1.00 96.19 337 ALA A CA 1
ATOM 2771 C C . ALA A 1 337 ? -4.328 5.111 11.015 1.00 96.19 337 ALA A C 1
ATOM 2773 O O . ALA A 1 337 ? -4.629 3.943 10.800 1.00 96.19 337 ALA A O 1
ATOM 2774 N N . ALA A 1 338 ? -5.211 6.012 11.456 1.00 97.25 338 ALA A N 1
ATOM 2775 C CA . ALA A 1 338 ? -6.618 5.707 11.711 1.00 97.25 338 ALA A CA 1
ATOM 2776 C C . ALA A 1 338 ? -7.377 5.345 10.422 1.00 97.25 338 ALA A C 1
ATOM 2778 O O . ALA A 1 338 ? -8.289 4.523 10.427 1.00 97.25 338 ALA A O 1
ATOM 2779 N N . TYR A 1 339 ? -6.952 5.886 9.281 1.00 96.75 339 TYR A N 1
ATOM 2780 C CA . TYR A 1 339 ? -7.504 5.494 7.990 1.00 96.75 339 TYR A CA 1
ATOM 2781 C C . TYR A 1 339 ? -7.295 4.003 7.670 1.00 96.75 339 TYR A C 1
ATOM 2783 O O . TYR A 1 339 ? -8.180 3.398 7.070 1.00 96.75 339 TYR A O 1
ATOM 2791 N N . ILE A 1 340 ? -6.162 3.396 8.060 1.00 97.31 340 ILE A N 1
ATOM 2792 C CA . ILE A 1 340 ? -5.819 2.022 7.651 1.00 97.31 340 ILE A CA 1
ATOM 2793 C C . ILE A 1 340 ? -6.832 0.989 8.173 1.00 97.31 340 ILE A C 1
ATOM 2795 O O . ILE A 1 340 ? -7.439 0.321 7.335 1.00 97.31 340 ILE A O 1
ATOM 2799 N N . PRO A 1 341 ? -7.099 0.850 9.490 1.00 97.19 341 PRO A N 1
ATOM 2800 C CA . PRO A 1 341 ? -8.062 -0.142 9.972 1.00 97.19 341 PRO A CA 1
ATOM 2801 C C . PRO A 1 341 ? -9.466 0.102 9.421 1.00 97.19 341 PRO A C 1
ATOM 2803 O O . PRO A 1 341 ? -10.182 -0.849 9.121 1.00 97.19 341 PRO A O 1
ATOM 2806 N N . GLN A 1 342 ? -9.847 1.370 9.226 1.00 96.25 342 GLN A N 1
ATOM 2807 C CA . GLN A 1 342 ? -11.147 1.701 8.656 1.00 96.25 342 GLN A CA 1
ATOM 2808 C C . GLN A 1 342 ? -11.254 1.301 7.183 1.00 96.25 342 GLN A C 1
ATOM 2810 O O . GLN A 1 342 ? -12.248 0.696 6.785 1.00 96.25 342 GLN A O 1
ATOM 2815 N N . ALA A 1 343 ? -10.231 1.577 6.374 1.00 97.19 343 ALA A N 1
ATOM 2816 C CA . ALA A 1 343 ? -10.182 1.139 4.984 1.00 97.19 343 ALA A CA 1
ATOM 2817 C C . ALA A 1 343 ? -10.263 -0.390 4.881 1.00 97.19 343 ALA A C 1
ATOM 2819 O O . ALA A 1 343 ? -11.088 -0.891 4.120 1.00 97.19 343 ALA A O 1
ATOM 2820 N N . LEU A 1 344 ? -9.485 -1.122 5.686 1.00 97.69 344 LEU A N 1
ATOM 2821 C CA . LEU A 1 344 ? -9.477 -2.589 5.673 1.00 97.69 344 LEU A CA 1
ATOM 2822 C C . LEU A 1 344 ? -10.806 -3.189 6.151 1.00 97.69 344 LEU A C 1
ATOM 2824 O O . LEU A 1 344 ? -11.292 -4.140 5.543 1.00 97.69 344 LEU A O 1
ATOM 2828 N N . TYR A 1 345 ? -11.445 -2.597 7.165 1.00 96.94 345 TYR A N 1
ATOM 2829 C CA . TYR A 1 345 ? -12.791 -2.991 7.589 1.00 96.94 345 TYR A CA 1
ATOM 2830 C C . TYR A 1 345 ? -13.796 -2.872 6.434 1.00 96.94 345 TYR A C 1
ATOM 2832 O O . TYR A 1 345 ? -14.506 -3.824 6.120 1.00 96.94 345 TYR A O 1
ATOM 2840 N N . TYR A 1 346 ? -13.828 -1.736 5.732 1.00 96.88 346 TYR A N 1
ATOM 2841 C CA . TYR A 1 346 ? -14.752 -1.560 4.606 1.00 96.88 346 TYR A CA 1
ATOM 2842 C C . TYR A 1 346 ? -14.366 -2.362 3.357 1.00 96.88 346 TYR A C 1
ATOM 2844 O O . TYR A 1 346 ? -15.253 -2.734 2.587 1.00 96.88 346 TYR A O 1
ATOM 2852 N N . MET A 1 347 ? -13.082 -2.671 3.157 1.00 98.06 347 MET A N 1
ATOM 2853 C CA . MET A 1 347 ? -12.640 -3.640 2.150 1.00 98.06 347 MET A CA 1
ATOM 2854 C C . MET A 1 347 ? -13.200 -5.032 2.456 1.00 98.06 347 MET A C 1
ATOM 2856 O O . MET A 1 347 ? -13.843 -5.619 1.585 1.00 98.06 347 MET A O 1
ATOM 2860 N N . TRP A 1 348 ? -13.054 -5.511 3.695 1.00 96.75 348 TRP A N 1
ATOM 2861 C CA . TRP A 1 348 ? -13.626 -6.782 4.149 1.00 96.75 348 TRP A CA 1
ATOM 2862 C C . TRP A 1 348 ? -15.143 -6.823 3.940 1.00 96.75 348 TRP A C 1
ATOM 2864 O O . TRP A 1 348 ? -15.654 -7.720 3.271 1.00 96.75 348 TRP A O 1
ATOM 2874 N N . LYS A 1 349 ? -15.873 -5.798 4.404 1.00 95.62 349 LYS A N 1
ATOM 2875 C CA . LYS A 1 349 ? -17.332 -5.706 4.199 1.00 95.62 349 LYS A CA 1
ATOM 2876 C C . LYS A 1 349 ? -17.725 -5.652 2.718 1.00 95.62 349 LYS A C 1
ATOM 2878 O O . LYS A 1 349 ? -18.809 -6.108 2.366 1.00 95.62 349 LYS A O 1
ATOM 2883 N N . GLY A 1 350 ? -16.867 -5.104 1.856 1.00 96.06 350 GLY A N 1
ATOM 2884 C CA . GLY A 1 350 ? -17.035 -5.097 0.399 1.00 96.06 350 GLY A CA 1
ATOM 2885 C C . GLY A 1 350 ? -16.713 -6.421 -0.289 1.00 96.06 350 GLY A C 1
ATOM 2886 O O . GLY A 1 350 ? -16.912 -6.528 -1.501 1.00 96.06 350 GLY A O 1
ATOM 2887 N N . GLY A 1 351 ? -16.216 -7.417 0.449 1.00 96.75 351 GLY A N 1
ATOM 2888 C CA . GLY A 1 351 ? -15.718 -8.671 -0.103 1.00 96.75 351 GLY A CA 1
ATOM 2889 C C . GLY A 1 351 ? -14.482 -8.474 -0.977 1.00 96.75 351 GLY A C 1
ATOM 2890 O O . GLY A 1 351 ? -14.384 -9.108 -2.021 1.00 96.75 351 GLY A O 1
ATOM 2891 N N . ILE A 1 352 ? -13.605 -7.539 -0.603 1.00 98.25 352 ILE A N 1
ATOM 2892 C CA . ILE A 1 352 ? -12.275 -7.392 -1.194 1.00 98.25 352 ILE A CA 1
ATOM 2893 C C . ILE A 1 352 ? -11.329 -8.365 -0.489 1.00 98.25 352 ILE A C 1
ATOM 2895 O O . ILE A 1 352 ? -11.291 -8.405 0.740 1.00 98.25 352 ILE A O 1
ATOM 2899 N N . ASP A 1 353 ? -10.565 -9.123 -1.271 1.00 97.19 353 ASP A N 1
ATOM 2900 C CA . ASP A 1 353 ? -9.762 -10.239 -0.769 1.00 97.19 353 ASP A CA 1
ATOM 2901 C C . ASP A 1 353 ? -8.342 -9.818 -0.392 1.00 97.19 353 ASP A C 1
ATOM 2903 O O . ASP A 1 353 ? -7.820 -10.226 0.644 1.00 97.19 353 ASP A O 1
ATOM 2907 N N . TRP A 1 354 ? -7.702 -9.013 -1.243 1.00 97.38 354 TRP A N 1
ATOM 2908 C CA . TRP A 1 354 ? -6.293 -8.633 -1.126 1.00 97.38 354 TRP A CA 1
ATOM 2909 C C . TRP A 1 354 ? -6.121 -7.120 -1.176 1.00 97.38 354 TRP A C 1
ATOM 2911 O O . TRP A 1 354 ? -6.959 -6.410 -1.717 1.00 97.38 354 TRP A O 1
ATOM 2921 N N . HIS A 1 355 ? -5.001 -6.604 -0.675 1.00 96.94 355 HIS A N 1
ATOM 2922 C CA . HIS A 1 355 ? -4.661 -5.183 -0.787 1.00 96.94 355 HIS A CA 1
ATOM 2923 C C . HIS A 1 355 ? -3.146 -4.979 -0.869 1.00 96.94 355 HIS A C 1
ATOM 2925 O O . HIS A 1 355 ? -2.374 -5.874 -0.528 1.00 96.94 355 HIS A O 1
ATOM 2931 N N . GLY A 1 356 ? -2.715 -3.867 -1.459 1.00 95.50 356 GLY A N 1
ATOM 2932 C CA . GLY A 1 356 ? -1.303 -3.526 -1.632 1.00 95.50 356 GLY A CA 1
ATOM 2933 C C . GLY A 1 356 ? -1.099 -2.052 -1.337 1.00 95.50 356 GLY A C 1
ATOM 2934 O O . GLY A 1 356 ? -1.288 -1.221 -2.217 1.00 95.50 356 GLY A O 1
ATOM 2935 N N . HIS A 1 357 ? -0.784 -1.721 -0.085 1.00 95.12 357 HIS A N 1
ATOM 2936 C CA . HIS A 1 357 ? -0.549 -0.329 0.299 1.00 95.12 357 HIS A CA 1
ATOM 2937 C C . HIS A 1 357 ? 0.848 0.127 -0.146 1.00 95.12 357 HIS A C 1
ATOM 2939 O O . HIS A 1 357 ? 1.802 -0.653 -0.104 1.00 95.12 357 HIS A O 1
ATOM 2945 N N . ASP A 1 358 ? 0.995 1.400 -0.507 1.00 88.19 358 ASP A N 1
ATOM 2946 C CA . ASP A 1 358 ? 2.288 1.981 -0.884 1.00 88.19 358 ASP A CA 1
ATOM 2947 C C . ASP A 1 358 ? 3.315 1.888 0.244 1.00 88.19 358 ASP A C 1
ATOM 2949 O O . ASP A 1 358 ? 3.099 2.397 1.349 1.00 88.19 358 ASP A O 1
ATOM 2953 N N . PHE A 1 359 ? 4.462 1.273 -0.045 1.00 84.75 359 PHE A N 1
ATOM 2954 C CA . PHE A 1 359 ? 5.531 1.088 0.933 1.00 84.75 359 PHE A CA 1
ATOM 2955 C C . PHE A 1 359 ? 6.532 2.247 0.935 1.00 84.75 359 PHE A C 1
ATOM 2957 O O . PHE A 1 359 ? 6.712 2.924 1.946 1.00 84.75 359 PHE A O 1
ATOM 2964 N N . ASP A 1 360 ? 7.185 2.475 -0.204 1.00 74.00 360 ASP A N 1
ATOM 2965 C CA . ASP A 1 360 ? 8.411 3.273 -0.335 1.00 74.00 360 ASP A CA 1
ATOM 2966 C C . ASP A 1 360 ? 8.443 4.135 -1.605 1.00 74.00 360 ASP A C 1
ATOM 2968 O O . ASP A 1 360 ? 9.507 4.554 -2.071 1.00 74.00 360 ASP A O 1
ATOM 2972 N N . VAL A 1 361 ? 7.268 4.408 -2.168 1.00 73.56 361 VAL A N 1
ATOM 2973 C CA . VAL A 1 361 ? 7.120 5.304 -3.311 1.00 73.56 361 VAL A CA 1
ATOM 2974 C C . VAL A 1 361 ? 7.672 6.696 -2.912 1.00 73.56 361 VAL A C 1
ATOM 2976 O O . VAL A 1 361 ? 7.478 7.153 -1.782 1.00 73.56 361 VAL A O 1
ATOM 2979 N N . GLU A 1 362 ? 8.314 7.427 -3.829 1.00 69.25 362 GLU A N 1
ATOM 2980 C CA . GLU A 1 362 ? 8.752 8.826 -3.635 1.00 69.25 362 GLU A CA 1
ATOM 2981 C C . GLU A 1 362 ? 8.394 9.678 -4.868 1.00 69.25 362 GLU A C 1
ATOM 2983 O O . GLU A 1 362 ? 8.613 9.274 -6.012 1.00 69.25 362 GLU A O 1
ATOM 2988 N N . GLY A 1 363 ? 7.838 10.873 -4.655 1.00 60.41 363 GLY A N 1
ATOM 2989 C CA . GLY A 1 363 ? 7.455 11.811 -5.712 1.00 60.41 363 GLY A CA 1
ATOM 2990 C C . GLY A 1 363 ? 8.628 12.673 -6.191 1.00 60.41 363 GLY A C 1
ATOM 2991 O O . GLY A 1 363 ? 9.032 13.636 -5.528 1.00 60.41 363 GLY A O 1
ATOM 2992 N N . TYR A 1 364 ? 9.155 12.372 -7.379 1.00 59.75 364 TYR A N 1
ATOM 2993 C CA . TYR A 1 364 ? 10.308 13.069 -7.962 1.00 59.75 364 TYR A CA 1
ATOM 2994 C C . TYR A 1 364 ? 10.106 14.586 -8.119 1.00 59.75 364 TYR A C 1
ATOM 2996 O O . TYR A 1 364 ? 9.040 15.079 -8.488 1.00 59.75 364 TYR A O 1
ATOM 3004 N N . GLY A 1 365 ? 11.162 15.354 -7.825 1.00 63.91 365 GLY A N 1
ATOM 3005 C CA . GLY A 1 365 ? 11.237 16.813 -7.993 1.00 63.91 365 GLY A CA 1
ATOM 3006 C C . GLY A 1 365 ? 10.476 17.639 -6.946 1.00 63.91 365 GLY A C 1
ATOM 3007 O O . GLY A 1 365 ? 11.048 18.567 -6.365 1.00 63.91 365 GLY A O 1
ATOM 3008 N N . MET A 1 366 ? 9.214 17.306 -6.664 1.00 72.00 366 MET A N 1
ATOM 3009 C CA . MET A 1 366 ? 8.379 18.030 -5.693 1.00 72.00 366 MET A CA 1
ATOM 3010 C C . MET A 1 366 ? 8.850 17.816 -4.255 1.00 72.00 366 MET A C 1
ATOM 3012 O O . MET A 1 366 ? 9.017 18.792 -3.524 1.00 72.00 366 MET A O 1
ATOM 3016 N N . GLU A 1 367 ? 9.155 16.576 -3.864 1.00 78.12 367 GLU A N 1
ATOM 3017 C CA . GLU A 1 367 ? 9.671 16.286 -2.522 1.00 78.12 367 GLU A CA 1
ATOM 3018 C C . GLU A 1 367 ? 10.987 17.013 -2.256 1.00 78.12 367 GLU A C 1
ATOM 3020 O O . GLU A 1 367 ? 11.157 17.617 -1.204 1.00 78.12 367 GLU A O 1
ATOM 3025 N N . THR A 1 368 ? 11.897 17.055 -3.235 1.00 79.19 368 THR A N 1
ATOM 3026 C CA . THR A 1 368 ? 13.182 17.759 -3.084 1.00 79.19 368 THR A CA 1
ATOM 3027 C C . THR A 1 368 ? 12.985 19.254 -2.828 1.00 79.19 368 THR A C 1
ATOM 3029 O O . THR A 1 368 ? 13.676 19.830 -1.985 1.00 79.19 368 THR A O 1
ATOM 3032 N N . LYS A 1 369 ? 12.026 19.892 -3.515 1.00 84.25 369 LYS A N 1
ATOM 3033 C CA . LYS A 1 369 ? 11.668 21.296 -3.261 1.00 84.25 369 LYS A CA 1
ATOM 3034 C C . LYS A 1 369 ? 11.100 21.470 -1.849 1.00 84.25 369 LYS A C 1
ATOM 3036 O O . LYS A 1 369 ? 11.503 22.400 -1.155 1.00 84.25 369 LYS A O 1
ATOM 3041 N N . THR A 1 370 ? 10.218 20.573 -1.411 1.00 87.44 370 THR A N 1
ATOM 3042 C CA . THR A 1 370 ? 9.623 20.606 -0.064 1.00 87.44 370 THR A CA 1
ATOM 3043 C C . THR A 1 370 ? 10.666 20.394 1.034 1.00 87.44 370 THR A C 1
ATOM 3045 O O . THR A 1 370 ? 10.685 21.159 1.991 1.00 87.44 370 THR A O 1
ATOM 3048 N N . ILE A 1 371 ? 11.585 19.437 0.870 1.00 86.50 371 ILE A N 1
ATOM 3049 C CA . ILE A 1 371 ? 12.692 19.170 1.805 1.00 86.50 371 ILE A CA 1
ATOM 3050 C C . ILE A 1 371 ? 13.526 20.435 2.017 1.00 86.50 371 ILE A C 1
ATOM 3052 O O . ILE A 1 371 ? 13.786 20.811 3.156 1.00 86.50 371 ILE A O 1
ATOM 3056 N N . LYS A 1 372 ? 13.912 21.126 0.934 1.00 86.88 372 LYS A N 1
ATOM 3057 C CA . LYS A 1 372 ? 14.680 22.378 1.033 1.00 86.88 372 LYS A CA 1
ATOM 3058 C C . LYS A 1 372 ? 13.891 23.483 1.736 1.00 86.88 372 LYS A C 1
ATOM 3060 O O . LYS A 1 372 ? 14.444 24.170 2.584 1.00 86.88 372 LYS A O 1
ATOM 3065 N N . LYS A 1 373 ? 12.599 23.632 1.418 1.00 88.88 373 LYS A N 1
ATOM 3066 C CA . LYS A 1 373 ? 11.713 24.612 2.072 1.00 88.88 373 LYS A CA 1
ATOM 3067 C C . LYS A 1 373 ? 11.505 24.341 3.566 1.00 88.88 373 LYS A C 1
ATOM 3069 O O . LYS A 1 373 ? 11.162 25.262 4.293 1.00 88.88 373 LYS A O 1
ATOM 3074 N N . ARG A 1 374 ? 11.689 23.096 4.011 1.00 89.81 374 ARG A N 1
ATOM 3075 C CA . ARG A 1 374 ? 11.518 22.654 5.403 1.00 89.81 374 ARG A CA 1
ATOM 3076 C C . ARG A 1 374 ? 12.837 22.385 6.112 1.00 89.81 374 ARG A C 1
ATOM 3078 O O . ARG A 1 374 ? 12.897 21.497 6.952 1.00 89.81 374 ARG A O 1
ATOM 3085 N N . ASP A 1 375 ? 13.894 23.088 5.721 1.00 89.06 375 ASP A N 1
ATOM 3086 C CA . ASP A 1 375 ? 15.218 22.976 6.340 1.00 89.06 375 ASP A CA 1
ATOM 3087 C C . ASP A 1 375 ? 15.690 21.519 6.526 1.00 89.06 375 ASP A C 1
ATOM 3089 O O . ASP A 1 375 ? 16.142 21.082 7.580 1.00 89.06 375 ASP A O 1
ATOM 3093 N N . ASN A 1 376 ? 15.519 20.714 5.474 1.00 88.44 376 ASN A N 1
ATOM 3094 C CA . ASN A 1 376 ? 15.864 19.294 5.447 1.00 88.44 376 ASN A CA 1
ATOM 3095 C C . ASN A 1 376 ? 15.137 18.395 6.460 1.00 88.44 376 ASN A C 1
ATOM 3097 O O . ASN A 1 376 ? 15.611 17.271 6.681 1.00 88.44 376 ASN A O 1
ATOM 3101 N N . SER A 1 377 ? 13.987 18.827 6.988 1.00 91.62 377 SER A N 1
ATOM 3102 C CA . SER A 1 377 ? 13.146 18.026 7.882 1.00 91.62 377 SER A CA 1
ATOM 3103 C C . SER A 1 377 ? 12.880 16.618 7.332 1.00 91.62 377 SER A C 1
ATOM 3105 O O . SER A 1 377 ? 12.857 16.353 6.119 1.00 91.62 377 SER A O 1
ATOM 3107 N N . VAL A 1 378 ? 12.738 15.679 8.257 1.00 91.44 378 VAL A N 1
ATOM 3108 C CA . VAL A 1 378 ? 12.362 14.287 8.033 1.00 91.44 378 VAL A CA 1
ATOM 3109 C C . VAL A 1 378 ? 10.912 14.200 7.554 1.00 91.44 378 VAL A C 1
ATOM 3111 O O . VAL A 1 378 ? 10.616 13.362 6.704 1.00 91.44 378 VAL A O 1
ATOM 3114 N N . PHE A 1 379 ? 10.043 15.102 8.015 1.00 92.44 379 PHE A N 1
ATOM 3115 C CA . PHE A 1 379 ? 8.604 15.078 7.753 1.00 92.44 379 PHE A CA 1
ATOM 3116 C C . PHE A 1 379 ? 8.209 16.084 6.667 1.00 92.44 379 PHE A C 1
ATOM 3118 O O . PHE A 1 379 ? 8.225 17.308 6.835 1.00 92.44 379 PHE A O 1
ATOM 3125 N N . ILE A 1 380 ? 7.856 15.551 5.501 1.00 89.19 380 ILE A N 1
ATOM 3126 C CA . ILE A 1 380 ? 7.467 16.328 4.313 1.00 89.19 380 ILE A CA 1
ATOM 3127 C C . ILE A 1 380 ? 6.057 15.985 3.820 1.00 89.19 380 ILE A C 1
ATOM 3129 O O . ILE A 1 380 ? 5.626 16.484 2.777 1.00 89.19 380 ILE A O 1
ATOM 3133 N N . GLY A 1 381 ? 5.357 15.123 4.557 1.00 88.25 381 GLY A N 1
ATOM 3134 C CA . GLY A 1 381 ? 4.078 14.550 4.189 1.00 88.25 381 GLY A CA 1
ATOM 3135 C C . GLY A 1 381 ? 4.179 13.557 3.040 1.00 88.25 381 GLY A C 1
ATOM 3136 O O . GLY A 1 381 ? 3.302 13.597 2.193 1.00 88.25 381 GLY A O 1
ATOM 3137 N N . SER A 1 382 ? 5.243 12.743 2.952 1.00 86.00 382 SER A N 1
ATOM 3138 C CA . SER A 1 382 ? 5.380 11.708 1.904 1.00 86.00 382 SER A CA 1
ATOM 3139 C C . SER A 1 382 ? 4.363 10.570 2.099 1.00 86.00 382 SER A C 1
ATOM 3141 O O . SER A 1 382 ? 3.958 10.308 3.225 1.00 86.00 382 SER A O 1
ATOM 3143 N N . TRP A 1 383 ? 3.948 9.857 1.049 1.00 85.62 383 TRP A N 1
ATOM 3144 C CA . TRP A 1 383 ? 2.986 8.738 1.187 1.00 85.62 383 TRP A CA 1
ATOM 3145 C C . TRP A 1 383 ? 3.582 7.439 1.752 1.00 85.62 383 TRP A C 1
ATOM 3147 O O . TRP A 1 383 ? 2.833 6.587 2.212 1.00 85.62 383 TRP A O 1
ATOM 3157 N N . SER A 1 384 ? 4.910 7.296 1.751 1.00 87.38 384 SER A N 1
ATOM 3158 C CA . SER A 1 384 ? 5.594 6.082 2.215 1.00 87.38 384 SER A CA 1
ATOM 3159 C C . SER A 1 384 ? 5.342 5.850 3.706 1.00 87.38 384 SER A C 1
ATOM 3161 O O . SER A 1 384 ? 5.275 6.818 4.470 1.00 87.38 384 SER A O 1
ATOM 3163 N N . ILE A 1 385 ? 5.292 4.587 4.141 1.00 92.19 385 ILE A N 1
ATOM 3164 C CA . ILE A 1 385 ? 5.101 4.235 5.561 1.00 92.19 385 ILE A CA 1
ATOM 3165 C C . ILE A 1 385 ? 6.317 4.592 6.433 1.00 92.19 385 ILE A C 1
ATOM 3167 O O . ILE A 1 385 ? 6.210 4.679 7.657 1.00 92.19 385 ILE A O 1
ATOM 3171 N N . PHE A 1 386 ? 7.461 4.866 5.800 1.00 92.88 386 PHE A N 1
ATOM 3172 C CA . PHE A 1 386 ? 8.635 5.479 6.417 1.00 92.88 386 PHE A CA 1
ATOM 3173 C C . PHE A 1 386 ? 8.775 6.938 5.995 1.00 92.88 386 PHE A C 1
ATOM 3175 O O . PHE A 1 386 ? 8.573 7.302 4.829 1.00 92.88 386 PHE A O 1
ATOM 3182 N N . ALA A 1 387 ? 9.187 7.801 6.918 1.00 90.56 387 ALA A N 1
ATOM 3183 C CA . ALA A 1 387 ? 9.559 9.162 6.576 1.00 90.56 387 ALA A CA 1
ATOM 3184 C C . ALA A 1 387 ? 10.858 9.149 5.749 1.00 90.56 387 ALA A C 1
ATOM 3186 O O . ALA A 1 387 ? 11.916 8.718 6.222 1.00 90.56 387 ALA A O 1
ATOM 3187 N N . ARG A 1 388 ? 10.753 9.630 4.499 1.00 80.88 388 ARG A N 1
ATOM 3188 C CA . ARG A 1 388 ? 11.825 9.690 3.484 1.00 80.88 388 ARG A CA 1
ATOM 3189 C C . ARG A 1 388 ? 12.469 8.329 3.169 1.00 80.88 388 ARG A C 1
ATOM 3191 O O . ARG A 1 388 ? 13.678 8.215 3.318 1.00 80.88 388 ARG A O 1
ATOM 3198 N N . ALA A 1 389 ? 11.713 7.315 2.748 1.00 63.19 389 ALA A N 1
ATOM 3199 C CA . ALA A 1 389 ? 12.188 5.933 2.552 1.00 63.19 389 ALA A CA 1
ATOM 3200 C C . ALA A 1 389 ? 13.620 5.767 1.982 1.00 63.19 389 ALA A C 1
ATOM 3202 O O . ALA A 1 389 ? 14.418 5.023 2.551 1.00 63.19 389 ALA A O 1
ATOM 3203 N N . LYS A 1 390 ? 14.025 6.489 0.926 1.00 66.06 390 LYS A N 1
ATOM 3204 C CA . LYS A 1 390 ? 15.372 6.331 0.329 1.00 66.06 390 LYS A CA 1
ATOM 3205 C C . LYS A 1 390 ? 16.507 6.953 1.139 1.00 66.06 390 LYS A C 1
ATOM 3207 O O . LYS A 1 390 ? 17.664 6.570 0.977 1.00 66.06 390 LYS A O 1
ATOM 3212 N N . LYS A 1 391 ? 16.220 7.971 1.956 1.00 66.62 391 LYS A N 1
ATOM 3213 C CA . LYS A 1 391 ? 17.231 8.772 2.689 1.00 66.62 391 LYS A CA 1
ATOM 3214 C C . LYS A 1 391 ? 16.965 8.868 4.192 1.00 66.62 391 LYS A C 1
ATOM 3216 O O . LYS A 1 391 ? 17.645 9.629 4.881 1.00 66.62 391 LYS A O 1
ATOM 3221 N N . GLY A 1 392 ? 15.955 8.165 4.666 1.00 75.06 392 GLY A N 1
ATOM 3222 C CA . GLY A 1 392 ? 15.408 8.156 6.010 1.00 75.06 392 GLY A CA 1
ATOM 3223 C C . GLY A 1 392 ? 15.095 6.720 6.403 1.00 75.06 392 GLY A C 1
ATOM 3224 O O . GLY A 1 392 ? 15.826 5.809 6.026 1.00 75.06 392 GLY A O 1
ATOM 3225 N N . GLY A 1 393 ? 14.032 6.528 7.172 1.00 89.88 393 GLY A N 1
ATOM 3226 C CA . GLY A 1 393 ? 13.733 5.244 7.813 1.00 89.88 393 GLY A CA 1
ATOM 3227 C C . GLY A 1 393 ? 13.045 5.383 9.166 1.00 89.88 393 GLY A C 1
ATOM 3228 O O . GLY A 1 393 ? 12.885 4.386 9.860 1.00 89.88 393 GLY A O 1
ATOM 3229 N N . ILE A 1 394 ? 12.641 6.602 9.540 1.00 95.88 394 ILE A N 1
ATOM 3230 C CA . ILE A 1 394 ? 11.802 6.817 10.716 1.00 95.88 394 ILE A CA 1
ATOM 3231 C C . ILE A 1 394 ? 10.405 6.272 10.428 1.00 95.88 394 ILE A C 1
ATOM 3233 O O . ILE A 1 394 ? 9.809 6.626 9.405 1.00 95.88 394 ILE A O 1
ATOM 3237 N N . VAL A 1 395 ? 9.898 5.411 11.305 1.00 96.12 395 VAL A N 1
ATOM 3238 C CA . VAL A 1 395 ? 8.553 4.838 11.186 1.00 96.12 395 VAL A CA 1
ATOM 3239 C C . VAL A 1 395 ? 7.489 5.919 11.378 1.00 96.12 395 VAL A C 1
ATOM 3241 O O . VAL A 1 395 ? 7.622 6.814 12.217 1.00 96.12 395 VAL A O 1
ATOM 3244 N N . LYS A 1 396 ? 6.427 5.856 10.576 1.00 95.88 396 LYS A N 1
ATOM 3245 C CA . LYS A 1 396 ? 5.255 6.730 10.716 1.00 95.88 396 LYS A CA 1
ATOM 3246 C C . LYS A 1 396 ? 4.161 6.056 11.545 1.00 95.88 396 LYS A C 1
ATOM 3248 O O . LYS A 1 396 ? 4.163 4.832 11.660 1.00 95.88 396 LYS A O 1
ATOM 3253 N N . PRO A 1 397 ? 3.156 6.809 12.024 1.00 97.00 397 PRO A N 1
ATOM 3254 C CA . PRO A 1 397 ? 1.946 6.224 12.601 1.00 97.00 397 PRO A CA 1
ATOM 3255 C C . PRO A 1 397 ? 1.331 5.096 11.750 1.00 97.00 397 PRO A C 1
ATOM 3257 O O . PRO A 1 397 ? 0.913 4.078 12.291 1.00 97.00 397 PRO A O 1
ATOM 3260 N N . THR A 1 398 ? 1.330 5.229 10.419 1.00 96.38 398 THR A N 1
ATOM 3261 C CA . THR A 1 398 ? 0.828 4.204 9.481 1.00 96.38 398 THR A CA 1
ATOM 3262 C C . THR A 1 398 ? 1.574 2.876 9.590 1.00 96.38 398 THR A C 1
ATOM 3264 O O . THR A 1 398 ? 0.953 1.819 9.543 1.00 96.38 398 THR A O 1
ATOM 3267 N N . TYR A 1 399 ? 2.897 2.913 9.783 1.00 97.44 399 TYR A N 1
ATOM 3268 C CA . TYR A 1 399 ? 3.695 1.710 10.031 1.00 97.44 399 TYR A CA 1
ATOM 3269 C C . TYR A 1 399 ? 3.231 1.013 11.317 1.00 97.44 399 TYR A C 1
ATOM 3271 O O . TYR A 1 399 ? 2.990 -0.190 11.322 1.00 97.44 399 TYR A O 1
ATOM 3279 N N . ASN A 1 400 ? 3.027 1.782 12.392 1.00 98.19 400 ASN A N 1
ATOM 3280 C CA . ASN A 1 400 ? 2.543 1.244 13.663 1.00 98.19 400 ASN A CA 1
ATOM 3281 C C . ASN A 1 400 ? 1.114 0.678 13.548 1.00 98.19 400 ASN A C 1
ATOM 3283 O O . ASN A 1 400 ? 0.795 -0.293 14.228 1.00 98.19 400 ASN A O 1
ATOM 3287 N N . ALA A 1 401 ? 0.267 1.223 12.666 1.00 98.00 401 ALA A N 1
ATOM 3288 C CA . ALA A 1 401 ? -1.064 0.672 12.404 1.00 98.00 401 ALA A CA 1
ATOM 3289 C C . ALA A 1 401 ? -0.990 -0.712 11.740 1.00 98.00 401 ALA A C 1
ATOM 3291 O O . ALA A 1 401 ? -1.695 -1.625 12.167 1.00 98.00 401 ALA A O 1
ATOM 3292 N N . PHE A 1 402 ? -0.100 -0.904 10.759 1.00 97.81 402 PHE A N 1
ATOM 3293 C CA . PHE A 1 402 ? 0.158 -2.232 10.186 1.00 97.81 402 PHE A CA 1
ATOM 3294 C C . PHE A 1 402 ? 0.774 -3.196 11.202 1.00 97.81 402 PHE A C 1
ATOM 3296 O O . PHE A 1 402 ? 0.419 -4.374 11.219 1.00 97.81 402 PHE A O 1
ATOM 3303 N N . LYS A 1 403 ? 1.612 -2.698 12.115 1.00 97.56 403 LYS A N 1
ATOM 3304 C CA . LYS A 1 403 ? 2.176 -3.513 13.193 1.00 97.56 403 LYS A CA 1
ATOM 3305 C C . LYS A 1 403 ? 1.092 -3.994 14.159 1.00 97.56 403 LYS A C 1
ATOM 3307 O O . LYS A 1 403 ? 1.054 -5.173 14.494 1.00 97.56 403 LYS A O 1
ATOM 3312 N N . ALA A 1 404 ? 0.159 -3.118 14.535 1.00 97.50 404 ALA A N 1
ATOM 3313 C CA . ALA A 1 404 ? -1.008 -3.487 15.336 1.00 97.50 404 ALA A CA 1
ATOM 3314 C C . ALA A 1 404 ? -1.915 -4.497 14.605 1.00 97.50 404 ALA A C 1
ATOM 3316 O O . ALA A 1 404 ? -2.383 -5.457 15.214 1.00 97.50 404 ALA A O 1
ATOM 3317 N N . LEU A 1 405 ? -2.105 -4.330 13.291 1.00 96.00 405 LEU A N 1
ATOM 3318 C CA . LEU A 1 405 ? -2.839 -5.276 12.441 1.00 96.00 405 LEU A CA 1
ATOM 3319 C C . LEU A 1 405 ? -2.172 -6.657 12.375 1.00 96.00 405 LEU A C 1
ATOM 3321 O O . LEU A 1 405 ? -2.852 -7.681 12.420 1.00 96.00 405 LEU A O 1
ATOM 3325 N N . ASN A 1 406 ? -0.839 -6.709 12.321 1.00 95.19 406 ASN A N 1
ATOM 3326 C CA . ASN A 1 406 ? -0.104 -7.966 12.425 1.00 95.19 406 ASN A CA 1
ATOM 3327 C C . ASN A 1 406 ? -0.393 -8.651 13.768 1.00 95.19 406 ASN A C 1
ATOM 3329 O O . ASN A 1 406 ? -0.692 -9.835 13.794 1.00 95.19 406 ASN A O 1
ATOM 3333 N N . MET A 1 407 ? -0.387 -7.917 14.885 1.00 93.94 407 MET A N 1
ATOM 3334 C CA . MET A 1 407 ? -0.635 -8.509 16.208 1.00 93.94 407 MET A CA 1
ATOM 3335 C C . MET A 1 407 ? -2.011 -9.182 16.324 1.00 93.94 407 MET A C 1
ATOM 3337 O O . MET A 1 407 ? -2.108 -10.223 16.961 1.00 93.94 407 MET A O 1
ATOM 3341 N N . ILE A 1 408 ? -3.050 -8.621 15.695 1.00 91.50 408 ILE A N 1
ATOM 3342 C CA . ILE A 1 408 ? -4.418 -9.171 15.728 1.00 91.50 408 ILE A CA 1
ATOM 3343 C C . ILE A 1 408 ? -4.664 -10.288 14.695 1.00 91.50 408 ILE A C 1
ATOM 3345 O O . ILE A 1 408 ? -5.527 -11.142 14.912 1.00 91.50 408 ILE A O 1
ATOM 3349 N N . SER A 1 409 ? -3.920 -10.298 13.581 1.00 88.50 409 SER A N 1
ATOM 3350 C CA . SER A 1 409 ? -4.092 -11.265 12.479 1.00 88.50 409 SER A CA 1
ATOM 3351 C C . SER A 1 409 ? -3.067 -12.399 12.456 1.00 88.50 409 SER A C 1
ATOM 3353 O O . SER A 1 409 ? -3.201 -13.330 11.664 1.00 88.50 409 SER A O 1
ATOM 3355 N N . ARG A 1 410 ? -2.039 -12.333 13.304 1.00 82.25 410 ARG A N 1
ATOM 3356 C CA . ARG A 1 410 ? -0.942 -13.297 13.318 1.00 82.25 410 ARG A CA 1
ATOM 3357 C C . ARG A 1 410 ? -1.394 -14.678 13.787 1.00 82.25 410 ARG A C 1
ATOM 3359 O O . ARG A 1 410 ? -2.081 -14.822 14.793 1.00 82.25 410 ARG A O 1
ATOM 3366 N N . GLU A 1 411 ? -0.900 -15.688 13.082 1.00 81.38 411 GLU A N 1
ATOM 3367 C CA . GLU A 1 411 ? -0.878 -17.072 13.542 1.00 81.38 411 GLU A CA 1
ATOM 3368 C C . GLU A 1 411 ? 0.314 -17.272 14.488 1.00 81.38 411 GLU A C 1
ATOM 3370 O O . GLU A 1 411 ? 1.442 -16.844 14.198 1.00 81.38 411 GLU A O 1
ATOM 3375 N N . ASP A 1 412 ? 0.077 -17.905 15.632 1.00 75.69 412 ASP A N 1
ATOM 3376 C CA . ASP A 1 412 ? 1.131 -18.294 16.563 1.00 75.69 412 ASP A CA 1
ATOM 3377 C C . ASP A 1 412 ? 1.183 -19.821 16.736 1.00 75.69 412 ASP A C 1
ATOM 3379 O O . ASP A 1 412 ? 0.558 -20.577 15.992 1.00 75.69 412 ASP A O 1
ATOM 3383 N N . LYS A 1 413 ? 1.984 -20.303 17.693 1.00 78.25 413 LYS A N 1
ATOM 3384 C CA . LYS A 1 413 ? 2.159 -21.748 17.931 1.00 78.25 413 LYS A CA 1
ATOM 3385 C C . LYS A 1 413 ? 0.869 -22.451 18.367 1.00 78.25 413 LYS A C 1
ATOM 3387 O O . LYS A 1 413 ? 0.818 -23.675 18.329 1.00 78.25 413 LYS A O 1
ATOM 3392 N N . THR A 1 414 ? -0.135 -21.696 18.801 1.00 80.00 414 THR A N 1
ATOM 3393 C CA . THR A 1 414 ? -1.442 -22.199 19.232 1.00 80.00 414 THR A CA 1
ATOM 3394 C C . THR A 1 414 ? -2.447 -22.288 18.084 1.00 80.00 414 THR A C 1
ATOM 3396 O O . THR A 1 414 ? -3.551 -22.792 18.273 1.00 80.00 414 THR A O 1
ATOM 3399 N N . GLY A 1 415 ? -2.059 -21.843 16.884 1.00 82.25 415 GLY A N 1
ATOM 3400 C CA . GLY A 1 415 ? -2.899 -21.787 15.694 1.00 82.25 415 GLY A CA 1
ATOM 3401 C C . GLY A 1 415 ? -3.207 -20.352 15.264 1.00 82.25 415 GLY A C 1
ATOM 3402 O O . GLY A 1 415 ? -2.688 -19.376 15.809 1.00 82.25 415 GLY A O 1
ATOM 3403 N N . GLY A 1 416 ? -4.048 -20.223 14.239 1.00 84.94 416 GLY A N 1
ATOM 3404 C CA . GLY A 1 416 ? -4.508 -18.925 13.758 1.00 84.94 416 GLY A CA 1
ATOM 3405 C C . GLY A 1 416 ? -5.587 -18.323 14.646 1.00 84.94 416 GLY A C 1
ATOM 3406 O O . GLY A 1 416 ? -6.502 -19.023 15.088 1.00 84.94 416 GLY A O 1
ATOM 3407 N N . SER A 1 417 ? -5.506 -17.010 14.865 1.00 91.69 417 SER A N 1
ATOM 3408 C CA . SER A 1 417 ? -6.605 -16.263 15.469 1.00 91.69 417 SER A CA 1
ATOM 3409 C C . SER A 1 417 ? -7.877 -16.393 14.627 1.00 91.69 417 SER A C 1
ATOM 3411 O O . SER A 1 417 ? -7.837 -16.559 13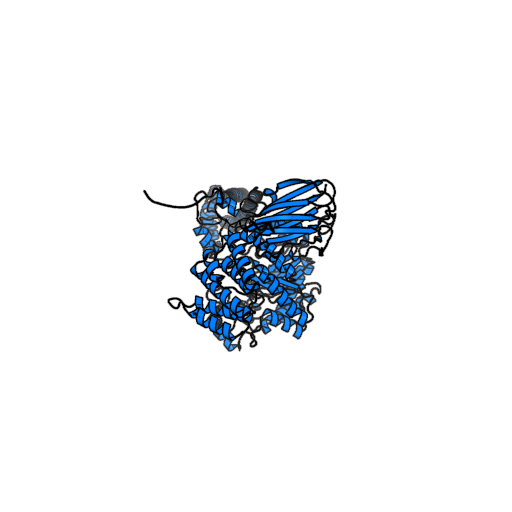.403 1.00 91.69 417 SER A O 1
ATOM 3413 N N . ARG A 1 418 ? -9.031 -16.289 15.284 1.00 94.00 418 ARG A N 1
ATOM 3414 C CA . ARG A 1 418 ? -10.355 -16.330 14.650 1.00 94.00 418 ARG A CA 1
ATOM 3415 C C . ARG A 1 418 ? -11.071 -15.010 14.862 1.00 94.00 418 ARG A C 1
ATOM 3417 O O . ARG A 1 418 ? -11.009 -14.454 15.954 1.00 94.00 418 ARG A O 1
ATOM 3424 N N . LEU A 1 419 ? -11.745 -14.514 13.830 1.00 96.12 419 LEU A N 1
ATOM 3425 C CA . LEU A 1 419 ? -12.586 -13.328 13.933 1.00 96.12 419 LEU A CA 1
ATOM 3426 C C . LEU A 1 419 ? -13.815 -13.668 14.782 1.00 96.12 419 LEU A C 1
ATOM 3428 O O . LEU A 1 419 ? -14.471 -14.682 14.538 1.00 96.12 419 LEU A O 1
ATOM 3432 N N . ILE A 1 420 ? -14.127 -12.831 15.766 1.00 97.19 420 ILE A N 1
ATOM 3433 C CA . ILE A 1 420 ? -15.271 -13.017 16.667 1.00 97.19 420 ILE A CA 1
ATOM 3434 C C . ILE A 1 420 ? -16.263 -11.861 16.545 1.00 97.19 420 ILE A C 1
ATOM 3436 O O . ILE A 1 420 ? -15.928 -10.777 16.055 1.00 97.19 420 ILE A O 1
ATOM 3440 N N . SER A 1 421 ? -17.494 -12.098 16.989 1.00 97.56 421 SER A N 1
ATOM 3441 C CA . SER A 1 421 ? -18.571 -11.112 16.930 1.00 97.56 421 SER A CA 1
ATOM 3442 C C . SER A 1 421 ? -18.203 -9.825 17.667 1.00 97.56 421 SER A C 1
ATOM 3444 O O . SER A 1 421 ? -17.784 -9.845 18.824 1.00 97.56 421 SER A O 1
ATOM 3446 N N . THR A 1 422 ? -18.315 -8.701 16.959 1.00 97.25 422 THR A N 1
ATOM 3447 C CA . THR A 1 422 ? -18.067 -7.350 17.470 1.00 97.25 422 THR A CA 1
ATOM 3448 C C . THR A 1 422 ? -19.173 -6.442 16.954 1.00 97.25 422 THR A C 1
ATOM 3450 O O . THR A 1 422 ? -19.120 -5.969 15.818 1.00 97.25 422 THR A O 1
ATOM 3453 N N . ASP A 1 423 ? -20.175 -6.209 17.790 1.00 95.81 423 ASP A N 1
ATOM 3454 C CA . ASP A 1 423 ? -21.324 -5.373 17.474 1.00 95.81 423 ASP A CA 1
ATOM 3455 C C . ASP A 1 423 ? -21.081 -3.948 17.967 1.00 95.81 423 ASP A C 1
ATOM 3457 O O . ASP A 1 423 ? -20.723 -3.720 19.121 1.00 95.81 423 ASP A O 1
ATOM 3461 N N . PHE A 1 424 ? -21.301 -2.964 17.106 1.00 92.88 424 PHE A N 1
ATOM 3462 C CA . PHE A 1 424 ? -21.239 -1.547 17.451 1.00 92.88 424 PHE A CA 1
ATOM 3463 C C . PHE A 1 424 ? -22.281 -0.784 16.627 1.00 92.88 424 PHE A C 1
ATOM 3465 O O . PHE A 1 424 ? -22.648 -1.239 15.538 1.00 92.88 424 PHE A O 1
ATOM 3472 N N . PRO A 1 425 ? -22.816 0.344 17.131 1.00 85.50 425 PRO A N 1
ATOM 3473 C CA . PRO A 1 425 ? -23.763 1.143 16.369 1.00 85.50 425 PRO A CA 1
ATOM 3474 C C . PRO A 1 425 ? -23.118 1.613 15.066 1.00 85.50 425 PRO A C 1
ATOM 3476 O O . PRO A 1 425 ? -21.909 1.830 15.003 1.00 85.50 425 PRO A O 1
ATOM 3479 N N . GLU A 1 426 ? -23.940 1.802 14.036 1.00 77.31 426 GLU A N 1
ATOM 3480 C CA . GLU A 1 426 ? -23.488 2.439 12.803 1.00 77.31 426 GLU A CA 1
ATOM 3481 C C . GLU A 1 426 ? -23.025 3.872 13.122 1.00 77.31 426 GLU A C 1
ATOM 3483 O O . GLU A 1 426 ? -23.841 4.775 13.317 1.00 77.31 426 GLU A O 1
ATOM 3488 N N . ASP A 1 427 ? -21.709 4.043 13.209 1.00 84.06 427 ASP A N 1
ATOM 3489 C CA . ASP A 1 427 ? -21.008 5.297 13.459 1.00 84.06 427 ASP A CA 1
ATOM 3490 C C . ASP A 1 427 ? -20.161 5.627 12.228 1.00 84.06 427 ASP A C 1
ATOM 3492 O O . ASP A 1 427 ? -19.531 4.753 11.631 1.00 84.06 427 ASP A O 1
ATOM 3496 N N . GLU A 1 428 ? -20.152 6.891 11.816 1.00 84.94 428 GLU A N 1
ATOM 3497 C CA . GLU A 1 428 ? -19.424 7.281 10.608 1.00 84.94 428 GLU A CA 1
ATOM 3498 C C . GLU A 1 428 ? -17.898 7.236 10.847 1.00 84.94 428 GLU A C 1
ATOM 3500 O O . GLU A 1 428 ? -17.128 6.908 9.941 1.00 84.94 428 GLU A O 1
ATOM 3505 N N . THR A 1 429 ? -17.433 7.503 12.073 1.00 89.12 429 THR A N 1
ATOM 3506 C CA . THR A 1 429 ? -16.012 7.714 12.396 1.00 89.12 429 THR A CA 1
ATOM 3507 C C . THR A 1 429 ? -15.356 6.517 13.075 1.00 89.12 429 THR A C 1
ATOM 3509 O O . THR A 1 429 ? -14.150 6.325 12.913 1.00 89.12 429 THR A O 1
ATOM 3512 N N . VAL A 1 430 ? -16.118 5.712 13.820 1.00 93.25 430 VAL A N 1
ATOM 3513 C CA . VAL A 1 430 ? -15.606 4.571 14.588 1.00 93.25 430 VAL A CA 1
ATOM 3514 C C . VAL A 1 430 ? -15.845 3.250 13.865 1.00 93.25 430 VAL A C 1
ATOM 3516 O O . VAL A 1 430 ? -16.955 2.935 13.450 1.00 93.25 430 VAL A O 1
ATOM 3519 N N . VAL A 1 431 ? -14.794 2.438 13.773 1.00 95.94 431 VAL A N 1
ATOM 3520 C CA . VAL A 1 431 ? -14.900 1.008 13.460 1.00 95.94 431 VAL A CA 1
ATOM 3521 C C . VAL A 1 431 ? -14.194 0.185 14.522 1.00 95.94 431 VAL A C 1
ATOM 3523 O O . VAL A 1 431 ? -13.179 0.621 15.075 1.00 95.94 431 VAL A O 1
ATOM 3526 N N . ALA A 1 432 ? -14.706 -1.016 14.771 1.00 96.81 432 ALA A N 1
ATOM 3527 C CA . ALA A 1 432 ? -14.070 -1.988 15.641 1.00 96.81 432 ALA A CA 1
ATOM 3528 C C . ALA A 1 432 ? -14.192 -3.408 15.081 1.00 96.81 432 ALA A C 1
ATOM 3530 O O . ALA A 1 432 ? -15.134 -3.729 14.358 1.00 96.81 432 ALA A O 1
ATOM 3531 N N . PHE A 1 433 ? -13.227 -4.254 15.411 1.00 96.94 433 PHE A N 1
ATOM 3532 C CA . PHE A 1 433 ? -13.267 -5.690 15.153 1.00 96.94 433 PHE A CA 1
ATOM 3533 C C . PHE A 1 433 ? -12.382 -6.409 16.166 1.00 96.94 433 PHE A C 1
ATOM 3535 O O . PHE A 1 433 ? -11.431 -5.829 16.700 1.00 96.94 433 PHE A O 1
ATOM 3542 N N . SER A 1 434 ? -12.696 -7.676 16.419 1.00 97.56 434 SER A N 1
ATOM 3543 C CA . SER A 1 434 ? -12.018 -8.455 17.449 1.00 97.56 434 SER A CA 1
ATOM 3544 C C . SER A 1 434 ? -11.659 -9.842 16.952 1.00 97.56 434 SER A C 1
ATOM 3546 O O . SER A 1 434 ? -12.377 -10.433 16.142 1.00 97.56 434 SER A O 1
ATOM 3548 N N . THR A 1 435 ? -10.559 -10.376 17.465 1.00 96.94 435 THR A N 1
ATOM 3549 C CA . THR A 1 435 ? -10.138 -11.752 17.217 1.00 96.94 435 THR A CA 1
ATOM 3550 C C . THR A 1 435 ? -9.832 -12.454 18.528 1.00 96.94 435 THR A C 1
ATOM 3552 O O . THR A 1 435 ? -9.588 -11.818 19.554 1.00 96.94 435 THR A O 1
ATOM 3555 N N . ILE A 1 436 ? -9.863 -13.778 18.502 1.00 95.12 436 ILE A N 1
ATOM 3556 C CA . ILE A 1 436 ? -9.463 -14.622 19.621 1.00 95.12 436 ILE A C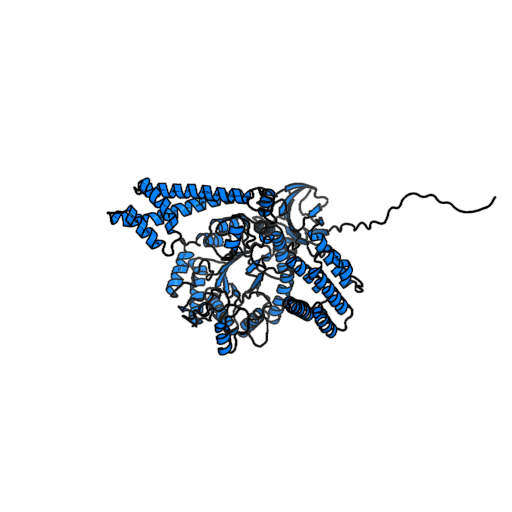A 1
ATOM 3557 C C . ILE A 1 436 ? -8.339 -15.556 19.177 1.00 95.12 436 ILE A C 1
ATOM 3559 O O . ILE A 1 436 ? -8.403 -16.090 18.067 1.00 95.12 436 ILE A O 1
ATOM 3563 N N . SER A 1 437 ? -7.314 -15.735 20.012 1.00 93.81 437 SER A N 1
ATOM 3564 C CA . SER A 1 437 ? -6.182 -16.630 19.732 1.00 93.81 437 SER A CA 1
ATOM 3565 C C . SER A 1 437 ? -6.618 -18.092 19.585 1.00 93.81 437 SER A C 1
ATOM 3567 O O . SER A 1 437 ? -7.707 -18.485 20.018 1.00 93.81 437 SER A O 1
ATOM 3569 N N . GLY A 1 438 ? -5.754 -18.916 18.980 1.00 89.50 438 GLY A N 1
ATOM 3570 C CA . GLY A 1 438 ? -6.015 -20.342 18.758 1.00 89.50 438 GLY A CA 1
ATOM 3571 C C . GLY A 1 438 ? -6.286 -21.116 20.053 1.00 89.50 438 GLY A C 1
ATOM 3572 O O . GLY A 1 438 ? -7.256 -21.868 20.124 1.00 89.50 438 GLY A O 1
ATOM 3573 N N . ASP A 1 439 ? -5.507 -20.850 21.106 1.00 90.94 439 ASP A N 1
ATOM 3574 C CA . ASP A 1 439 ? -5.702 -21.395 22.463 1.00 90.94 439 ASP A CA 1
ATOM 3575 C C . ASP A 1 439 ? -6.825 -20.728 23.276 1.00 90.94 439 ASP A C 1
ATOM 3577 O O . ASP A 1 439 ? -7.053 -21.094 24.430 1.00 90.94 439 ASP A O 1
ATOM 3581 N N . ALA A 1 440 ? -7.502 -19.731 22.703 1.00 91.38 440 ALA A N 1
ATOM 3582 C CA . ALA A 1 440 ? -8.516 -18.912 23.354 1.00 91.38 440 ALA A CA 1
ATOM 3583 C C . ALA A 1 440 ? -8.056 -18.170 24.629 1.00 91.38 440 ALA A C 1
ATOM 3585 O O . ALA A 1 440 ? -8.897 -17.711 25.401 1.00 91.38 440 ALA A O 1
ATOM 3586 N N . ARG A 1 441 ? -6.745 -17.994 24.850 1.00 92.25 441 ARG A N 1
ATOM 3587 C CA . ARG A 1 441 ? -6.205 -17.242 25.999 1.00 92.25 441 ARG A CA 1
ATOM 3588 C C . ARG A 1 441 ? -6.111 -15.741 25.766 1.00 92.25 441 ARG A C 1
ATOM 3590 O O . ARG A 1 441 ? -5.946 -14.999 26.729 1.00 92.25 441 ARG A O 1
ATOM 3597 N N . LYS A 1 442 ? -6.204 -15.269 24.521 1.00 94.75 442 LYS A N 1
ATOM 3598 C CA . LYS A 1 442 ? -6.108 -13.843 24.188 1.00 94.75 442 LYS A CA 1
ATOM 3599 C C . LYS A 1 442 ? -7.282 -13.407 23.337 1.00 94.75 442 LYS A C 1
ATOM 3601 O O . LYS A 1 442 ? -7.536 -13.986 22.285 1.00 94.75 442 LYS A O 1
ATOM 3606 N N . ILE A 1 443 ? -7.954 -12.347 23.769 1.00 96.88 443 ILE A N 1
ATOM 3607 C CA . ILE A 1 443 ? -8.914 -11.608 22.953 1.00 96.88 443 ILE A CA 1
ATOM 3608 C C . ILE A 1 443 ? -8.239 -10.312 22.521 1.00 96.88 443 ILE A C 1
ATOM 3610 O O . ILE A 1 443 ? -7.860 -9.489 23.354 1.00 96.88 443 ILE A O 1
ATOM 3614 N N . PHE A 1 444 ? -8.097 -10.128 21.217 1.00 97.44 444 PHE A N 1
ATOM 3615 C CA . PHE A 1 444 ? -7.600 -8.906 20.609 1.00 97.44 444 PHE A CA 1
ATOM 3616 C C . PHE A 1 444 ? -8.792 -8.068 20.170 1.00 97.44 444 PHE A C 1
ATOM 3618 O O . PHE A 1 444 ? -9.671 -8.552 19.466 1.00 97.44 444 PHE A O 1
ATOM 3625 N N . PHE A 1 445 ? -8.805 -6.800 20.544 1.00 98.12 445 PHE A N 1
ATOM 3626 C CA . PHE A 1 445 ? -9.802 -5.832 20.119 1.00 98.12 445 PHE A CA 1
ATOM 3627 C C . PHE A 1 445 ? -9.086 -4.658 19.467 1.00 98.12 445 PHE A C 1
ATOM 3629 O O . PHE A 1 445 ? -8.228 -4.024 20.086 1.00 98.12 445 PHE A O 1
ATOM 3636 N N . MET A 1 446 ? -9.439 -4.356 18.223 1.00 97.75 446 MET A N 1
ATOM 3637 C CA . MET A 1 446 ? -8.916 -3.203 17.506 1.00 97.75 446 MET A CA 1
ATOM 3638 C C . MET A 1 446 ? -10.039 -2.214 17.231 1.00 97.75 446 MET A C 1
ATOM 3640 O O . MET A 1 446 ? -11.100 -2.584 16.735 1.00 97.75 446 MET A O 1
ATOM 3644 N N . MET A 1 447 ? -9.781 -0.941 17.515 1.00 97.25 447 MET A N 1
ATOM 3645 C CA . MET A 1 447 ? -10.699 0.155 17.234 1.00 97.25 447 MET A CA 1
ATOM 3646 C C . MET A 1 447 ? -9.960 1.308 16.579 1.00 97.25 447 MET A C 1
ATOM 3648 O O . MET A 1 447 ? -8.839 1.654 16.961 1.00 97.25 447 MET A O 1
ATOM 3652 N N . SER A 1 448 ? -10.617 1.943 15.617 1.00 97.25 448 SER A N 1
ATOM 3653 C CA . SER A 1 448 ? -10.135 3.170 15.004 1.00 97.25 448 SER A CA 1
ATOM 3654 C C . SER A 1 448 ? -11.221 4.233 14.985 1.00 97.25 448 SER A C 1
ATOM 3656 O O . SER A 1 448 ? -12.363 3.933 14.654 1.00 97.25 448 SER A O 1
ATOM 3658 N N . ASN A 1 449 ? -10.845 5.467 15.326 1.00 95.69 449 ASN A N 1
ATOM 3659 C CA . ASN A 1 449 ? -11.684 6.655 15.202 1.00 95.69 449 ASN A CA 1
ATOM 3660 C C . ASN A 1 449 ? -11.080 7.577 14.138 1.00 95.69 449 ASN A C 1
ATOM 3662 O O . ASN A 1 449 ? -10.184 8.362 14.450 1.00 95.69 449 ASN A O 1
ATOM 3666 N N . PHE A 1 450 ? -11.517 7.469 12.887 1.00 94.94 450 PHE A N 1
ATOM 3667 C CA . PHE A 1 450 ? -10.960 8.223 11.764 1.00 94.94 450 PHE A CA 1
ATOM 3668 C C . PHE A 1 450 ? -11.862 9.383 11.355 1.00 94.94 450 PHE A C 1
ATOM 3670 O O . PHE A 1 450 ? -13.053 9.212 11.101 1.00 94.94 450 PHE A O 1
ATOM 3677 N N . ILE A 1 451 ? -11.265 10.572 11.247 1.00 91.38 451 ILE A N 1
ATOM 3678 C CA . ILE A 1 451 ? -11.949 11.786 10.797 1.00 91.38 451 ILE A CA 1
ATOM 3679 C C . ILE A 1 451 ? -10.958 12.632 9.992 1.00 91.38 451 ILE A C 1
ATOM 3681 O O . ILE A 1 451 ? -9.996 13.142 10.574 1.00 91.38 451 ILE A O 1
ATOM 3685 N N . PRO A 1 452 ? -11.178 12.856 8.686 1.00 89.06 452 PRO A N 1
ATOM 3686 C CA . PRO A 1 452 ? -10.288 13.696 7.893 1.00 89.06 452 PRO A CA 1
ATOM 3687 C C . PRO A 1 452 ? -10.122 15.096 8.502 1.00 89.06 452 PRO A C 1
ATOM 3689 O O . PRO A 1 452 ? -11.117 15.792 8.701 1.00 89.06 452 PRO A O 1
ATOM 3692 N N . LYS A 1 453 ? -8.888 15.555 8.757 1.00 83.56 453 LYS A N 1
ATOM 3693 C CA . LYS A 1 453 ? -8.647 16.935 9.236 1.00 83.56 453 LYS A CA 1
ATOM 3694 C C . LYS A 1 453 ? -8.448 17.915 8.091 1.00 83.56 453 LYS A C 1
ATOM 3696 O O . LYS A 1 453 ? -8.721 19.106 8.234 1.00 83.56 453 LYS A O 1
ATOM 3701 N N . ASP A 1 454 ? -7.966 17.443 6.942 1.00 80.25 454 ASP A N 1
ATOM 3702 C CA . ASP A 1 454 ? -7.843 18.302 5.770 1.00 80.25 454 ASP A CA 1
ATOM 3703 C C . ASP A 1 454 ? -9.223 18.772 5.294 1.00 80.25 454 ASP A C 1
ATOM 3705 O O . ASP A 1 454 ? -10.055 17.952 4.912 1.00 80.25 454 ASP A O 1
ATOM 3709 N N . LYS A 1 455 ? -9.445 20.091 5.236 1.00 78.75 455 LYS A N 1
ATOM 3710 C CA . LYS A 1 455 ? -10.748 20.690 4.890 1.00 78.75 455 LYS A CA 1
ATOM 3711 C C . LYS A 1 455 ? -11.362 20.111 3.614 1.00 78.75 455 LYS A C 1
ATOM 3713 O O . LYS A 1 455 ? -12.550 19.812 3.576 1.00 78.75 455 LYS A O 1
ATOM 3718 N N . ASN A 1 456 ? -10.569 19.919 2.559 1.00 77.31 456 ASN A N 1
ATOM 3719 C CA . ASN A 1 456 ? -11.095 19.395 1.298 1.00 77.31 456 ASN A CA 1
ATOM 3720 C C . ASN A 1 456 ? -11.495 17.921 1.411 1.00 77.31 456 ASN A C 1
ATOM 3722 O O . ASN A 1 456 ? -12.468 17.504 0.780 1.00 77.31 456 ASN A O 1
ATOM 3726 N N . LYS A 1 457 ? -10.751 17.129 2.188 1.00 81.25 457 LYS A N 1
ATOM 3727 C CA . LYS A 1 457 ? -11.097 15.731 2.458 1.00 81.25 457 LYS A CA 1
ATOM 3728 C C . LYS A 1 457 ? -12.307 15.626 3.377 1.00 81.25 457 LYS A C 1
ATOM 3730 O O . LYS A 1 457 ? -13.223 14.890 3.033 1.00 81.25 457 LYS A O 1
ATOM 3735 N N . LEU A 1 458 ? -12.364 16.414 4.448 1.00 84.56 458 LEU A N 1
ATOM 3736 C CA . LEU A 1 458 ? -13.516 16.481 5.347 1.00 84.56 458 LEU A CA 1
ATOM 3737 C C . LEU A 1 458 ? -14.787 16.863 4.585 1.00 84.56 458 LEU A C 1
ATOM 3739 O O . LEU A 1 458 ? -15.796 16.177 4.688 1.00 84.56 458 LEU A O 1
ATOM 3743 N N . ASN A 1 459 ? -14.713 17.877 3.718 1.00 79.69 459 ASN A N 1
ATOM 3744 C CA . ASN A 1 459 ? -15.834 18.264 2.865 1.00 79.69 459 ASN A CA 1
ATOM 3745 C C . ASN A 1 459 ? -16.289 17.109 1.956 1.00 79.69 459 ASN A C 1
ATOM 3747 O O . ASN A 1 459 ? -17.483 16.853 1.839 1.00 79.69 459 ASN A O 1
ATOM 3751 N N . LYS A 1 460 ? -15.358 16.388 1.313 1.00 78.56 460 LYS A N 1
ATOM 3752 C CA . LYS A 1 460 ? -15.691 15.212 0.484 1.00 78.56 460 LYS A CA 1
ATOM 3753 C C . LYS A 1 460 ? -16.279 14.067 1.304 1.00 78.56 460 LYS A C 1
ATOM 3755 O O . LYS A 1 460 ? -17.131 13.344 0.800 1.00 78.56 460 LYS A O 1
ATOM 3760 N N . TYR A 1 461 ? -15.798 13.887 2.525 1.00 84.25 461 TYR A N 1
ATOM 3761 C CA . TYR A 1 461 ? -16.262 12.876 3.458 1.00 84.25 461 TYR A CA 1
ATOM 3762 C C . TYR A 1 461 ? -17.700 13.164 3.905 1.00 84.25 461 TYR A C 1
ATOM 3764 O O . TYR A 1 461 ? -18.573 12.336 3.670 1.00 84.25 461 TYR A O 1
ATOM 3772 N N . ILE A 1 462 ? -17.983 14.388 4.364 1.00 83.00 462 ILE A N 1
ATOM 3773 C CA . ILE A 1 462 ? -19.329 14.873 4.716 1.00 83.00 462 ILE A CA 1
ATOM 3774 C C . ILE A 1 462 ? -20.301 14.772 3.535 1.00 83.00 462 ILE A C 1
ATOM 3776 O O . ILE A 1 462 ? -21.408 14.259 3.676 1.00 83.00 462 ILE A O 1
ATOM 3780 N N . LEU A 1 463 ? -19.888 15.232 2.349 1.00 77.38 463 LEU A N 1
ATOM 3781 C CA . LEU A 1 463 ? -20.712 15.103 1.143 1.00 77.38 463 LEU A CA 1
ATOM 3782 C C . LEU A 1 463 ? -20.973 13.635 0.793 1.00 77.38 463 LEU A C 1
ATOM 3784 O O . LEU A 1 463 ? -22.035 13.317 0.269 1.00 77.38 463 LEU A O 1
ATOM 3788 N N . GLY A 1 464 ? -20.021 12.748 1.089 1.00 77.81 464 GLY A N 1
ATOM 3789 C CA . GLY A 1 464 ? -20.197 11.306 0.979 1.00 77.81 464 GLY A CA 1
ATOM 3790 C C . GLY A 1 464 ? -21.360 10.812 1.833 1.00 77.81 464 GLY A C 1
ATOM 3791 O O . GLY A 1 464 ? -22.223 10.135 1.292 1.00 77.81 464 GLY A O 1
ATOM 3792 N N . ILE A 1 465 ? -21.418 11.206 3.110 1.00 81.19 465 ILE A N 1
ATOM 3793 C CA . ILE A 1 465 ? -22.504 10.863 4.050 1.00 81.19 465 ILE A CA 1
ATOM 3794 C C . ILE A 1 465 ? -23.855 11.338 3.508 1.00 81.19 465 ILE A C 1
ATOM 3796 O O . ILE A 1 465 ? -24.772 10.535 3.363 1.00 81.19 465 ILE A O 1
ATOM 3800 N N . ALA A 1 466 ? -23.949 12.612 3.113 1.00 76.06 466 ALA A N 1
ATOM 3801 C CA . ALA A 1 466 ? -25.180 13.190 2.568 1.00 76.06 466 ALA A CA 1
ATOM 3802 C C . ALA A 1 466 ? -25.706 12.423 1.343 1.00 76.06 466 ALA A C 1
ATOM 3804 O O . ALA A 1 466 ? -26.907 12.227 1.182 1.00 76.06 466 ALA A O 1
ATOM 3805 N N . MET A 1 467 ? -24.799 11.961 0.480 1.00 70.69 467 MET A N 1
ATOM 3806 C CA . MET A 1 467 ? -25.152 11.248 -0.747 1.00 70.69 467 MET A CA 1
ATOM 3807 C C . MET A 1 467 ? -25.595 9.795 -0.518 1.00 70.69 467 MET A C 1
ATOM 3809 O O . MET A 1 467 ? -26.175 9.215 -1.435 1.00 70.69 467 MET A O 1
ATOM 3813 N N . LYS A 1 468 ? -25.345 9.194 0.656 1.00 70.50 468 LYS A N 1
ATOM 3814 C CA . LYS A 1 468 ? -25.802 7.824 0.974 1.00 70.50 468 LYS A CA 1
ATOM 3815 C C . LYS A 1 468 ? -27.314 7.763 1.182 1.00 70.50 468 LYS A C 1
ATOM 3817 O O . LYS A 1 468 ? -27.959 6.788 0.795 1.00 70.50 468 LYS A O 1
ATOM 3822 N N . ASP A 1 469 ? -27.888 8.813 1.758 1.00 64.94 469 ASP A N 1
ATOM 3823 C CA . ASP A 1 469 ? -29.274 8.828 2.217 1.00 64.94 469 ASP A CA 1
ATOM 3824 C C . ASP A 1 469 ? -30.274 9.327 1.165 1.00 64.94 469 ASP A C 1
ATOM 3826 O O . ASP A 1 469 ? -31.052 10.242 1.400 1.00 64.94 469 ASP A O 1
ATOM 3830 N N . GLY A 1 470 ? -30.308 8.664 0.003 1.00 54.62 470 GLY A N 1
ATOM 3831 C CA . GLY A 1 470 ? -31.454 8.756 -0.917 1.00 54.62 470 GLY A CA 1
ATOM 3832 C C . GLY A 1 470 ? -31.193 9.386 -2.285 1.00 54.62 470 GLY A C 1
ATOM 3833 O O . GLY A 1 470 ? -32.132 9.502 -3.068 1.00 54.62 470 GLY A O 1
ATOM 3834 N N . ILE A 1 471 ? -29.944 9.726 -2.618 1.00 54.72 471 ILE A N 1
ATOM 3835 C CA . ILE A 1 471 ? -29.577 10.184 -3.967 1.00 54.72 471 ILE A CA 1
ATOM 3836 C C . ILE A 1 471 ? -29.125 8.983 -4.809 1.00 54.72 471 ILE A C 1
ATOM 3838 O O . ILE A 1 471 ? -28.190 8.267 -4.441 1.00 54.72 471 ILE A O 1
ATOM 3842 N N . ILE A 1 472 ? -29.764 8.750 -5.960 1.00 51.06 472 ILE A N 1
ATOM 3843 C CA . ILE A 1 472 ? -29.338 7.686 -6.886 1.00 51.06 472 ILE A CA 1
ATOM 3844 C C . ILE A 1 472 ? -28.054 8.087 -7.627 1.00 51.06 472 ILE A C 1
ATOM 3846 O O . ILE A 1 472 ? -27.703 9.259 -7.769 1.00 51.06 472 ILE A O 1
ATOM 3850 N N . LYS A 1 473 ? -27.303 7.095 -8.109 1.00 50.47 473 LYS A N 1
ATOM 3851 C CA . LYS A 1 473 ? -25.958 7.285 -8.675 1.00 50.47 473 LYS A CA 1
ATOM 3852 C C . LYS A 1 473 ? -25.913 8.315 -9.817 1.00 50.47 473 LYS A C 1
ATOM 3854 O O . LYS A 1 473 ? -24.951 9.081 -9.898 1.00 50.47 473 LYS A O 1
ATOM 3859 N N . GLU A 1 474 ? -26.936 8.367 -10.669 1.00 50.09 474 GLU A N 1
ATOM 3860 C CA . GLU A 1 474 ? -27.029 9.336 -11.767 1.00 50.09 474 GLU A CA 1
ATOM 3861 C C . GLU A 1 474 ? -27.165 10.784 -11.265 1.00 50.09 474 GLU A C 1
ATOM 3863 O O . GLU A 1 474 ? -26.616 11.707 -11.868 1.00 50.09 474 GLU A O 1
ATOM 3868 N N . GLU A 1 475 ? -27.860 10.994 -10.147 1.00 54.72 475 GLU A N 1
ATOM 3869 C CA . GLU A 1 475 ? -28.034 12.301 -9.507 1.00 54.72 475 GLU A CA 1
ATOM 3870 C C . GLU A 1 475 ? -26.745 12.743 -8.809 1.00 54.72 475 GLU A C 1
ATOM 3872 O O . GLU A 1 475 ? -26.368 13.905 -8.929 1.00 54.72 475 GLU A O 1
ATOM 3877 N N . VAL A 1 476 ? -25.999 11.821 -8.186 1.00 54.22 476 VAL A N 1
ATOM 3878 C CA . VAL A 1 476 ? -24.650 12.083 -7.647 1.00 54.22 476 VAL A CA 1
ATOM 3879 C C . VAL A 1 476 ? -23.671 12.476 -8.758 1.00 54.22 476 VAL A C 1
ATOM 3881 O O . VAL A 1 476 ? -22.855 13.379 -8.574 1.00 54.22 476 VAL A O 1
ATOM 3884 N N . GLU A 1 477 ? -23.720 11.818 -9.918 1.00 53.66 477 GLU A N 1
ATOM 3885 C CA . GLU A 1 477 ? -22.874 12.155 -11.070 1.00 53.66 477 GLU A CA 1
ATOM 3886 C C . GLU A 1 477 ? -23.249 13.504 -11.691 1.00 53.66 477 GLU A C 1
ATOM 3888 O O . GLU A 1 477 ? -22.354 14.284 -12.017 1.00 53.66 477 GLU A O 1
ATOM 3893 N N . LEU A 1 478 ? -24.541 13.830 -11.782 1.00 57.88 478 LEU A N 1
ATOM 3894 C CA . LEU A 1 478 ? -25.015 15.164 -12.162 1.00 57.88 478 LEU A CA 1
ATOM 3895 C C . LEU A 1 478 ? -24.597 16.228 -11.160 1.00 57.88 478 LEU A C 1
ATOM 3897 O O . LEU A 1 478 ? -24.069 17.257 -11.564 1.00 57.88 478 LEU A O 1
ATOM 3901 N N . PHE A 1 479 ? -24.758 15.960 -9.870 1.00 59.09 479 PHE A N 1
ATOM 3902 C CA . PHE A 1 479 ? -24.336 16.847 -8.795 1.00 59.09 479 PHE A CA 1
ATOM 3903 C C . PHE A 1 479 ? -22.822 17.091 -8.862 1.00 59.09 479 PHE A C 1
ATOM 3905 O O . PHE A 1 479 ? -22.376 18.236 -8.882 1.00 59.09 479 PHE A O 1
ATOM 3912 N N . ARG A 1 480 ? -22.011 16.035 -9.024 1.00 57.34 480 ARG A N 1
ATOM 3913 C CA . ARG A 1 480 ? -20.551 16.127 -9.226 1.00 57.34 480 ARG A CA 1
ATOM 3914 C C . ARG A 1 480 ? -20.176 16.863 -10.511 1.00 57.34 480 ARG A C 1
ATOM 3916 O O . ARG A 1 480 ? -19.229 17.648 -10.489 1.00 57.34 480 ARG A O 1
ATOM 3923 N N . LYS A 1 481 ? -20.891 16.635 -11.617 1.00 59.38 481 LYS A N 1
ATOM 3924 C CA . LYS A 1 481 ? -20.688 17.337 -12.894 1.00 59.38 481 LYS A CA 1
ATOM 3925 C C . LYS A 1 481 ? -20.987 18.826 -12.739 1.00 59.38 481 LYS A C 1
ATOM 3927 O O . LYS A 1 481 ? -20.139 19.645 -13.060 1.00 59.38 481 LYS A O 1
ATOM 3932 N N . CYS A 1 482 ? -22.110 19.171 -12.123 1.00 59.47 482 CYS A N 1
ATOM 3933 C CA . CYS A 1 482 ? -22.474 20.548 -11.820 1.00 59.47 482 CYS A CA 1
ATOM 3934 C C . CYS A 1 482 ? -21.494 21.239 -10.873 1.00 59.47 482 CYS A C 1
ATOM 3936 O O . CYS A 1 482 ? -21.203 22.417 -11.057 1.00 59.47 482 CYS A O 1
ATOM 3938 N N . ILE A 1 483 ? -20.966 20.533 -9.868 1.00 55.44 483 ILE A N 1
ATOM 3939 C CA . ILE A 1 483 ? -19.896 21.052 -9.005 1.00 55.44 483 ILE A CA 1
ATOM 3940 C C . ILE A 1 483 ? -18.649 21.347 -9.839 1.00 55.44 483 ILE A C 1
ATOM 3942 O O . ILE A 1 483 ? -18.080 22.429 -9.726 1.00 55.44 483 ILE A O 1
ATOM 3946 N N . LYS A 1 484 ? -18.236 20.401 -10.687 1.00 52.78 484 LYS A N 1
ATOM 3947 C CA . LYS A 1 484 ? -17.034 20.513 -11.518 1.00 52.78 484 LYS A CA 1
ATOM 3948 C C . LYS A 1 484 ? -17.141 21.673 -12.510 1.00 52.78 484 LYS A C 1
ATOM 3950 O O . LYS A 1 484 ? -16.228 22.495 -12.563 1.00 52.78 484 LYS A O 1
ATOM 3955 N N . ASP A 1 485 ? -18.271 21.796 -13.198 1.00 50.84 485 ASP A N 1
ATOM 3956 C CA . ASP A 1 485 ? -18.555 22.882 -14.143 1.00 50.84 485 ASP A CA 1
ATOM 3957 C C . ASP A 1 485 ? -18.586 24.252 -13.426 1.00 50.84 485 ASP A C 1
ATOM 3959 O O . ASP A 1 485 ? -18.082 25.245 -13.947 1.00 50.84 485 ASP A O 1
ATOM 3963 N N . ASN A 1 486 ? -19.051 24.297 -12.169 1.00 49.09 486 ASN A N 1
ATOM 3964 C CA . ASN A 1 486 ? -19.044 25.498 -11.321 1.00 49.09 486 ASN A CA 1
ATOM 3965 C C . ASN A 1 486 ? -17.691 25.857 -10.689 1.00 49.09 486 ASN A C 1
ATOM 3967 O O . ASN A 1 486 ? -17.511 26.985 -10.235 1.00 49.09 486 ASN A O 1
ATOM 3971 N N . THR A 1 487 ? -16.749 24.917 -10.598 1.00 44.44 487 THR A N 1
ATOM 3972 C CA . THR A 1 487 ? -15.386 25.191 -10.102 1.00 44.44 487 THR A CA 1
ATOM 3973 C C . THR A 1 487 ? -14.439 25.714 -11.181 1.00 44.44 487 THR A C 1
ATOM 3975 O O . THR A 1 487 ? -13.420 26.305 -10.844 1.00 44.44 487 THR A O 1
ATOM 3978 N N . VAL A 1 488 ? -14.769 25.517 -12.463 1.00 41.03 488 VAL A N 1
ATOM 3979 C CA . VAL A 1 488 ? -13.981 26.013 -13.608 1.00 41.03 488 VAL A CA 1
ATOM 3980 C C . VAL A 1 488 ? -14.371 27.450 -13.989 1.00 41.03 488 VAL A C 1
ATOM 3982 O O . VAL A 1 488 ? -13.556 28.175 -14.550 1.00 41.03 488 VAL A O 1
ATOM 3985 N N . ALA A 1 489 ? -15.577 27.900 -13.631 1.00 38.81 489 ALA A N 1
ATOM 3986 C CA . ALA A 1 489 ? -16.016 29.278 -13.831 1.00 38.81 489 ALA A CA 1
ATOM 3987 C C . ALA A 1 489 ? -15.339 30.229 -12.822 1.00 38.81 489 ALA A C 1
ATOM 3989 O O . ALA A 1 489 ? -15.796 30.412 -11.692 1.00 38.81 489 ALA A O 1
ATOM 3990 N N . SER A 1 490 ? -14.224 30.839 -13.223 1.00 39.06 490 SER A N 1
ATOM 3991 C CA . SER A 1 490 ? -13.638 31.976 -12.515 1.00 39.06 490 SER A CA 1
ATOM 3992 C C . SER A 1 490 ? -14.549 33.200 -12.637 1.00 39.06 490 SER A C 1
ATOM 3994 O O . SER A 1 490 ? -14.786 33.680 -13.741 1.00 39.06 490 SER A O 1
ATOM 3996 N N . GLY A 1 491 ? -14.985 33.746 -11.502 1.00 43.91 491 GLY A N 1
ATOM 3997 C CA . GLY A 1 491 ? -15.543 35.097 -11.423 1.00 43.91 491 GLY A CA 1
ATOM 3998 C C . GLY A 1 491 ? -17.055 35.222 -11.662 1.00 43.91 491 GLY A C 1
ATOM 3999 O O . GLY A 1 491 ? -17.605 34.799 -12.669 1.00 43.91 491 GLY A O 1
ATOM 4000 N N . LYS A 1 492 ? -17.710 35.892 -10.709 1.00 38.53 492 LYS A N 1
ATOM 4001 C CA . LYS A 1 492 ? -18.977 36.642 -10.821 1.00 38.53 492 LYS A CA 1
ATOM 4002 C C . LYS A 1 492 ? -20.320 35.949 -11.120 1.00 38.53 492 LYS A C 1
ATOM 4004 O O . LYS A 1 492 ? -21.314 36.648 -10.988 1.00 38.53 492 LYS A O 1
ATOM 4009 N N . ASN A 1 493 ? -20.433 34.639 -11.353 1.00 41.59 493 ASN A N 1
ATOM 4010 C CA . ASN A 1 493 ? -21.761 33.988 -11.410 1.00 41.59 493 ASN A CA 1
ATOM 4011 C C . ASN A 1 493 ? -22.070 33.160 -10.153 1.00 41.59 493 ASN A C 1
ATOM 4013 O O . ASN A 1 493 ? -21.716 31.986 -10.052 1.00 41.59 493 ASN A O 1
ATOM 4017 N N . ARG A 1 494 ? -22.753 33.790 -9.186 1.00 45.03 494 ARG A N 1
ATOM 4018 C CA . ARG A 1 494 ? -23.245 33.161 -7.943 1.00 45.03 494 ARG A CA 1
ATOM 4019 C C . ARG A 1 494 ? -24.383 32.140 -8.174 1.00 45.03 494 ARG A C 1
ATOM 4021 O O . ARG A 1 494 ? -24.618 31.332 -7.283 1.00 45.03 494 ARG A O 1
ATOM 4028 N N . ASP A 1 495 ? -24.989 32.088 -9.367 1.00 46.38 495 ASP A N 1
ATOM 4029 C CA . ASP A 1 495 ? -26.278 31.400 -9.600 1.00 46.38 495 ASP A CA 1
ATOM 4030 C C . ASP A 1 495 ? -26.257 30.100 -10.428 1.00 46.38 495 ASP A C 1
ATOM 4032 O O . ASP A 1 495 ? -27.288 29.447 -10.596 1.00 46.38 495 ASP A O 1
ATOM 4036 N N . ASN A 1 496 ? -25.105 29.616 -10.899 1.00 49.53 496 ASN A N 1
ATOM 4037 C CA . ASN A 1 496 ? -25.074 28.408 -11.745 1.00 49.53 496 ASN A CA 1
ATOM 4038 C C . ASN A 1 496 ? -25.441 27.095 -11.010 1.00 49.53 496 ASN A C 1
ATOM 4040 O O . ASN A 1 496 ? -25.661 26.063 -11.653 1.00 49.53 496 ASN A O 1
ATOM 4044 N N . PHE A 1 497 ? -25.543 27.091 -9.675 1.00 53.84 497 PHE A N 1
ATOM 4045 C CA . PHE A 1 497 ? -26.074 25.934 -8.944 1.00 53.84 497 PHE A CA 1
ATOM 4046 C C . PHE A 1 497 ? -27.603 25.816 -9.078 1.00 53.84 497 PHE A C 1
ATOM 4048 O O . PHE A 1 497 ? -28.122 24.700 -9.122 1.00 53.84 497 PHE A O 1
ATOM 4055 N N . ALA A 1 498 ? -28.325 26.934 -9.241 1.00 58.69 498 ALA A N 1
ATOM 4056 C CA . ALA A 1 498 ? -29.778 26.947 -9.436 1.00 58.69 498 ALA A CA 1
ATOM 4057 C C . ALA A 1 498 ? -30.189 26.224 -10.732 1.00 58.69 498 ALA A C 1
ATOM 4059 O O . ALA A 1 498 ? -31.131 25.429 -10.735 1.00 58.69 498 ALA A O 1
ATOM 4060 N N . GLY A 1 499 ? -29.413 26.401 -11.808 1.00 60.25 499 GLY A N 1
ATOM 4061 C CA . GLY A 1 499 ? -29.601 25.669 -13.065 1.00 60.25 499 GLY A CA 1
ATOM 4062 C C . GLY A 1 499 ? -29.390 24.155 -12.924 1.00 60.25 499 GLY A C 1
ATOM 4063 O O . GLY A 1 499 ? -30.097 23.368 -13.553 1.00 60.25 499 GLY A O 1
ATOM 4064 N N . CYS A 1 500 ? -28.468 23.722 -12.057 1.00 63.53 500 CYS A N 1
ATOM 4065 C CA . CYS A 1 500 ? -28.281 22.302 -11.755 1.00 63.53 500 CYS A CA 1
ATOM 4066 C C . CYS A 1 500 ? -29.401 21.733 -10.880 1.00 63.53 500 CYS A C 1
ATOM 4068 O O . CYS A 1 500 ? -29.934 20.661 -11.169 1.00 63.53 500 CYS A O 1
ATOM 4070 N N . LYS A 1 501 ? -29.786 22.477 -9.837 1.00 67.12 501 LYS A N 1
ATOM 4071 C CA . LYS A 1 501 ? -30.905 22.150 -8.951 1.00 67.12 501 LYS A CA 1
ATOM 4072 C C . LYS A 1 501 ? -32.186 21.943 -9.762 1.00 67.12 501 LYS A C 1
ATOM 4074 O O . LYS A 1 501 ? -32.856 20.934 -9.586 1.00 67.12 501 LYS A O 1
ATOM 4079 N N . SER A 1 502 ? -32.472 22.833 -10.715 1.00 69.88 502 SER A N 1
ATOM 4080 C CA . SER A 1 502 ? -33.606 22.702 -11.639 1.00 69.88 502 SER A CA 1
ATOM 4081 C C . SER A 1 502 ? -33.555 21.400 -12.455 1.00 69.88 502 SER A C 1
ATOM 4083 O O . SER A 1 502 ? -34.523 20.643 -12.465 1.00 69.88 502 SER A O 1
ATOM 4085 N N . LYS A 1 503 ? -32.398 21.056 -13.046 1.00 68.81 503 LYS A N 1
ATOM 4086 C CA . LYS A 1 503 ? -32.214 19.799 -13.802 1.00 68.81 503 LYS A CA 1
ATOM 4087 C C . LYS A 1 503 ? -32.377 18.538 -12.951 1.00 68.81 503 LYS A C 1
ATOM 4089 O O . LYS A 1 503 ? -32.871 17.533 -13.453 1.00 68.81 503 LYS A O 1
ATOM 4094 N N . LEU A 1 504 ? -31.949 18.568 -11.689 1.00 67.31 504 LEU A N 1
ATOM 4095 C CA . LEU A 1 504 ? -32.124 17.453 -10.753 1.00 67.31 504 LEU A CA 1
ATOM 4096 C C . LEU A 1 504 ? -33.595 17.300 -10.344 1.00 67.31 504 LEU A C 1
ATOM 4098 O O . LEU A 1 504 ? -34.129 16.197 -10.403 1.00 67.31 504 LEU A O 1
ATOM 4102 N N . ARG A 1 505 ? -34.283 18.409 -10.042 1.00 72.38 505 ARG A N 1
ATOM 4103 C CA . ARG A 1 505 ? -35.720 18.411 -9.708 1.00 72.38 505 ARG A CA 1
ATOM 4104 C C . ARG A 1 505 ? -36.607 17.926 -10.857 1.00 72.38 505 ARG A C 1
ATOM 4106 O O . ARG A 1 505 ? -37.668 17.378 -10.607 1.00 72.38 505 ARG A O 1
ATOM 4113 N N . GLN A 1 506 ? -36.181 18.081 -12.110 1.00 76.75 506 GLN A N 1
ATOM 4114 C CA . GLN A 1 506 ? -36.911 17.557 -13.273 1.00 76.75 506 GLN A CA 1
ATOM 4115 C C . GLN A 1 506 ? -36.863 16.023 -13.396 1.00 76.75 506 GLN A C 1
ATOM 4117 O O . GLN A 1 506 ? -37.668 15.450 -14.124 1.00 76.75 506 GLN A O 1
ATOM 4122 N N . ARG A 1 507 ? -35.928 15.344 -12.716 1.00 70.50 507 ARG A N 1
ATOM 4123 C CA . ARG A 1 507 ? -35.718 13.889 -12.849 1.00 70.50 507 ARG A CA 1
ATOM 4124 C C . ARG A 1 507 ? -36.519 13.046 -11.874 1.00 70.50 507 ARG A C 1
ATOM 4126 O O . ARG A 1 507 ? -36.637 11.842 -12.074 1.00 70.50 507 ARG A O 1
ATOM 4133 N N . THR A 1 508 ? -37.055 13.662 -10.831 1.00 72.25 508 THR A N 1
ATOM 4134 C CA . THR A 1 508 ? -37.825 12.963 -9.814 1.00 72.25 508 THR A CA 1
ATOM 4135 C C . THR A 1 508 ? -38.954 13.847 -9.310 1.00 72.25 508 THR A C 1
ATOM 4137 O O . THR A 1 508 ? -38.774 15.041 -9.090 1.00 72.25 508 THR A O 1
ATOM 4140 N N . LYS A 1 509 ? -40.132 13.250 -9.126 1.00 79.19 509 LYS A N 1
ATOM 4141 C CA . LYS A 1 509 ? -41.272 13.882 -8.446 1.00 79.19 509 LYS A CA 1
ATOM 4142 C C . LYS A 1 509 ? -41.397 13.428 -6.987 1.00 79.19 509 LYS A C 1
ATOM 4144 O O . LYS A 1 509 ? -42.305 13.871 -6.298 1.00 79.19 509 LYS A O 1
ATOM 4149 N N . ASP A 1 510 ? -40.503 12.544 -6.542 1.00 83.19 510 ASP A N 1
ATOM 4150 C CA . ASP A 1 510 ? -40.454 12.007 -5.183 1.00 83.19 510 ASP A CA 1
ATOM 4151 C C . ASP A 1 510 ? -40.098 13.129 -4.184 1.00 83.19 510 ASP A C 1
ATOM 4153 O O . ASP A 1 510 ? -38.993 13.681 -4.266 1.00 83.19 510 ASP A O 1
ATOM 4157 N N . PRO A 1 511 ? -41.010 13.490 -3.262 1.00 83.81 511 PRO A N 1
ATOM 4158 C CA . PRO A 1 511 ? -40.796 14.583 -2.316 1.00 83.81 511 PRO A CA 1
ATOM 4159 C C . PRO A 1 511 ? -39.593 14.385 -1.387 1.00 83.81 511 PRO A C 1
ATOM 4161 O O . PRO A 1 511 ? -38.933 15.367 -1.046 1.00 83.81 511 PRO A O 1
ATOM 4164 N N . GLU A 1 512 ? -39.279 13.145 -1.004 1.00 82.38 512 GLU A N 1
ATOM 4165 C CA . GLU A 1 512 ? -38.141 12.838 -0.132 1.00 82.38 512 GLU A CA 1
ATOM 4166 C C . GLU A 1 512 ? -36.829 13.026 -0.894 1.00 82.38 512 GLU A C 1
ATOM 4168 O O . GLU A 1 512 ? -35.928 13.719 -0.424 1.00 82.38 512 GLU A O 1
ATOM 4173 N N . LYS A 1 513 ? -36.740 12.532 -2.135 1.00 78.19 513 LYS A N 1
ATOM 4174 C CA . LYS A 1 513 ? -35.550 12.762 -2.981 1.00 78.19 513 LYS A CA 1
ATOM 4175 C C . LYS A 1 513 ? -35.323 14.241 -3.275 1.00 78.19 513 LYS A C 1
ATOM 4177 O O . LYS A 1 513 ? -34.182 14.702 -3.281 1.00 78.19 513 LYS A O 1
ATOM 4182 N N . LEU A 1 514 ? -36.399 14.994 -3.509 1.00 80.25 514 LEU A N 1
ATOM 4183 C CA . LEU A 1 514 ? -36.325 16.443 -3.697 1.00 80.25 514 LEU A CA 1
ATOM 4184 C C . LEU A 1 514 ? -35.779 17.145 -2.445 1.00 80.25 514 LEU A C 1
ATOM 4186 O O . LEU A 1 514 ? -34.951 18.046 -2.577 1.00 80.25 514 LEU A O 1
ATOM 4190 N N . GLU A 1 515 ? -36.186 16.717 -1.248 1.00 85.31 515 GLU A N 1
ATOM 4191 C CA . GLU A 1 515 ? -35.632 17.233 0.006 1.00 85.31 515 GLU A CA 1
ATOM 4192 C C . GLU A 1 515 ? -34.142 16.910 0.151 1.00 85.31 515 GLU A C 1
ATOM 4194 O O . GLU A 1 515 ? -33.362 17.804 0.475 1.00 85.31 515 GLU A O 1
ATOM 4199 N N . VAL A 1 516 ? -33.717 15.680 -0.146 1.00 80.69 516 VAL A N 1
ATOM 4200 C CA . VAL A 1 516 ? -32.301 15.284 -0.057 1.00 80.69 516 VAL A CA 1
ATOM 4201 C C . VAL A 1 516 ? -31.435 16.075 -1.051 1.00 80.69 516 VAL A C 1
ATOM 4203 O O . VAL A 1 516 ? -30.334 16.516 -0.701 1.00 80.69 516 VAL A O 1
ATOM 4206 N N . ILE A 1 517 ? -31.924 16.318 -2.274 1.00 77.56 517 ILE A N 1
ATOM 4207 C CA . ILE A 1 517 ? -31.255 17.177 -3.269 1.00 77.56 517 ILE A CA 1
ATOM 4208 C C . ILE A 1 517 ? -31.106 18.605 -2.732 1.00 77.56 517 ILE A C 1
ATOM 4210 O O . ILE A 1 517 ? -30.021 19.193 -2.816 1.00 77.56 517 ILE A O 1
ATOM 4214 N N . ASP A 1 518 ? -32.177 19.165 -2.169 1.00 80.44 518 ASP A N 1
ATOM 4215 C CA . ASP A 1 518 ? -32.193 20.516 -1.613 1.00 80.44 518 ASP A CA 1
ATOM 4216 C C . ASP A 1 518 ? -31.260 20.633 -0.390 1.00 80.44 518 ASP A C 1
ATOM 4218 O O . ASP A 1 518 ? -30.461 21.571 -0.319 1.00 80.44 518 ASP A O 1
ATOM 4222 N N . PHE A 1 519 ? -31.284 19.655 0.519 1.00 84.56 519 PHE A N 1
ATOM 4223 C CA . PHE A 1 519 ? -30.384 19.549 1.670 1.00 84.56 519 PHE A CA 1
ATOM 4224 C C . PHE A 1 519 ? -28.917 19.487 1.236 1.00 84.56 519 PHE A C 1
ATOM 4226 O O . PHE A 1 519 ? -28.104 20.321 1.638 1.00 84.56 519 PHE A O 1
ATOM 4233 N N . THR A 1 520 ? -28.578 18.553 0.346 1.00 79.06 520 THR A N 1
ATOM 4234 C CA . THR A 1 520 ? -27.201 18.349 -0.130 1.00 79.06 520 THR A CA 1
ATOM 4235 C C . THR A 1 520 ? -26.690 19.581 -0.880 1.00 79.06 520 THR A C 1
ATOM 4237 O O . THR A 1 520 ? -25.527 19.963 -0.743 1.00 79.06 520 THR A O 1
ATOM 4240 N N . SER A 1 521 ? -27.562 20.259 -1.635 1.00 75.50 521 SER A N 1
ATOM 4241 C CA . SER A 1 521 ? -27.273 21.546 -2.277 1.00 75.50 521 SER A CA 1
ATOM 4242 C C . SER A 1 521 ? -26.910 22.629 -1.260 1.00 75.50 521 SER A C 1
ATOM 4244 O O . SER A 1 521 ? -25.904 23.321 -1.438 1.00 75.50 521 SER A O 1
ATOM 4246 N N . LYS A 1 522 ? -27.729 22.812 -0.217 1.00 79.81 522 LYS A N 1
ATOM 4247 C CA . LYS A 1 522 ? -27.466 23.802 0.839 1.00 79.81 522 LYS A CA 1
ATOM 4248 C C . LYS A 1 522 ? -26.173 23.469 1.584 1.00 79.81 522 LYS A C 1
ATOM 4250 O O . LYS A 1 522 ? -25.339 24.352 1.777 1.00 79.81 522 LYS A O 1
ATOM 4255 N N . LEU A 1 523 ? -25.965 22.195 1.914 1.00 79.62 523 LEU A N 1
ATOM 4256 C CA . LEU A 1 523 ? -24.758 21.694 2.566 1.00 79.62 523 LEU A CA 1
ATOM 4257 C C . LEU A 1 523 ? -23.501 21.949 1.725 1.00 79.62 523 LEU A C 1
ATOM 4259 O O . LEU A 1 523 ? -22.501 22.437 2.240 1.00 79.62 523 LEU A O 1
ATOM 4263 N N . PHE A 1 524 ? -23.539 21.680 0.419 1.00 76.00 524 PHE A N 1
ATOM 4264 C CA . PHE A 1 524 ? -22.410 21.963 -0.468 1.00 76.00 524 PHE A CA 1
ATOM 4265 C C . PHE A 1 524 ? -22.049 23.454 -0.475 1.00 76.00 524 PHE A C 1
ATOM 4267 O O . PHE A 1 524 ? -20.878 23.813 -0.323 1.00 76.00 524 PHE A O 1
ATOM 4274 N N . THR A 1 525 ? -23.053 24.324 -0.615 1.00 73.19 525 THR A N 1
ATOM 4275 C CA . THR A 1 525 ? -22.880 25.780 -0.533 1.00 73.19 525 THR A CA 1
ATOM 4276 C C . THR A 1 525 ? -22.285 26.171 0.817 1.00 73.19 525 THR A C 1
ATOM 4278 O O . THR A 1 525 ? -21.294 26.902 0.857 1.00 73.19 525 THR A O 1
ATOM 4281 N N . CYS A 1 526 ? -22.794 25.616 1.918 1.00 77.31 526 CYS A N 1
ATOM 4282 C CA . CYS A 1 526 ? -22.192 25.793 3.234 1.00 77.31 526 CYS A CA 1
ATOM 4283 C C . CYS A 1 526 ? -20.690 25.456 3.226 1.00 77.31 526 CYS A C 1
ATOM 4285 O O . CYS A 1 526 ? -19.866 26.298 3.592 1.00 77.31 526 CYS A O 1
ATOM 4287 N N . LEU A 1 527 ? -20.326 24.234 2.829 1.00 75.12 527 LEU A N 1
ATOM 4288 C CA . LEU A 1 527 ? -18.959 23.723 2.964 1.00 75.12 527 LEU A CA 1
ATOM 4289 C C . LEU A 1 527 ? -17.975 24.511 2.093 1.00 75.12 527 LEU A C 1
ATOM 4291 O O . LEU A 1 527 ? -16.795 24.640 2.434 1.00 75.12 527 LEU A O 1
ATOM 4295 N N . LYS A 1 528 ? -18.467 25.057 0.974 1.00 71.06 528 LYS A N 1
ATOM 4296 C CA . LYS A 1 528 ? -17.705 25.909 0.060 1.00 71.06 528 LYS A CA 1
ATOM 4297 C C . LYS A 1 528 ? -17.467 27.314 0.621 1.00 71.06 528 LYS A C 1
ATOM 4299 O O . LYS A 1 528 ? -16.350 27.808 0.486 1.00 71.06 528 LYS A O 1
ATOM 4304 N N . TYR A 1 529 ? -18.481 27.954 1.212 1.00 68.56 529 TYR A N 1
ATOM 4305 C CA . TYR A 1 529 ? -18.427 29.383 1.566 1.00 68.56 529 TYR A CA 1
ATOM 4306 C C . TYR A 1 529 ? -18.230 29.671 3.060 1.00 68.56 529 TYR A C 1
ATOM 4308 O O . TYR A 1 529 ? -17.505 30.604 3.386 1.00 68.56 529 TYR A O 1
ATOM 4316 N N . LYS A 1 530 ? -18.845 28.889 3.958 1.00 64.31 530 LYS A N 1
ATOM 4317 C CA . LYS A 1 530 ? -18.761 29.067 5.422 1.00 64.31 530 LYS A CA 1
ATOM 4318 C C . LYS A 1 530 ? -17.717 28.128 6.044 1.00 64.31 530 LYS A C 1
ATOM 4320 O O . LYS A 1 530 ? -16.868 28.565 6.806 1.00 64.31 530 LYS A O 1
ATOM 4325 N N . GLY A 1 531 ? -17.682 26.867 5.602 1.00 60.19 531 GLY A N 1
ATOM 4326 C CA . GLY A 1 531 ? -16.587 25.929 5.881 1.00 60.19 531 GLY A CA 1
ATOM 4327 C C . GLY A 1 531 ? -16.454 25.432 7.326 1.00 60.19 531 GLY A C 1
ATOM 4328 O O . GLY A 1 531 ? -15.385 24.922 7.656 1.00 60.19 531 GLY A O 1
ATOM 4329 N N . ASP A 1 532 ? -17.490 25.572 8.152 1.00 65.44 532 ASP A N 1
ATOM 4330 C CA . ASP A 1 532 ? -17.547 25.124 9.547 1.00 65.44 532 ASP A CA 1
ATOM 4331 C C . ASP A 1 532 ? -18.966 24.643 9.933 1.00 65.44 532 ASP A C 1
ATOM 4333 O O . ASP A 1 532 ? -19.877 24.620 9.101 1.00 65.44 532 ASP A O 1
ATOM 4337 N N . THR A 1 533 ? -19.164 24.243 11.195 1.00 67.88 533 THR A N 1
ATOM 4338 C CA . THR A 1 533 ? -20.455 23.766 11.736 1.00 67.88 533 THR A CA 1
ATOM 4339 C C . THR A 1 533 ? -21.554 24.826 11.764 1.00 67.88 533 THR A C 1
ATOM 4341 O O . THR A 1 533 ? -22.728 24.473 11.879 1.00 67.88 533 THR A O 1
ATOM 4344 N N . ASN A 1 534 ? -21.214 26.114 11.664 1.00 70.19 534 ASN A N 1
ATOM 4345 C CA . ASN A 1 534 ? -22.145 27.220 11.916 1.00 70.19 534 ASN A CA 1
ATOM 4346 C C . ASN A 1 534 ? -23.195 27.380 10.812 1.00 70.19 534 ASN A C 1
ATOM 4348 O O . ASN A 1 534 ? -24.184 28.082 10.983 1.00 70.19 534 ASN A O 1
ATOM 4352 N N . CYS A 1 535 ? -23.004 26.714 9.678 1.00 73.62 535 CYS A N 1
ATOM 4353 C CA . CYS A 1 535 ? -23.959 26.693 8.580 1.00 73.62 535 CYS A CA 1
ATOM 4354 C C . CYS A 1 535 ? -25.014 25.575 8.680 1.00 73.62 535 CYS A C 1
ATOM 4356 O O . CYS A 1 535 ? -25.957 25.568 7.889 1.00 73.62 535 CYS A O 1
ATOM 4358 N N . MET A 1 536 ? -24.797 24.571 9.546 1.00 82.81 536 MET A N 1
ATOM 4359 C CA . MET A 1 536 ? -25.640 23.375 9.581 1.00 82.81 536 MET A CA 1
ATOM 4360 C C . MET A 1 536 ? -27.096 23.707 9.905 1.00 82.81 536 MET A C 1
ATOM 4362 O O . MET A 1 536 ? -27.943 23.134 9.225 1.00 82.81 536 MET A O 1
ATOM 4366 N N . PRO A 1 537 ? -27.409 24.654 10.820 1.00 84.44 537 PRO A N 1
ATOM 4367 C CA . PRO A 1 537 ? -28.782 25.106 11.036 1.00 84.44 537 PRO A CA 1
ATOM 4368 C C . PRO A 1 537 ? -29.487 25.515 9.735 1.00 84.44 537 PRO A C 1
ATOM 4370 O O . PRO A 1 537 ? -30.546 24.967 9.440 1.00 84.44 537 PRO A O 1
ATOM 4373 N N . ASP A 1 538 ? -28.853 26.358 8.908 1.00 79.88 538 ASP A N 1
ATOM 4374 C CA . ASP A 1 538 ? -29.397 26.808 7.614 1.00 79.88 538 ASP A CA 1
ATOM 4375 C C . ASP A 1 538 ? -29.580 25.640 6.628 1.00 79.88 538 ASP A C 1
ATOM 4377 O O . ASP A 1 538 ? -30.556 25.564 5.873 1.00 79.88 538 ASP A O 1
ATOM 4381 N N . ALA A 1 539 ? -28.608 24.718 6.599 1.00 80.75 539 ALA A N 1
ATOM 4382 C CA . ALA A 1 539 ? -28.636 23.572 5.698 1.00 80.75 539 ALA A CA 1
ATOM 4383 C C . ALA A 1 539 ? -29.767 22.599 6.056 1.00 80.75 539 ALA A C 1
ATOM 4385 O O . ALA A 1 539 ? -30.446 22.113 5.152 1.00 80.75 539 ALA A O 1
ATOM 4386 N N . SER A 1 540 ? -29.992 22.361 7.352 1.00 86.75 540 SER A N 1
ATOM 4387 C CA . SER A 1 540 ? -31.032 21.473 7.888 1.00 86.75 540 SER A CA 1
ATOM 4388 C C . SER A 1 540 ? -32.389 22.147 8.114 1.00 86.75 540 SER A C 1
ATOM 4390 O O . SER A 1 540 ? -33.327 21.508 8.593 1.00 86.75 540 SER A O 1
ATOM 4392 N N . GLU A 1 541 ? -32.518 23.435 7.802 1.00 85.38 541 GLU A N 1
ATOM 4393 C CA . GLU A 1 541 ? -33.762 24.167 8.008 1.00 85.38 541 GLU A CA 1
ATOM 4394 C C . GLU A 1 541 ? -34.885 23.606 7.123 1.00 85.38 541 GLU A C 1
ATOM 4396 O O . GLU A 1 541 ? -34.749 23.508 5.894 1.00 85.38 541 GLU A O 1
ATOM 4401 N N . GLY A 1 542 ? -36.011 23.271 7.760 1.00 83.88 542 GLY A N 1
ATOM 4402 C CA . GLY A 1 542 ? -37.234 22.842 7.084 1.00 83.88 542 GLY A CA 1
ATOM 4403 C C . GLY A 1 542 ? -37.257 21.380 6.628 1.00 83.88 542 GLY A C 1
ATOM 4404 O O . GLY A 1 542 ? -38.160 21.026 5.874 1.00 83.88 542 GLY A O 1
ATOM 4405 N N . LEU A 1 543 ? -36.313 20.535 7.071 1.00 89.06 543 LEU A N 1
ATOM 4406 C CA . LEU A 1 543 ? -36.328 19.097 6.767 1.00 89.06 543 LEU A CA 1
ATOM 4407 C C . LEU A 1 543 ? -37.579 18.421 7.350 1.00 89.06 543 LEU A C 1
ATOM 4409 O O . LEU A 1 543 ? -37.830 18.463 8.559 1.00 89.06 543 LEU A O 1
ATOM 4413 N N . LYS A 1 544 ? -38.365 17.774 6.494 1.00 89.88 544 LYS A N 1
ATOM 4414 C CA . LYS A 1 544 ? -39.627 17.095 6.804 1.00 89.88 544 LYS A CA 1
ATOM 4415 C C . LYS A 1 544 ? -39.448 15.589 6.957 1.00 89.88 544 LYS A C 1
ATOM 4417 O O . LYS A 1 544 ? -40.134 15.007 7.794 1.00 89.88 544 LYS A O 1
ATOM 4422 N N . PHE A 1 545 ? -38.536 14.965 6.210 1.00 88.31 545 PHE A N 1
ATOM 4423 C CA . PHE A 1 545 ? -38.357 13.513 6.235 1.00 88.31 545 PHE A CA 1
ATOM 4424 C C . PHE A 1 545 ? -37.363 13.082 7.319 1.00 88.31 545 PHE A C 1
ATOM 4426 O O . PHE A 1 545 ? -36.272 13.638 7.468 1.00 88.31 545 PHE A O 1
ATOM 4433 N N . GLN A 1 546 ? -37.743 12.056 8.088 1.00 85.75 546 GLN A N 1
ATOM 4434 C CA . GLN A 1 546 ? -36.944 11.537 9.204 1.00 85.75 546 GLN A CA 1
ATOM 4435 C C . GLN A 1 546 ? -35.564 11.052 8.746 1.00 85.75 546 GLN A C 1
ATOM 4437 O O . GLN A 1 546 ? -34.575 11.254 9.451 1.00 85.75 546 GLN A O 1
ATOM 4442 N N . ARG A 1 547 ? -35.491 10.455 7.552 1.00 83.25 547 ARG A N 1
ATOM 4443 C CA . ARG A 1 547 ? -34.237 10.008 6.952 1.00 83.25 547 ARG A CA 1
ATOM 4444 C C . ARG A 1 547 ? -33.261 11.168 6.764 1.00 83.25 547 ARG A C 1
ATOM 4446 O O . ARG A 1 547 ? -32.166 11.109 7.309 1.00 83.25 547 ARG A O 1
ATOM 4453 N N . THR A 1 548 ? -33.678 12.241 6.087 1.00 84.62 548 THR A N 1
ATOM 4454 C CA . THR A 1 548 ? -32.826 13.415 5.841 1.00 84.62 548 THR A CA 1
ATOM 4455 C C . THR A 1 548 ? -32.383 14.090 7.138 1.00 84.62 548 THR A C 1
ATOM 4457 O O . THR A 1 548 ? -31.237 14.526 7.243 1.00 84.62 548 THR A O 1
ATOM 4460 N N . ARG A 1 549 ? -33.261 14.153 8.154 1.00 87.69 549 ARG A N 1
ATOM 44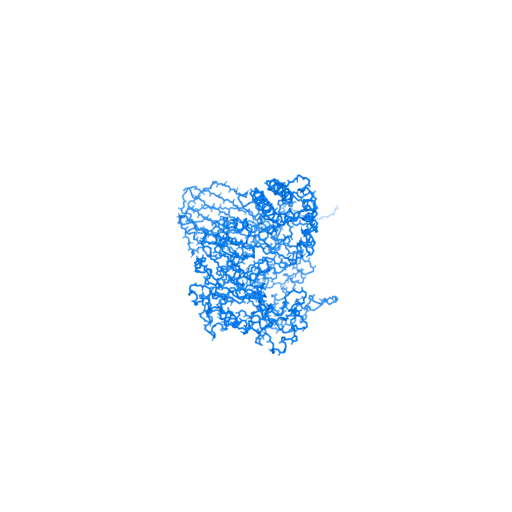61 C CA . ARG A 1 549 ? -32.894 14.663 9.489 1.00 87.69 549 ARG A CA 1
ATOM 4462 C C . ARG A 1 549 ? -31.786 13.827 10.120 1.00 87.69 549 ARG A C 1
ATOM 4464 O O . ARG A 1 549 ? -30.779 14.388 10.536 1.00 87.69 549 ARG A O 1
ATOM 4471 N N . ARG A 1 550 ? -31.915 12.495 10.095 1.00 86.00 550 ARG A N 1
ATOM 4472 C CA . ARG A 1 550 ? -30.887 11.581 10.613 1.00 86.00 550 ARG A CA 1
ATOM 4473 C C . ARG A 1 550 ? -29.546 11.779 9.903 1.00 86.00 550 ARG A C 1
ATOM 4475 O O . ARG A 1 550 ? -28.508 11.788 10.559 1.00 86.00 550 ARG A O 1
ATOM 4482 N N . THR A 1 551 ? -29.550 11.981 8.586 1.00 85.31 551 THR A N 1
ATOM 4483 C CA . THR A 1 551 ? -28.335 12.305 7.820 1.00 85.31 551 THR A CA 1
ATOM 4484 C C . THR A 1 551 ? -27.718 13.631 8.261 1.00 85.31 551 THR A C 1
ATOM 4486 O O . THR A 1 551 ? -26.504 13.719 8.441 1.00 85.31 551 THR A O 1
ATOM 4489 N N . ALA A 1 552 ? -28.537 14.670 8.447 1.00 86.56 552 ALA A N 1
ATOM 4490 C CA . ALA A 1 552 ? -28.075 15.973 8.916 1.00 86.56 552 ALA A CA 1
ATOM 4491 C C . ALA A 1 552 ? -27.469 15.895 10.327 1.00 86.56 552 ALA A C 1
ATOM 4493 O O . ALA A 1 552 ? -26.414 16.487 10.563 1.00 86.56 552 ALA A O 1
ATOM 4494 N N . ASP A 1 553 ? -28.080 15.117 11.223 1.00 85.94 553 ASP A N 1
ATOM 4495 C CA . ASP A 1 553 ? -27.581 14.877 12.579 1.00 85.94 553 ASP A CA 1
ATOM 4496 C C . ASP A 1 553 ? -26.237 14.137 12.560 1.00 85.94 553 ASP A C 1
ATOM 4498 O O . ASP A 1 553 ? -25.281 14.605 13.181 1.00 85.94 553 ASP A O 1
ATOM 4502 N N . LYS A 1 554 ? -26.111 13.066 11.759 1.00 85.75 554 LYS A N 1
ATOM 4503 C CA . LYS A 1 554 ? -24.836 12.357 11.530 1.00 85.75 554 LYS A CA 1
ATOM 4504 C C . LYS A 1 554 ? -23.738 13.305 11.037 1.00 85.75 554 LYS A C 1
ATOM 4506 O O . LYS A 1 554 ? -22.613 13.282 11.527 1.00 85.75 554 LYS A O 1
ATOM 4511 N N . ILE A 1 555 ? -24.052 14.177 10.076 1.00 86.25 555 ILE A N 1
ATOM 4512 C CA . ILE A 1 555 ? -23.089 15.152 9.541 1.00 86.25 555 ILE A CA 1
ATOM 4513 C C . ILE A 1 555 ? -22.659 16.149 10.618 1.00 86.25 555 ILE A C 1
ATOM 4515 O O . ILE A 1 555 ? -21.466 16.423 10.758 1.00 86.25 555 ILE A O 1
ATOM 4519 N N . LYS A 1 556 ? -23.612 16.680 11.390 1.00 85.00 556 LYS A N 1
ATOM 4520 C CA . LYS A 1 556 ? -23.328 17.596 12.499 1.00 85.00 556 LYS A CA 1
ATOM 4521 C C . LYS A 1 556 ? -22.434 16.932 13.547 1.00 85.00 556 LYS A C 1
ATOM 4523 O O . LYS A 1 556 ? -21.499 17.571 14.030 1.00 85.00 556 LYS A O 1
ATOM 4528 N N . GLU A 1 557 ? -22.682 15.660 13.851 1.00 82.62 557 GLU A N 1
ATOM 4529 C CA . GLU A 1 557 ? -21.852 14.862 14.752 1.00 82.62 557 GLU A CA 1
ATOM 4530 C C . GLU A 1 557 ? -20.418 14.727 14.226 1.00 82.62 557 GLU A C 1
ATOM 4532 O O . GLU A 1 557 ? -19.484 15.089 14.935 1.00 82.62 557 GLU A O 1
ATOM 4537 N N . VAL A 1 558 ? -20.224 14.308 12.969 1.00 85.62 558 VAL A N 1
ATOM 4538 C CA . VAL A 1 558 ? -18.891 14.176 12.346 1.00 85.62 558 VAL A CA 1
ATOM 4539 C C . VAL A 1 558 ? -18.126 15.499 12.360 1.00 85.62 558 VAL A C 1
ATOM 4541 O O . VAL A 1 558 ? -16.936 15.533 12.683 1.00 85.62 558 VAL A O 1
ATOM 4544 N N . MET A 1 559 ? -18.800 16.605 12.032 1.00 81.44 559 MET A N 1
ATOM 4545 C CA . MET A 1 559 ? -18.182 17.932 12.048 1.00 81.44 559 MET A CA 1
ATOM 4546 C C . MET A 1 559 ? -17.747 18.351 13.460 1.00 81.44 559 MET A C 1
ATOM 4548 O O . MET A 1 559 ? -16.706 18.991 13.604 1.00 81.44 559 MET A O 1
ATOM 4552 N N . GLY A 1 560 ? -18.506 17.978 14.496 1.00 79.44 560 GLY A N 1
ATOM 4553 C CA . GLY A 1 560 ? -18.135 18.201 15.897 1.00 79.44 560 GLY A CA 1
ATOM 4554 C C . GLY A 1 560 ? -17.052 17.243 16.407 1.00 79.44 560 GLY A C 1
ATOM 4555 O O . GLY A 1 560 ? -16.178 17.647 17.173 1.00 79.44 560 GLY A O 1
ATOM 4556 N N . ALA A 1 561 ? -17.065 15.989 15.957 1.00 78.19 561 ALA A N 1
ATOM 4557 C CA . ALA A 1 561 ? -16.117 14.955 16.361 1.00 78.19 561 ALA A CA 1
ATOM 4558 C C . ALA A 1 561 ? -14.695 15.226 15.847 1.00 78.19 561 ALA A C 1
ATOM 4560 O O . ALA A 1 561 ? -13.729 14.773 16.448 1.00 78.19 561 ALA A O 1
ATOM 4561 N N . ALA A 1 562 ? -14.524 16.030 14.792 1.00 72.62 562 ALA A N 1
ATOM 4562 C CA . ALA A 1 562 ? -13.201 16.436 14.307 1.00 72.62 562 ALA A CA 1
ATOM 4563 C C . ALA A 1 562 ? -12.336 17.147 15.374 1.00 72.62 562 ALA A C 1
ATOM 4565 O O . ALA A 1 562 ? -11.108 17.183 15.244 1.00 72.62 562 ALA A O 1
ATOM 4566 N N . SER A 1 563 ? -12.958 17.701 16.420 1.00 73.38 563 SER A N 1
ATOM 4567 C CA . SER A 1 563 ? -12.298 18.448 17.497 1.00 73.38 563 SER A CA 1
ATOM 4568 C C . SER A 1 563 ? -12.553 17.899 18.904 1.00 73.38 563 SER A C 1
ATOM 4570 O O . SER A 1 563 ? -11.990 18.435 19.859 1.00 73.38 563 SER A O 1
ATOM 4572 N N . LYS A 1 564 ? -13.361 16.841 19.056 1.00 82.94 564 LYS A N 1
ATOM 4573 C CA . LYS A 1 564 ? -13.761 16.296 20.361 1.00 82.94 564 LYS A CA 1
ATOM 4574 C C . LYS A 1 564 ? -13.535 14.795 20.441 1.00 82.94 564 LYS A C 1
ATOM 4576 O O . LYS A 1 564 ? -13.826 14.064 19.498 1.00 82.94 564 LYS A O 1
ATOM 4581 N N . SER A 1 565 ? -13.047 14.340 21.588 1.00 87.69 565 SER A N 1
ATOM 4582 C CA . SER A 1 565 ? -12.952 12.914 21.879 1.00 87.69 565 SER A CA 1
ATOM 4583 C C . SER A 1 565 ? -14.340 12.288 22.006 1.00 87.69 565 SER A C 1
ATOM 4585 O O . SER A 1 565 ? -15.290 12.951 22.416 1.00 87.69 565 SER A O 1
ATOM 4587 N N . LYS A 1 566 ? -14.445 11.002 21.667 1.00 88.62 566 LYS A N 1
ATOM 4588 C CA . LYS A 1 566 ? -15.664 10.210 21.850 1.00 88.62 566 LYS A CA 1
ATOM 4589 C C . LYS A 1 566 ? -15.556 9.339 23.098 1.00 88.62 566 LYS A C 1
ATOM 4591 O O . LYS A 1 566 ? -14.474 8.842 23.412 1.00 88.62 566 LYS A O 1
ATOM 4596 N N . HIS A 1 567 ? -16.675 9.121 23.780 1.00 91.94 567 HIS A N 1
ATOM 4597 C CA . HIS A 1 567 ? -16.769 8.158 24.874 1.00 91.94 567 HIS A CA 1
ATOM 4598 C C . HIS A 1 567 ? -17.246 6.811 24.336 1.00 91.94 567 HIS A C 1
ATOM 4600 O O . HIS A 1 567 ? -18.280 6.727 23.675 1.00 91.94 567 HIS A O 1
ATOM 4606 N N . VAL A 1 568 ? -16.482 5.760 24.617 1.00 94.69 568 VAL A N 1
ATOM 4607 C CA . VAL A 1 568 ? -16.753 4.395 24.165 1.00 94.69 568 VAL A CA 1
ATOM 4608 C C . VAL A 1 568 ? -16.818 3.474 25.377 1.00 94.69 568 VAL A C 1
ATOM 4610 O O . VAL A 1 568 ? -15.950 3.524 26.249 1.00 94.69 568 VAL A O 1
ATOM 4613 N N . SER A 1 569 ? -17.842 2.629 25.421 1.00 96.75 569 SER A N 1
ATOM 4614 C CA . SER A 1 569 ? -17.993 1.547 26.389 1.00 96.75 569 SER A CA 1
ATOM 4615 C C . SER A 1 569 ? -17.882 0.221 25.649 1.00 96.75 569 SER A C 1
ATOM 4617 O O . SER A 1 569 ? -18.655 -0.030 24.727 1.00 96.75 569 SER A O 1
ATOM 4619 N N . ILE A 1 570 ? -16.893 -0.591 26.011 1.00 97.94 570 ILE A N 1
ATOM 4620 C CA . ILE A 1 570 ? -16.595 -1.875 25.377 1.00 97.94 570 ILE A CA 1
ATOM 4621 C C . ILE A 1 570 ? -16.962 -2.975 26.366 1.00 97.94 570 ILE A C 1
ATOM 4623 O O . ILE A 1 570 ? -16.360 -3.077 27.433 1.00 97.94 570 ILE A O 1
ATOM 4627 N N . GLU A 1 571 ? -17.951 -3.779 26.015 1.00 98.00 571 GLU A N 1
ATOM 4628 C CA . GLU A 1 571 ? -18.447 -4.899 26.802 1.00 98.00 571 GLU A CA 1
ATOM 4629 C C . GLU A 1 571 ? -17.961 -6.209 26.177 1.00 98.00 571 GLU A C 1
ATOM 4631 O O . GLU A 1 571 ? -18.422 -6.613 25.112 1.00 98.00 571 GLU A O 1
ATOM 4636 N N . PHE A 1 572 ? -17.023 -6.876 26.842 1.00 97.88 572 PHE A N 1
ATOM 4637 C CA . PHE A 1 572 ? -16.594 -8.228 26.506 1.00 97.88 572 PHE A CA 1
ATOM 4638 C C . PHE A 1 572 ? -17.469 -9.224 27.262 1.00 97.88 572 PHE A C 1
ATOM 4640 O O . PHE A 1 572 ? -17.584 -9.130 28.487 1.00 97.88 572 PHE A O 1
ATOM 4647 N N . ILE A 1 573 ? -18.060 -10.182 26.551 1.00 97.50 573 ILE A N 1
ATOM 4648 C CA . ILE A 1 573 ? -18.897 -11.241 27.123 1.00 97.50 573 ILE A CA 1
ATOM 4649 C C . ILE A 1 573 ? -18.412 -12.627 26.700 1.00 97.50 573 ILE A C 1
ATOM 4651 O O . ILE A 1 573 ? -17.697 -12.775 25.707 1.00 97.50 573 ILE A O 1
ATOM 4655 N N . ASN A 1 574 ? -18.845 -13.642 27.452 1.00 96.56 574 ASN A N 1
ATOM 4656 C CA . ASN A 1 574 ? -18.512 -15.049 27.226 1.00 96.56 574 ASN A CA 1
ATOM 4657 C C . ASN A 1 574 ? -16.995 -15.302 27.156 1.00 96.56 574 ASN A C 1
ATOM 4659 O O . ASN A 1 574 ? -16.522 -16.120 26.368 1.00 96.56 574 ASN A O 1
ATOM 4663 N N . ILE A 1 575 ? -16.229 -14.576 27.975 1.00 96.38 575 ILE A N 1
ATOM 4664 C CA . ILE A 1 575 ? -14.773 -14.698 28.060 1.00 96.38 575 ILE A CA 1
ATOM 4665 C C . ILE A 1 575 ? -14.419 -16.113 28.556 1.00 96.38 575 ILE A C 1
ATOM 4667 O O . ILE A 1 575 ? -14.940 -16.532 29.593 1.00 96.38 575 ILE A O 1
ATOM 4671 N N . PRO A 1 576 ? -13.544 -16.856 27.850 1.00 92.44 576 PRO A N 1
ATOM 4672 C CA . PRO A 1 576 ? -13.315 -18.279 28.120 1.00 92.44 576 PRO A CA 1
ATOM 4673 C C . PRO A 1 576 ? -12.362 -18.562 29.295 1.00 92.44 576 PRO A C 1
ATOM 4675 O O . PRO A 1 576 ? -12.308 -19.694 29.770 1.00 92.44 576 PRO A O 1
ATOM 4678 N N . PHE A 1 577 ? -11.613 -17.564 29.773 1.00 90.00 577 PHE A N 1
ATOM 4679 C CA . PHE A 1 577 ? -10.684 -17.683 30.904 1.00 90.00 577 PHE A CA 1
ATOM 4680 C C . PHE A 1 577 ? -11.244 -17.048 32.190 1.00 90.00 577 PHE A C 1
ATOM 4682 O O . PHE A 1 577 ? -12.100 -16.161 32.141 1.00 90.00 577 PHE A O 1
ATOM 4689 N N . LYS A 1 578 ? -10.799 -17.547 33.353 1.00 81.50 578 LYS A N 1
ATOM 4690 C CA . LYS A 1 578 ? -11.416 -17.288 34.668 1.00 81.50 578 LYS A CA 1
ATOM 4691 C C . LYS A 1 578 ? -10.683 -16.226 35.497 1.00 81.50 578 LYS A C 1
ATOM 4693 O O . LYS A 1 578 ? -9.478 -16.060 35.372 1.00 81.50 578 LYS A O 1
ATOM 4698 N N . GLU A 1 579 ? -11.446 -15.615 36.408 1.00 81.06 579 GLU A N 1
ATOM 4699 C CA . GLU A 1 579 ? -11.012 -14.867 37.605 1.00 81.06 579 GLU A CA 1
ATOM 4700 C C . GLU A 1 579 ? -10.271 -13.546 37.349 1.00 81.06 579 GLU A C 1
ATOM 4702 O O . GLU A 1 579 ? -10.807 -12.487 37.680 1.00 81.06 579 GLU A O 1
ATOM 4707 N N . THR A 1 580 ? -9.103 -13.569 36.713 1.00 89.88 580 THR A N 1
ATOM 4708 C CA . THR A 1 580 ? -8.288 -12.376 36.448 1.00 89.88 580 THR A CA 1
ATOM 4709 C C . THR A 1 580 ? -7.653 -12.444 35.064 1.00 89.88 580 THR A C 1
ATOM 4711 O O . THR A 1 580 ? -7.282 -13.508 34.563 1.00 89.88 580 THR A O 1
ATOM 4714 N N . ALA A 1 581 ? -7.530 -11.284 34.425 1.00 94.06 581 ALA A N 1
ATOM 4715 C CA . ALA A 1 581 ? -6.881 -11.146 33.131 1.00 94.06 581 ALA A CA 1
ATOM 4716 C C . ALA A 1 581 ? -5.974 -9.919 33.106 1.00 94.06 581 ALA A C 1
ATOM 4718 O O . ALA A 1 581 ? -6.158 -8.950 33.848 1.00 94.06 581 ALA A O 1
ATOM 4719 N N . LYS A 1 582 ? -5.011 -9.933 32.195 1.00 96.69 582 LYS A N 1
ATOM 4720 C CA . LYS A 1 582 ? -4.155 -8.794 31.900 1.00 96.69 582 LYS A CA 1
ATOM 4721 C C . LYS A 1 582 ? -4.727 -8.024 30.716 1.00 96.69 582 LYS A C 1
ATOM 4723 O O . LYS A 1 582 ? -4.833 -8.552 29.613 1.00 96.69 582 LYS A O 1
ATOM 4728 N N . LEU A 1 583 ? -5.077 -6.759 30.933 1.00 97.62 583 LEU A N 1
ATOM 4729 C CA . LEU A 1 583 ? -5.414 -5.820 29.869 1.00 97.62 583 LEU A CA 1
ATOM 4730 C C . LEU A 1 583 ? -4.141 -5.110 29.404 1.00 97.62 583 LEU A C 1
ATOM 4732 O O . LEU A 1 583 ? -3.587 -4.276 30.123 1.00 97.62 583 LEU A O 1
ATOM 4736 N N . ILE A 1 584 ? -3.714 -5.401 28.181 1.00 98.31 584 ILE A N 1
ATOM 4737 C CA . ILE A 1 584 ? -2.619 -4.709 27.500 1.00 98.31 584 ILE A CA 1
ATOM 4738 C C . ILE A 1 584 ? -3.226 -3.728 26.499 1.00 98.31 584 ILE A C 1
ATOM 4740 O O . ILE A 1 584 ? -4.070 -4.096 25.688 1.00 98.31 584 ILE A O 1
ATOM 4744 N N . THR A 1 585 ? -2.816 -2.467 26.554 1.00 98.31 585 THR A N 1
ATOM 4745 C CA . THR A 1 585 ? -3.293 -1.398 25.671 1.00 98.31 585 THR A CA 1
ATOM 4746 C C . THR A 1 585 ? -2.127 -0.828 24.876 1.00 98.31 585 THR A C 1
ATOM 4748 O O . THR A 1 585 ? -1.118 -0.444 25.458 1.00 98.31 585 THR A O 1
ATOM 4751 N N . TYR A 1 586 ? -2.288 -0.725 23.560 1.00 98.56 586 TYR A N 1
ATOM 4752 C CA . TYR A 1 586 ? -1.413 0.032 22.667 1.00 98.56 586 TYR A CA 1
ATOM 4753 C C . TYR A 1 586 ? -2.209 1.156 22.008 1.00 98.56 586 TYR A C 1
ATOM 4755 O O . TYR A 1 586 ? -3.380 0.977 21.655 1.00 98.56 586 TYR A O 1
ATOM 4763 N N . LYS A 1 587 ? -1.568 2.313 21.830 1.00 97.94 587 LYS A N 1
ATOM 4764 C CA . LYS A 1 587 ? -2.199 3.541 21.341 1.00 97.94 587 LYS A CA 1
ATOM 4765 C C . LYS A 1 587 ? -1.381 4.171 20.230 1.00 97.94 587 LYS A C 1
ATOM 4767 O O . LYS A 1 587 ? -0.189 4.412 20.383 1.00 97.94 587 LYS A O 1
ATOM 4772 N N . ILE A 1 588 ? -2.056 4.516 19.143 1.00 98.44 588 ILE A N 1
ATOM 4773 C CA . ILE A 1 588 ? -1.533 5.415 18.117 1.00 98.44 588 ILE A CA 1
ATOM 4774 C C . ILE A 1 588 ? -2.393 6.668 18.181 1.00 98.44 588 ILE A C 1
ATOM 4776 O O . ILE A 1 588 ? -3.522 6.675 17.689 1.00 98.44 588 ILE A O 1
ATOM 4780 N N . ASP A 1 589 ? -1.887 7.710 18.833 1.00 96.06 589 ASP A N 1
ATOM 4781 C CA . ASP A 1 589 ? -2.645 8.927 19.130 1.00 96.06 589 ASP A CA 1
ATOM 4782 C C . ASP A 1 589 ? -1.764 10.192 19.041 1.00 96.06 589 ASP A C 1
ATOM 4784 O O . ASP A 1 589 ? -0.673 10.208 18.453 1.00 96.06 589 ASP A O 1
ATOM 4788 N N . SER A 1 590 ? -2.259 11.316 19.558 1.00 92.62 590 SER A N 1
ATOM 4789 C CA . SER A 1 590 ? -1.515 12.577 19.531 1.00 92.62 590 SER A CA 1
ATOM 4790 C C . SER A 1 590 ? -0.272 12.584 20.437 1.00 92.62 590 SER A C 1
ATOM 4792 O O . SER A 1 590 ? 0.597 13.451 20.287 1.00 92.62 590 SER A O 1
ATOM 4794 N N . ALA A 1 591 ? -0.145 11.641 21.367 1.00 92.94 591 ALA A N 1
ATOM 4795 C CA . ALA A 1 591 ? 0.943 11.543 22.330 1.00 92.94 591 ALA A CA 1
ATOM 4796 C C . ALA A 1 591 ? 1.841 10.312 22.160 1.00 92.94 591 ALA A C 1
ATOM 4798 O O . ALA A 1 591 ? 3.000 10.383 22.568 1.00 92.94 591 ALA A O 1
ATOM 4799 N N . HIS A 1 592 ? 1.360 9.250 21.521 1.00 96.81 592 HIS A N 1
ATOM 4800 C CA . HIS A 1 592 ? 2.018 7.950 21.468 1.00 96.81 592 HIS A CA 1
ATOM 4801 C C . HIS A 1 592 ? 2.137 7.416 20.040 1.00 96.81 592 HIS A C 1
ATOM 4803 O O . HIS A 1 592 ? 1.272 7.653 19.191 1.00 96.81 592 HIS A O 1
ATOM 4809 N N . SER A 1 593 ? 3.223 6.674 19.790 1.00 97.62 593 SER A N 1
ATOM 4810 C CA . SER A 1 593 ? 3.489 5.983 18.519 1.00 97.62 593 SER A CA 1
ATOM 4811 C C . SER A 1 593 ? 3.410 6.903 17.298 1.00 97.62 593 SER A C 1
ATOM 4813 O O . SER A 1 593 ? 2.924 6.531 16.223 1.00 97.62 593 SER A O 1
ATOM 4815 N N . ASN A 1 594 ? 3.875 8.139 17.486 1.00 96.56 594 ASN A N 1
ATOM 4816 C CA . ASN A 1 594 ? 3.684 9.243 16.566 1.00 96.56 594 ASN A CA 1
ATOM 4817 C C . ASN A 1 594 ? 4.919 10.143 16.517 1.00 96.56 594 ASN A C 1
ATOM 4819 O O . ASN A 1 594 ? 4.995 11.205 17.144 1.00 96.56 594 ASN A O 1
ATOM 4823 N N . ALA A 1 595 ? 5.871 9.732 15.677 1.00 96.19 595 ALA A N 1
ATOM 4824 C CA . ALA A 1 595 ? 7.114 10.458 15.455 1.00 96.19 595 ALA A CA 1
ATOM 4825 C C . ALA A 1 595 ? 6.889 11.912 14.992 1.00 96.19 595 ALA A C 1
ATOM 4827 O O . ALA A 1 595 ? 7.633 12.808 15.390 1.00 96.19 595 ALA A O 1
ATOM 4828 N N . CYS A 1 596 ? 5.844 12.169 14.198 1.00 95.62 596 CYS A N 1
ATOM 4829 C CA . CYS A 1 596 ? 5.490 13.511 13.734 1.00 95.62 596 CYS A CA 1
ATOM 4830 C C . CYS A 1 596 ? 5.063 14.431 14.886 1.00 95.62 596 CYS A C 1
ATOM 4832 O O . CYS A 1 596 ? 5.580 15.545 15.005 1.00 95.62 596 CYS A O 1
ATOM 4834 N N . SER A 1 597 ? 4.151 13.972 15.750 1.00 95.62 597 SER A N 1
ATOM 4835 C CA . SER A 1 597 ? 3.697 14.752 16.909 1.00 95.62 597 SER A CA 1
ATOM 4836 C C . SER A 1 597 ? 4.829 14.977 17.905 1.00 95.62 597 SER A C 1
ATOM 4838 O O . SER A 1 597 ? 5.004 16.088 18.404 1.00 95.62 597 SER A O 1
ATOM 4840 N N . PHE A 1 598 ? 5.670 13.970 18.143 1.00 97.00 598 PHE A N 1
ATOM 4841 C CA . PHE A 1 598 ? 6.842 14.146 18.995 1.00 97.00 598 PHE A CA 1
ATOM 4842 C C . PHE A 1 598 ? 7.827 15.179 18.425 1.00 97.00 598 PHE A C 1
ATOM 4844 O O . PHE A 1 598 ? 8.281 16.076 19.142 1.00 97.00 598 PHE A O 1
ATOM 4851 N N . ASN A 1 599 ? 8.096 15.136 17.114 1.00 96.56 599 ASN A N 1
ATOM 4852 C CA . ASN A 1 599 ? 8.914 16.156 16.455 1.00 96.56 599 ASN A CA 1
ATOM 4853 C C . ASN A 1 599 ? 8.266 17.546 16.536 1.00 96.56 599 ASN A C 1
ATOM 4855 O O . ASN A 1 599 ? 8.967 18.539 16.706 1.00 96.56 599 ASN A O 1
ATOM 4859 N N . LYS A 1 600 ? 6.930 17.623 16.466 1.00 95.81 600 LYS A N 1
ATOM 4860 C CA . LYS A 1 600 ? 6.173 18.867 16.651 1.00 95.81 600 LYS A CA 1
ATOM 4861 C C . LYS A 1 600 ? 6.319 19.439 18.056 1.00 95.81 600 LYS A C 1
ATOM 4863 O O . LYS A 1 600 ? 6.595 20.623 18.188 1.00 95.81 600 LYS A O 1
ATOM 4868 N N . LYS A 1 601 ? 6.171 18.621 19.097 1.00 96.19 601 LYS A N 1
ATOM 4869 C CA . LYS A 1 601 ? 6.286 19.054 20.504 1.00 96.19 601 LYS A CA 1
ATOM 4870 C C . LYS A 1 601 ? 7.680 19.578 20.851 1.00 96.19 601 LYS A C 1
ATOM 4872 O O . LYS A 1 601 ? 7.816 20.414 21.735 1.00 96.19 601 LYS A O 1
ATOM 4877 N N . THR A 1 602 ? 8.698 19.086 20.153 1.00 96.00 602 THR A N 1
ATOM 4878 C CA . THR A 1 602 ? 10.111 19.399 20.401 1.00 96.00 602 THR A CA 1
ATOM 4879 C C . THR A 1 602 ? 10.700 20.388 19.392 1.00 96.00 602 THR A C 1
ATOM 4881 O O . THR A 1 602 ? 11.917 20.602 19.377 1.00 96.00 602 THR A O 1
ATOM 4884 N N . GLU A 1 603 ? 9.873 20.984 18.526 1.00 95.12 603 GLU A N 1
ATOM 4885 C CA . GLU A 1 603 ? 10.354 21.934 17.527 1.00 95.12 603 GLU A CA 1
ATOM 4886 C C . GLU A 1 603 ? 10.895 23.213 18.197 1.00 95.12 603 GLU A C 1
ATOM 4888 O O . GLU A 1 603 ? 10.260 23.767 19.095 1.00 95.12 603 GLU A O 1
ATOM 4893 N N . PRO A 1 604 ? 12.065 23.720 17.776 1.00 93.25 604 PRO A N 1
ATOM 4894 C CA . PRO A 1 604 ? 12.705 24.864 18.424 1.00 93.25 604 PRO A CA 1
ATOM 4895 C C . PRO A 1 604 ? 11.950 26.179 18.198 1.00 93.25 604 PRO A C 1
ATOM 4897 O O . PRO A 1 604 ? 12.131 27.134 18.949 1.00 93.25 604 PRO A O 1
ATOM 4900 N N . ARG A 1 605 ? 11.133 26.256 17.143 1.00 91.31 605 ARG A N 1
ATOM 4901 C CA . ARG A 1 605 ? 10.299 27.414 16.812 1.00 91.31 605 ARG A CA 1
ATOM 4902 C C . ARG A 1 605 ? 8.919 26.920 16.432 1.00 91.31 605 ARG A C 1
ATOM 4904 O O . ARG A 1 605 ? 8.815 26.065 15.560 1.00 91.31 605 ARG A O 1
ATOM 4911 N N . LYS A 1 606 ? 7.875 27.494 17.036 1.00 90.62 606 LYS A N 1
ATOM 4912 C CA . LYS A 1 606 ? 6.490 27.158 16.693 1.00 90.62 606 LYS A CA 1
ATOM 4913 C C . LYS A 1 606 ? 6.243 27.429 15.210 1.00 90.62 606 LYS A C 1
ATOM 4915 O O . LYS A 1 606 ? 6.323 28.570 14.760 1.00 90.62 606 LYS A O 1
ATOM 4920 N N . THR A 1 607 ? 5.942 26.378 14.461 1.00 90.94 607 THR A N 1
ATOM 4921 C CA . THR A 1 607 ? 5.585 26.461 13.040 1.00 90.94 607 THR A CA 1
ATOM 4922 C C . THR A 1 607 ? 4.091 26.215 12.832 1.00 90.94 607 THR A C 1
ATOM 4924 O O . THR A 1 607 ? 3.398 25.698 13.708 1.00 90.94 607 THR A O 1
ATOM 4927 N N . GLY A 1 608 ? 3.573 26.545 11.648 1.00 88.75 608 GLY A N 1
ATOM 4928 C CA . GLY A 1 608 ? 2.217 26.159 11.241 1.00 88.75 608 GLY A CA 1
ATOM 4929 C C . GLY A 1 608 ? 2.103 24.720 10.718 1.00 88.75 608 GLY A C 1
ATOM 4930 O O . GLY A 1 608 ? 1.010 24.299 10.349 1.00 88.75 608 GLY A O 1
ATOM 4931 N N . THR A 1 609 ? 3.204 23.962 10.630 1.00 89.19 609 THR A N 1
ATOM 4932 C CA . THR A 1 609 ? 3.175 22.598 10.086 1.00 89.19 609 THR A CA 1
ATOM 4933 C C . THR A 1 609 ? 2.658 21.603 11.135 1.00 89.19 609 THR A C 1
ATOM 4935 O O . THR A 1 609 ? 2.991 21.743 12.316 1.00 89.19 609 THR A O 1
ATOM 4938 N N . PRO A 1 610 ? 1.882 20.575 10.740 1.00 89.12 610 PRO A N 1
ATOM 4939 C CA . PRO A 1 610 ? 1.442 19.513 11.647 1.00 89.12 610 PRO A CA 1
ATOM 4940 C C . PRO A 1 610 ? 2.592 18.699 12.251 1.00 89.12 610 PRO A C 1
ATOM 4942 O O . PRO A 1 610 ? 2.553 18.386 13.436 1.00 89.12 610 PRO A O 1
ATOM 4945 N N . CYS A 1 611 ? 3.634 18.412 11.468 1.00 88.62 611 CYS A N 1
ATOM 4946 C CA . CYS A 1 611 ? 4.886 17.842 11.962 1.00 88.62 611 CYS A CA 1
ATOM 4947 C C . CYS A 1 611 ? 5.893 18.974 12.050 1.00 88.62 611 CYS A C 1
ATOM 4949 O O . CYS A 1 611 ? 6.182 19.602 11.028 1.00 88.62 611 CYS A O 1
ATOM 4951 N N . GLY A 1 612 ? 6.360 19.288 13.256 1.00 90.06 612 GLY A N 1
ATOM 4952 C CA . GLY A 1 612 ? 7.229 20.443 13.456 1.00 90.06 612 GLY A CA 1
ATOM 4953 C C . GLY A 1 612 ? 8.516 20.362 12.647 1.00 90.06 612 GLY A C 1
ATOM 4954 O O . GLY A 1 612 ? 8.883 19.293 12.157 1.00 90.06 612 GLY A O 1
ATOM 4955 N N . VAL A 1 613 ? 9.194 21.497 12.498 1.00 93.69 613 VAL A N 1
ATOM 4956 C CA . VAL A 1 613 ? 10.431 21.602 11.708 1.00 93.69 613 VAL A CA 1
ATOM 4957 C C . VAL A 1 613 ? 11.621 21.796 12.639 1.00 93.69 613 VAL A C 1
ATOM 4959 O O . VAL A 1 613 ? 11.640 22.722 13.447 1.00 93.69 613 VAL A O 1
ATOM 4962 N N . GLY A 1 614 ? 12.631 20.933 12.516 1.00 93.25 614 GLY A N 1
ATOM 4963 C CA . GLY A 1 614 ? 13.868 21.013 13.298 1.00 93.25 614 GLY A CA 1
ATOM 4964 C C . GLY A 1 614 ? 13.747 20.467 14.724 1.00 93.25 614 GLY A C 1
ATOM 4965 O O . GLY A 1 614 ? 14.593 20.778 15.564 1.00 93.25 614 GLY A O 1
ATOM 4966 N N . GLY A 1 615 ? 12.700 19.687 15.010 1.00 95.56 615 GLY A N 1
ATOM 4967 C CA . GLY A 1 615 ? 12.481 19.050 16.310 1.00 95.56 615 GLY A CA 1
ATOM 4968 C C . GLY A 1 615 ? 13.491 17.948 16.648 1.00 95.56 615 GLY A C 1
ATOM 4969 O O . GLY A 1 615 ? 14.509 17.763 15.975 1.00 95.56 615 GLY A O 1
ATOM 4970 N N . ALA A 1 616 ? 13.226 17.211 17.726 1.00 96.50 616 ALA A N 1
ATOM 4971 C CA . ALA A 1 616 ? 14.139 16.199 18.257 1.00 96.50 616 ALA A CA 1
ATOM 4972 C C . ALA A 1 616 ? 14.450 15.075 17.255 1.00 96.50 616 ALA A C 1
ATOM 4974 O O . ALA A 1 616 ? 15.602 14.654 17.159 1.00 96.50 616 ALA A O 1
ATOM 4975 N N . ILE A 1 617 ? 13.464 14.632 16.467 1.00 96.12 617 ILE A N 1
ATOM 4976 C CA . ILE A 1 617 ? 13.665 13.592 15.447 1.00 96.12 617 ILE A CA 1
ATOM 4977 C C . ILE A 1 617 ? 14.544 14.127 14.316 1.00 96.12 617 ILE A C 1
ATOM 4979 O O . ILE A 1 617 ? 15.487 13.453 13.905 1.00 96.12 617 ILE A O 1
ATOM 4983 N N . ASP A 1 618 ? 14.289 15.350 13.842 1.00 95.44 618 ASP A N 1
ATOM 4984 C CA . ASP A 1 618 ? 15.111 15.976 12.799 1.00 95.44 618 ASP A CA 1
ATOM 4985 C C . ASP A 1 618 ? 16.576 16.091 13.240 1.00 95.44 618 ASP A C 1
ATOM 4987 O O . ASP A 1 618 ? 17.484 15.715 12.490 1.00 95.44 618 ASP A O 1
ATOM 4991 N N . LYS A 1 619 ? 16.808 16.540 14.480 1.00 95.50 619 LYS A N 1
ATOM 4992 C CA . LYS A 1 619 ? 18.146 16.634 15.084 1.00 95.50 619 LYS A CA 1
ATOM 4993 C C . LYS A 1 619 ? 18.816 15.266 15.204 1.00 95.50 619 LYS A C 1
ATOM 4995 O O . LYS A 1 619 ? 19.965 15.119 14.792 1.00 95.50 619 LYS A O 1
ATOM 5000 N N . ALA A 1 620 ? 18.102 14.259 15.705 1.00 96.31 620 ALA A N 1
ATOM 5001 C CA . ALA A 1 620 ? 18.641 12.911 15.871 1.00 96.31 620 ALA A CA 1
ATOM 5002 C C . ALA A 1 620 ? 18.982 12.253 14.528 1.00 96.31 620 ALA A C 1
ATOM 5004 O O . ALA A 1 620 ? 20.046 11.654 14.382 1.00 96.31 620 ALA A O 1
ATOM 5005 N N . VAL A 1 621 ? 18.142 12.428 13.505 1.00 95.62 621 VAL A N 1
ATOM 5006 C CA . VAL A 1 621 ? 18.431 11.937 12.151 1.00 95.62 621 VAL A CA 1
ATOM 5007 C C . VAL A 1 621 ? 19.615 12.679 11.526 1.00 95.62 621 VAL A C 1
ATOM 5009 O O . VAL A 1 621 ? 20.426 12.062 10.829 1.00 95.62 621 VAL A O 1
ATOM 5012 N N . ALA A 1 622 ? 19.741 13.989 11.753 1.00 94.19 622 ALA A N 1
ATOM 5013 C CA . ALA A 1 622 ? 20.891 14.760 11.287 1.00 94.19 622 ALA A CA 1
ATOM 5014 C C . ALA A 1 622 ? 22.198 14.278 11.937 1.00 94.19 622 ALA A C 1
ATOM 5016 O O . ALA A 1 622 ? 23.183 14.060 11.223 1.00 94.19 622 ALA A O 1
ATOM 5017 N N . GLU A 1 623 ? 22.193 14.035 13.250 1.00 95.50 623 GLU A N 1
ATOM 5018 C CA . GLU A 1 623 ? 23.355 13.499 13.965 1.00 95.50 623 GLU A CA 1
ATOM 5019 C C . GLU A 1 623 ? 23.682 12.071 13.512 1.00 95.50 623 GLU A C 1
ATOM 5021 O O . GLU A 1 623 ? 24.834 11.789 13.188 1.00 95.50 623 GLU A O 1
ATOM 5026 N N . ALA A 1 624 ? 22.677 11.206 13.331 1.00 95.50 624 ALA A N 1
ATOM 5027 C CA . ALA A 1 624 ? 22.866 9.861 12.782 1.00 95.50 624 ALA A CA 1
ATOM 5028 C C . ALA A 1 624 ? 23.577 9.893 11.418 1.00 95.50 624 ALA A C 1
ATOM 5030 O O . ALA A 1 624 ? 24.514 9.131 11.174 1.00 95.50 624 ALA A O 1
ATOM 5031 N N . ARG A 1 625 ? 23.183 10.810 10.519 1.00 93.75 625 ARG A N 1
ATOM 5032 C CA . ARG A 1 625 ? 23.862 10.985 9.221 1.00 93.75 625 ARG A CA 1
ATOM 5033 C C . ARG A 1 625 ? 25.297 11.476 9.386 1.00 93.75 625 ARG A C 1
ATOM 5035 O O . ARG A 1 625 ? 26.178 11.031 8.647 1.00 93.75 625 ARG A O 1
ATOM 5042 N N . LYS A 1 626 ? 25.539 12.413 10.304 1.00 94.75 626 LYS A N 1
ATOM 5043 C CA . LYS A 1 626 ? 26.871 12.972 10.570 1.00 94.75 626 LYS A CA 1
ATOM 5044 C C . LYS A 1 626 ? 27.813 11.904 11.129 1.00 94.75 626 LYS A C 1
ATOM 5046 O O . LYS A 1 626 ? 28.912 11.748 10.593 1.00 94.75 626 LYS A O 1
ATOM 5051 N N . GLN A 1 627 ? 27.365 11.134 12.118 1.00 95.56 627 GLN A N 1
ATOM 5052 C CA . GLN A 1 627 ? 28.109 10.016 12.696 1.00 95.56 627 GLN A CA 1
ATOM 5053 C C . GLN A 1 627 ? 28.425 8.955 11.637 1.00 95.56 627 GLN A C 1
ATOM 5055 O O . GLN A 1 627 ? 29.594 8.632 11.416 1.00 95.56 627 GLN A O 1
ATOM 5060 N N . ALA A 1 628 ? 27.409 8.477 10.913 1.00 95.31 628 ALA A N 1
ATOM 5061 C CA . ALA A 1 628 ? 27.580 7.461 9.877 1.00 95.31 628 ALA A CA 1
ATOM 5062 C C . ALA A 1 628 ? 28.553 7.909 8.776 1.00 95.31 628 ALA A C 1
ATOM 5064 O O . ALA A 1 628 ? 29.364 7.121 8.286 1.00 95.31 628 ALA A O 1
ATOM 5065 N N . ARG A 1 629 ? 28.523 9.199 8.408 1.00 93.44 629 ARG A N 1
ATOM 5066 C CA . ARG A 1 629 ? 29.494 9.794 7.479 1.00 93.44 629 ARG A CA 1
ATOM 5067 C C . ARG A 1 629 ? 30.913 9.737 8.035 1.00 93.44 629 ARG A C 1
ATOM 5069 O O . ARG A 1 629 ? 31.830 9.408 7.287 1.00 93.44 629 ARG A O 1
ATOM 5076 N N . GLY A 1 630 ? 31.100 10.066 9.311 1.00 93.81 630 GLY A N 1
ATOM 5077 C CA . GLY A 1 630 ? 32.396 9.978 9.985 1.00 93.81 630 GLY A CA 1
ATOM 5078 C C . GLY A 1 630 ? 32.956 8.554 9.980 1.00 93.81 630 GLY A C 1
ATOM 5079 O O . GLY A 1 630 ? 34.099 8.344 9.571 1.00 93.81 630 GLY A O 1
ATOM 5080 N N . GLU A 1 631 ? 32.136 7.570 10.350 1.00 96.00 631 GLU A N 1
ATOM 5081 C CA . GLU A 1 631 ? 32.519 6.152 10.371 1.00 96.00 631 GLU A CA 1
ATOM 5082 C C . GLU A 1 631 ? 32.833 5.614 8.968 1.00 96.00 631 GLU A C 1
ATOM 5084 O O . GLU A 1 631 ? 33.868 4.973 8.768 1.00 96.00 631 GLU A O 1
ATOM 5089 N N . GLY A 1 632 ? 32.000 5.937 7.974 1.00 93.31 632 GLY A N 1
ATOM 5090 C CA . GLY A 1 632 ? 32.253 5.575 6.580 1.00 93.31 632 GLY A CA 1
ATOM 5091 C C . GLY A 1 632 ? 33.570 6.159 6.066 1.00 93.31 632 GLY A C 1
ATOM 5092 O O . GLY A 1 632 ? 34.379 5.439 5.478 1.00 93.31 632 GLY A O 1
ATOM 5093 N N . LEU A 1 633 ? 33.824 7.455 6.309 1.00 91.31 633 LEU A N 1
ATOM 5094 C CA . LEU A 1 633 ? 35.074 8.111 5.898 1.00 91.31 633 LEU A CA 1
ATOM 5095 C C . LEU A 1 633 ? 36.291 7.476 6.581 1.00 91.31 633 LEU A C 1
ATOM 5097 O O . LEU A 1 633 ? 37.319 7.280 5.934 1.00 91.31 633 LEU A O 1
ATOM 5101 N N . LYS A 1 634 ? 36.176 7.120 7.867 1.00 94.00 634 LYS A N 1
ATOM 5102 C CA . LYS A 1 634 ? 37.228 6.404 8.601 1.00 94.00 634 LYS A CA 1
ATOM 5103 C C . LYS A 1 634 ? 37.515 5.044 7.962 1.00 94.00 634 LYS A C 1
ATOM 5105 O O . LYS A 1 634 ? 38.683 4.720 7.762 1.00 94.00 634 LYS A O 1
ATOM 5110 N N . LYS A 1 635 ? 36.484 4.272 7.596 1.00 95.69 635 LYS A N 1
ATOM 5111 C CA . LYS A 1 635 ? 36.659 2.956 6.959 1.00 95.69 635 LYS A CA 1
ATOM 5112 C C . LYS A 1 635 ? 37.344 3.056 5.596 1.00 95.69 635 LYS A C 1
ATOM 5114 O O . LYS A 1 635 ? 38.275 2.296 5.343 1.00 95.69 635 LYS A O 1
ATOM 5119 N N . ALA A 1 636 ? 36.926 4.001 4.755 1.00 91.69 636 ALA A N 1
ATOM 5120 C CA . ALA A 1 636 ? 37.560 4.233 3.457 1.00 91.69 636 ALA A CA 1
ATOM 5121 C C . ALA A 1 636 ? 39.026 4.667 3.599 1.00 91.69 636 ALA A C 1
ATOM 5123 O O . ALA A 1 636 ? 39.881 4.160 2.882 1.00 91.69 636 ALA A O 1
ATOM 5124 N N . ARG A 1 637 ? 39.333 5.545 4.566 1.00 92.38 637 ARG A N 1
ATOM 5125 C CA . ARG A 1 637 ? 40.713 5.955 4.864 1.00 92.38 637 ARG A CA 1
ATOM 5126 C C . ARG A 1 637 ? 41.581 4.768 5.280 1.00 92.38 637 ARG A C 1
ATOM 5128 O O . ARG A 1 637 ? 42.665 4.624 4.740 1.00 92.38 637 ARG A O 1
ATOM 5135 N N . ILE A 1 638 ? 41.105 3.923 6.200 1.00 95.19 638 ILE A N 1
ATOM 5136 C CA . ILE A 1 638 ? 41.840 2.722 6.641 1.00 95.19 638 ILE A CA 1
ATOM 5137 C C . ILE A 1 638 ? 42.137 1.805 5.451 1.00 95.19 638 ILE A C 1
ATOM 5139 O O . ILE A 1 638 ? 43.253 1.315 5.325 1.00 95.19 638 ILE A O 1
ATOM 5143 N N . TYR A 1 639 ? 41.156 1.610 4.568 1.00 94.88 639 TYR A N 1
ATOM 5144 C CA . TYR A 1 639 ? 41.336 0.790 3.376 1.00 94.88 639 TYR A CA 1
ATOM 5145 C C . TYR A 1 639 ? 42.392 1.364 2.422 1.00 94.88 639 TYR A C 1
ATOM 5147 O O . TYR A 1 639 ? 43.336 0.665 2.074 1.00 94.88 639 TYR A O 1
ATOM 5155 N N . LEU A 1 640 ? 42.300 2.645 2.062 1.00 91.44 640 LEU A N 1
ATOM 5156 C CA . LEU A 1 640 ? 43.298 3.272 1.189 1.00 91.44 640 LEU A CA 1
ATOM 5157 C C . LEU A 1 640 ? 44.697 3.263 1.825 1.00 91.44 640 LEU A C 1
ATOM 5159 O O . LEU A 1 640 ? 45.669 2.932 1.158 1.00 91.44 640 LEU A O 1
ATOM 5163 N N . SER A 1 641 ? 44.815 3.535 3.127 1.00 93.25 641 SER A N 1
ATOM 5164 C CA . SER A 1 641 ? 46.103 3.426 3.825 1.00 93.25 641 SER A CA 1
ATOM 5165 C C . SER A 1 641 ? 46.674 2.005 3.787 1.00 93.25 641 SER A C 1
ATOM 5167 O O . SER A 1 641 ? 47.881 1.855 3.637 1.00 93.25 641 SER A O 1
ATOM 5169 N N . SER A 1 642 ? 45.832 0.966 3.855 1.00 94.62 642 SER A N 1
ATOM 5170 C CA . SER A 1 642 ? 46.290 -0.429 3.726 1.00 94.62 642 SER A CA 1
ATOM 5171 C C . SER A 1 642 ? 46.823 -0.783 2.333 1.00 94.62 642 SER A C 1
ATOM 5173 O O . SER A 1 642 ? 47.570 -1.744 2.201 1.00 94.62 642 SER A O 1
ATOM 5175 N N . LEU A 1 643 ? 46.490 0.016 1.316 1.00 92.00 643 LEU A N 1
ATOM 5176 C CA . LEU A 1 643 ? 47.010 -0.100 -0.049 1.00 92.00 643 LEU A CA 1
ATOM 5177 C C . LEU A 1 643 ? 48.236 0.797 -0.304 1.00 92.00 643 LEU A C 1
ATOM 5179 O O . LEU A 1 643 ? 48.683 0.921 -1.440 1.00 92.00 643 LEU A O 1
ATOM 5183 N N . GLY A 1 644 ? 48.772 1.448 0.736 1.00 89.31 644 GLY A N 1
ATOM 5184 C CA . GLY A 1 644 ? 49.974 2.283 0.645 1.00 89.31 644 GLY A CA 1
ATOM 5185 C C . GLY A 1 644 ? 49.731 3.754 0.294 1.00 89.31 644 GLY A C 1
ATOM 5186 O O . GLY A 1 644 ? 50.688 4.466 0.003 1.00 89.31 644 GLY A O 1
ATOM 5187 N N . TYR A 1 645 ? 48.483 4.237 0.337 1.00 88.44 645 TYR A N 1
ATOM 5188 C CA . TYR A 1 645 ? 48.185 5.653 0.094 1.00 88.44 645 TYR A CA 1
ATOM 5189 C C . TYR A 1 645 ? 48.626 6.522 1.272 1.00 88.44 645 TYR A C 1
ATOM 5191 O O . TYR A 1 645 ? 48.256 6.279 2.429 1.00 88.44 645 TYR A O 1
ATOM 5199 N N . GLU A 1 646 ? 49.337 7.604 0.972 1.00 88.31 646 GLU A N 1
ATOM 5200 C CA . GLU A 1 646 ? 49.775 8.576 1.962 1.00 88.31 646 GLU A CA 1
ATOM 5201 C C . GLU A 1 646 ? 48.615 9.439 2.472 1.00 88.31 646 GLU A C 1
ATOM 5203 O O . GLU A 1 646 ? 47.627 9.723 1.789 1.00 88.31 646 GLU A O 1
ATOM 5208 N N . LYS A 1 647 ? 48.765 9.966 3.690 1.00 87.06 647 LYS A N 1
ATOM 5209 C CA . LYS A 1 647 ? 47.760 10.840 4.317 1.00 87.06 647 LYS A CA 1
ATOM 5210 C C . LYS A 1 647 ? 47.418 12.067 3.457 1.00 87.06 647 LYS A C 1
ATOM 5212 O O . LYS A 1 647 ? 46.254 12.468 3.418 1.00 87.06 647 LYS A O 1
ATOM 5217 N N . LYS A 1 648 ? 48.409 12.655 2.774 1.00 86.12 648 LYS A N 1
ATOM 5218 C CA . LYS A 1 648 ? 48.217 13.812 1.881 1.00 86.12 648 LYS A CA 1
ATOM 5219 C C . LYS A 1 648 ? 47.380 13.442 0.653 1.00 86.12 648 LYS A C 1
ATOM 5221 O O . LYS A 1 648 ? 46.479 14.195 0.292 1.00 86.12 648 LYS A O 1
ATOM 5226 N N . GLU A 1 649 ? 47.614 12.266 0.075 1.00 84.62 649 GLU A N 1
ATOM 5227 C CA . GLU A 1 649 ? 46.850 11.752 -1.068 1.00 84.62 649 GLU A CA 1
ATOM 5228 C C . GLU A 1 649 ? 45.395 11.479 -0.688 1.00 84.62 649 GLU A C 1
ATOM 5230 O O . GLU A 1 649 ? 44.477 11.881 -1.401 1.00 84.62 649 GLU A O 1
ATOM 5235 N N . ILE A 1 650 ? 45.159 10.867 0.477 1.00 85.88 650 ILE A N 1
ATOM 5236 C CA . ILE A 1 650 ? 43.799 10.586 0.955 1.00 85.88 650 ILE A CA 1
ATOM 5237 C C . ILE A 1 650 ? 43.023 11.881 1.234 1.00 85.88 650 ILE A C 1
ATOM 5239 O O . ILE A 1 650 ? 41.832 11.965 0.922 1.00 85.88 650 ILE A O 1
ATOM 5243 N N . GLU A 1 651 ? 43.657 12.910 1.804 1.00 85.19 651 GLU A N 1
ATOM 5244 C CA . GLU A 1 651 ? 42.995 14.210 1.986 1.00 85.19 651 GLU A CA 1
ATOM 5245 C C . GLU A 1 651 ? 42.747 14.921 0.647 1.00 85.19 651 GLU A C 1
ATOM 5247 O O . GLU A 1 651 ? 41.673 15.502 0.464 1.00 85.19 651 GLU A O 1
ATOM 5252 N N . LEU A 1 652 ? 43.657 14.805 -0.328 1.00 81.94 652 LEU A N 1
ATOM 5253 C CA . LEU A 1 652 ? 43.434 15.321 -1.681 1.00 81.94 652 LEU A CA 1
ATOM 5254 C C . LEU A 1 652 ? 42.236 14.630 -2.349 1.00 81.94 652 LEU A C 1
ATOM 5256 O O . LEU A 1 652 ? 41.357 15.311 -2.886 1.00 81.94 652 LEU A O 1
ATOM 5260 N N . LEU A 1 653 ? 42.144 13.302 -2.249 1.00 80.19 653 LEU A N 1
ATOM 5261 C CA . LEU A 1 653 ? 40.996 12.521 -2.712 1.00 80.19 653 LEU A CA 1
ATOM 5262 C C . LEU A 1 653 ? 39.706 12.988 -2.039 1.00 80.19 653 LEU A C 1
ATOM 5264 O O . LEU A 1 653 ? 38.739 13.332 -2.711 1.00 80.19 653 LEU A O 1
ATOM 5268 N N . LYS A 1 654 ? 39.689 13.071 -0.709 1.00 80.31 654 LYS A N 1
ATOM 5269 C CA . LYS A 1 654 ? 38.511 13.480 0.070 1.00 80.31 654 LYS A CA 1
ATOM 5270 C C . LYS A 1 654 ? 38.007 14.881 -0.293 1.00 80.31 654 LYS A C 1
ATOM 5272 O O . LYS A 1 654 ? 36.789 15.084 -0.348 1.00 80.31 654 LYS A O 1
ATOM 5277 N N . ASN A 1 655 ? 38.911 15.829 -0.530 1.00 79.56 655 ASN A N 1
ATOM 5278 C CA . ASN A 1 655 ? 38.560 17.212 -0.858 1.00 79.56 655 ASN A CA 1
ATOM 5279 C C . ASN A 1 655 ? 38.028 17.351 -2.290 1.00 79.56 655 ASN A C 1
ATOM 5281 O O . ASN A 1 655 ? 37.093 18.117 -2.522 1.00 79.56 655 ASN A O 1
ATOM 5285 N N . ASN A 1 656 ? 38.555 16.566 -3.231 1.00 75.12 656 ASN A N 1
ATOM 5286 C CA . ASN A 1 656 ? 38.203 16.678 -4.646 1.00 75.12 656 ASN A CA 1
ATOM 5287 C C . ASN A 1 656 ? 37.095 15.716 -5.091 1.00 75.12 656 ASN A C 1
ATOM 5289 O O . ASN A 1 656 ? 36.362 16.016 -6.025 1.00 75.12 656 ASN A O 1
ATOM 5293 N N . ILE A 1 657 ? 36.866 14.592 -4.409 1.00 72.00 657 ILE A N 1
ATOM 5294 C CA . ILE A 1 657 ? 35.840 13.632 -4.846 1.00 72.00 657 ILE A CA 1
ATOM 5295 C C . ILE A 1 657 ? 34.428 14.239 -4.807 1.00 72.00 657 ILE A C 1
ATOM 5297 O O . ILE A 1 657 ? 33.581 13.911 -5.634 1.00 72.00 657 ILE A O 1
ATOM 5301 N N . ARG A 1 658 ? 34.173 15.190 -3.892 1.00 66.44 658 ARG A N 1
ATOM 5302 C CA . ARG A 1 658 ? 32.885 15.903 -3.813 1.00 66.44 658 ARG A CA 1
ATOM 5303 C C . ARG A 1 658 ? 32.610 16.758 -5.047 1.00 66.44 658 ARG A C 1
ATOM 5305 O O . ARG A 1 658 ? 31.449 16.863 -5.433 1.00 66.44 658 ARG A O 1
ATOM 5312 N N . SER A 1 659 ? 33.639 17.345 -5.661 1.00 67.62 659 SER A N 1
ATOM 5313 C CA . SER A 1 659 ? 33.473 18.114 -6.898 1.00 67.62 659 SER A CA 1
ATOM 5314 C C . SER A 1 659 ? 33.238 17.200 -8.107 1.00 67.62 659 SER A C 1
ATOM 5316 O O . SER A 1 659 ? 32.601 17.625 -9.067 1.00 67.62 659 SER A O 1
ATOM 5318 N N . CYS A 1 660 ? 33.638 15.924 -8.028 1.00 66.88 660 CYS A N 1
ATOM 5319 C CA . CYS A 1 660 ? 33.366 14.923 -9.062 1.00 66.88 660 CYS A CA 1
ATOM 5320 C C . CYS A 1 660 ? 31.939 14.362 -9.040 1.00 66.88 660 CYS A C 1
ATOM 5322 O O . CYS A 1 660 ? 31.374 14.114 -10.102 1.00 66.88 660 CYS A O 1
ATOM 5324 N N . VAL A 1 661 ? 31.325 14.207 -7.861 1.00 57.41 661 VAL A N 1
ATOM 5325 C CA . VAL A 1 661 ? 29.971 13.626 -7.705 1.00 57.41 661 VAL A CA 1
ATOM 5326 C C . VAL A 1 661 ? 28.863 14.506 -8.320 1.00 57.41 661 VAL A C 1
ATOM 5328 O O . VAL A 1 661 ? 27.773 14.013 -8.592 1.00 57.41 661 VAL A O 1
ATOM 5331 N N . GLY A 1 662 ? 29.130 15.794 -8.576 1.00 53.81 662 GLY A N 1
ATOM 5332 C CA . GLY A 1 662 ? 28.171 16.741 -9.167 1.00 53.81 662 GLY A CA 1
ATOM 5333 C C . GLY A 1 662 ? 28.345 17.034 -10.663 1.00 53.81 662 GLY A C 1
ATOM 5334 O O . GLY A 1 662 ? 27.564 17.814 -11.206 1.00 53.81 662 GLY A O 1
ATOM 5335 N N . ARG A 1 663 ? 29.358 16.469 -11.337 1.00 52.25 663 ARG A N 1
ATOM 5336 C CA . ARG A 1 663 ? 29.615 16.722 -12.767 1.00 52.25 663 ARG A CA 1
ATOM 5337 C C . ARG A 1 663 ? 28.833 15.747 -13.648 1.00 52.25 663 ARG A C 1
ATOM 5339 O O . ARG A 1 663 ? 28.705 14.573 -13.321 1.00 52.25 663 ARG A O 1
ATOM 5346 N N . MET A 1 664 ? 28.405 16.223 -14.821 1.00 46.53 664 MET A N 1
ATOM 5347 C CA . MET A 1 664 ? 27.722 15.431 -15.860 1.00 46.53 664 MET A CA 1
ATOM 5348 C C . MET A 1 664 ? 28.554 14.217 -16.333 1.00 46.53 664 MET A C 1
ATOM 5350 O O . MET A 1 664 ? 28.005 13.273 -16.888 1.00 46.53 664 MET A O 1
ATOM 5354 N N . ASN A 1 665 ? 29.866 14.207 -16.049 1.00 63.81 665 ASN A N 1
ATOM 5355 C CA . ASN A 1 665 ? 30.764 13.081 -16.283 1.00 63.81 665 ASN A CA 1
ATOM 5356 C C . ASN A 1 665 ? 31.687 12.824 -15.069 1.00 63.81 665 ASN A C 1
ATOM 5358 O O . ASN A 1 665 ? 32.865 13.190 -15.052 1.00 63.81 665 ASN A O 1
ATOM 5362 N N . ALA A 1 666 ? 31.133 12.199 -14.024 1.00 65.12 666 ALA A N 1
ATOM 5363 C CA . ALA A 1 666 ? 31.869 11.815 -12.814 1.00 65.12 666 ALA A CA 1
ATOM 5364 C C . ALA A 1 666 ? 33.077 10.905 -13.113 1.00 65.12 666 ALA A C 1
ATOM 5366 O O . ALA A 1 666 ? 34.092 10.986 -12.424 1.00 65.12 666 ALA A O 1
ATOM 5367 N N . ARG A 1 667 ? 32.997 10.085 -14.171 1.00 66.94 667 ARG A N 1
ATOM 5368 C CA . ARG A 1 667 ? 34.074 9.188 -14.614 1.00 66.94 667 ARG A CA 1
ATOM 5369 C C . ARG A 1 667 ? 35.290 9.965 -15.119 1.00 66.94 667 ARG A C 1
ATOM 5371 O O . ARG A 1 667 ? 36.403 9.668 -14.701 1.00 66.94 667 ARG A O 1
ATOM 5378 N N . ASN A 1 668 ? 35.083 10.996 -15.937 1.00 72.12 668 ASN A N 1
ATOM 5379 C CA . ASN A 1 668 ? 36.174 11.860 -16.396 1.00 72.12 668 ASN A CA 1
ATOM 5380 C C . ASN A 1 668 ? 36.813 12.634 -15.238 1.00 72.12 668 ASN A C 1
ATOM 5382 O O . ASN A 1 668 ? 38.031 12.709 -15.158 1.00 72.12 668 ASN A O 1
ATOM 5386 N N . CYS A 1 669 ? 36.013 13.124 -14.288 1.00 74.44 669 CYS A N 1
ATOM 5387 C CA . CYS A 1 669 ? 36.557 13.799 -13.107 1.00 74.44 669 CYS A CA 1
ATOM 5388 C C . CYS A 1 669 ? 37.396 12.862 -12.226 1.00 74.44 669 CYS A C 1
ATOM 5390 O O . CYS A 1 669 ? 38.464 13.244 -11.753 1.00 74.44 669 CYS A O 1
ATOM 5392 N N . LEU A 1 670 ? 36.943 11.619 -12.027 1.00 73.75 670 LEU A N 1
ATOM 5393 C CA . LEU A 1 670 ? 37.725 10.604 -11.319 1.00 73.75 670 LEU A CA 1
ATOM 5394 C C . LEU A 1 670 ? 39.012 10.253 -12.077 1.00 73.75 670 LEU A C 1
ATOM 5396 O O . LEU A 1 670 ? 40.037 10.034 -11.435 1.00 73.75 670 LEU A O 1
ATOM 5400 N N . ASN A 1 671 ? 38.992 10.255 -13.415 1.00 74.62 671 ASN A N 1
ATOM 5401 C CA . ASN A 1 671 ? 40.191 10.059 -14.230 1.00 74.62 671 ASN A CA 1
ATOM 5402 C C . ASN A 1 671 ? 41.202 11.199 -14.052 1.00 74.62 671 ASN A C 1
ATOM 5404 O O . ASN A 1 671 ? 42.350 10.918 -13.721 1.00 74.62 671 ASN A O 1
ATOM 5408 N N . GLU A 1 672 ? 40.761 12.454 -14.176 1.00 77.56 672 GLU A N 1
ATOM 5409 C CA . GLU A 1 672 ? 41.595 13.644 -13.946 1.00 77.56 672 GLU A CA 1
ATOM 5410 C C . GLU A 1 672 ? 42.197 13.644 -12.535 1.00 77.56 672 GLU A C 1
ATOM 5412 O O . GLU A 1 672 ? 43.374 13.944 -12.345 1.00 77.56 672 GLU A O 1
ATOM 5417 N N . LEU A 1 673 ? 41.396 13.292 -11.525 1.00 77.06 673 LEU A N 1
ATOM 5418 C CA . LEU A 1 673 ? 41.855 13.222 -10.141 1.00 77.06 673 LEU A CA 1
ATOM 5419 C C . LEU A 1 673 ? 42.894 12.110 -9.945 1.00 77.06 673 LEU A C 1
ATOM 5421 O O . LEU A 1 673 ? 43.891 12.324 -9.259 1.00 77.06 673 LEU A O 1
ATOM 5425 N N . SER A 1 674 ? 42.678 10.952 -10.572 1.00 76.31 674 SER A N 1
ATOM 5426 C CA . SER A 1 674 ? 43.612 9.822 -10.524 1.00 76.31 674 SER A CA 1
ATOM 5427 C C . SER A 1 674 ? 44.944 10.162 -11.190 1.00 76.31 674 SER A C 1
ATOM 5429 O O . SER A 1 674 ? 45.990 9.834 -10.645 1.00 76.31 674 SER A O 1
ATOM 5431 N N . GLU A 1 675 ? 44.914 10.860 -12.326 1.00 76.38 675 GLU A N 1
ATOM 5432 C CA . GLU A 1 675 ? 46.113 11.292 -13.058 1.00 76.38 675 GLU A CA 1
ATOM 5433 C C . GLU A 1 675 ? 46.879 12.396 -12.325 1.00 76.38 675 GLU A C 1
ATOM 5435 O O . GLU A 1 675 ? 48.106 12.393 -12.328 1.00 76.38 675 GLU A O 1
ATOM 5440 N N . ARG A 1 676 ? 46.181 13.299 -11.624 1.00 76.19 676 ARG A N 1
ATOM 5441 C CA . ARG A 1 676 ? 46.820 14.301 -10.754 1.00 76.19 676 ARG A CA 1
ATOM 5442 C C . ARG A 1 676 ? 47.535 13.676 -9.558 1.00 76.19 676 ARG A C 1
ATOM 5444 O O . ARG A 1 676 ? 48.596 14.155 -9.180 1.00 76.19 676 ARG A O 1
ATOM 5451 N N . ILE A 1 677 ? 46.954 12.642 -8.948 1.00 73.69 677 ILE A N 1
ATOM 5452 C CA . ILE A 1 677 ? 47.558 11.946 -7.797 1.00 73.69 677 ILE A CA 1
ATOM 5453 C C . ILE A 1 677 ? 48.683 11.015 -8.255 1.00 73.69 677 ILE A C 1
ATOM 5455 O O . ILE A 1 677 ? 49.726 10.942 -7.618 1.00 73.69 677 ILE A O 1
ATOM 5459 N N . GLY A 1 678 ? 48.487 10.320 -9.374 1.00 71.81 678 GLY A N 1
ATOM 5460 C CA . GLY A 1 678 ? 49.474 9.427 -9.970 1.00 71.81 678 GLY A CA 1
ATOM 5461 C C . GLY A 1 678 ? 50.425 10.112 -10.953 1.00 71.81 678 GLY A C 1
ATOM 5462 O O . GLY A 1 678 ? 50.967 9.419 -11.815 1.00 71.81 678 GLY A O 1
ATOM 5463 N N . ALA A 1 679 ? 50.602 11.436 -10.872 1.00 70.75 679 ALA A N 1
ATOM 5464 C CA . ALA A 1 679 ? 51.378 12.213 -11.837 1.00 70.75 679 ALA A CA 1
ATOM 5465 C C . ALA A 1 679 ? 52.793 11.630 -12.010 1.00 70.75 679 ALA A C 1
ATOM 5467 O O . ALA A 1 679 ? 53.536 11.471 -11.044 1.00 70.75 679 ALA A O 1
ATOM 5468 N N . GLY A 1 680 ? 53.145 11.270 -13.249 1.00 63.56 680 GLY A N 1
ATOM 5469 C CA . GLY A 1 680 ? 54.430 10.645 -13.590 1.00 63.56 680 GLY A CA 1
ATOM 5470 C C . GLY A 1 680 ? 54.500 9.118 -13.419 1.00 63.56 680 GLY A C 1
ATOM 5471 O O . GLY A 1 680 ? 55.515 8.528 -13.774 1.00 63.56 680 GLY A O 1
ATOM 5472 N N . ASN A 1 681 ? 53.441 8.451 -12.933 1.00 73.81 681 ASN A N 1
ATOM 5473 C CA . ASN A 1 681 ? 53.386 6.990 -12.790 1.00 73.81 681 ASN A CA 1
ATOM 5474 C C . ASN A 1 681 ? 52.043 6.405 -13.299 1.00 73.81 681 ASN A C 1
ATOM 5476 O O . ASN A 1 681 ? 51.040 6.381 -12.569 1.00 73.81 681 ASN A O 1
ATOM 5480 N N . PRO A 1 682 ? 52.010 5.871 -14.537 1.00 71.38 682 PRO A N 1
ATOM 5481 C CA . PRO A 1 682 ? 50.811 5.269 -15.128 1.00 71.38 682 PRO A CA 1
ATOM 5482 C C . PRO A 1 682 ? 50.234 4.090 -14.330 1.00 71.38 682 PRO A C 1
ATOM 5484 O O . PRO A 1 682 ? 49.013 3.923 -14.276 1.00 71.38 682 PRO A O 1
ATOM 5487 N N . ASN A 1 683 ? 51.084 3.299 -13.664 1.00 75.75 683 ASN A N 1
ATOM 5488 C CA . ASN A 1 683 ? 50.645 2.169 -12.841 1.00 75.75 683 ASN A CA 1
ATOM 5489 C C . ASN A 1 683 ? 49.929 2.652 -11.572 1.00 75.75 683 ASN A C 1
ATOM 5491 O O . ASN A 1 683 ? 48.858 2.146 -11.243 1.00 75.75 683 ASN A O 1
ATOM 5495 N N . ARG A 1 684 ? 50.445 3.700 -10.915 1.00 77.31 684 ARG A N 1
ATOM 5496 C CA . ARG A 1 684 ? 49.790 4.327 -9.750 1.00 77.31 684 ARG A CA 1
ATOM 5497 C C . ARG A 1 684 ? 48.438 4.932 -10.133 1.00 77.31 684 ARG A C 1
ATOM 5499 O O . ARG A 1 684 ? 47.448 4.692 -9.453 1.00 77.31 684 ARG A O 1
ATOM 5506 N N . SER A 1 685 ? 48.366 5.622 -11.273 1.00 72.38 685 SER A N 1
ATOM 5507 C CA . SER A 1 685 ? 47.106 6.167 -11.807 1.00 72.38 685 SER A CA 1
ATOM 5508 C C . SER A 1 685 ? 46.057 5.081 -12.091 1.00 72.38 685 SER A C 1
ATOM 5510 O O . SER A 1 685 ? 44.868 5.287 -11.844 1.00 72.38 685 SER A O 1
ATOM 5512 N N . ARG A 1 686 ? 46.478 3.913 -12.598 1.00 75.81 686 ARG A N 1
ATOM 5513 C CA . ARG A 1 686 ? 45.597 2.758 -12.837 1.00 75.81 686 ARG A CA 1
ATOM 5514 C C . ARG A 1 686 ? 45.099 2.138 -11.529 1.00 75.81 686 ARG A C 1
ATOM 5516 O O . ARG A 1 686 ? 43.909 1.849 -11.437 1.00 75.81 686 ARG A O 1
ATOM 5523 N N . ASN A 1 687 ? 45.963 1.993 -10.525 1.00 81.75 687 ASN A N 1
ATOM 5524 C CA . ASN A 1 687 ? 45.584 1.456 -9.214 1.00 81.75 687 ASN A CA 1
ATOM 5525 C C . ASN A 1 687 ? 44.501 2.322 -8.551 1.00 81.75 687 ASN A C 1
ATOM 5527 O O . ASN A 1 687 ? 43.465 1.805 -8.156 1.00 81.75 687 ASN A O 1
ATOM 5531 N N . ILE A 1 688 ? 44.639 3.651 -8.589 1.00 79.88 688 ILE A N 1
ATOM 5532 C CA . ILE A 1 688 ? 43.635 4.592 -8.051 1.00 79.88 688 ILE A CA 1
ATOM 5533 C C . ILE A 1 688 ? 42.255 4.409 -8.687 1.00 79.88 688 ILE A C 1
ATOM 5535 O O . ILE A 1 688 ? 41.238 4.418 -7.987 1.00 79.88 688 ILE A O 1
ATOM 5539 N N . LYS A 1 689 ? 42.204 4.191 -10.006 1.00 78.25 689 LYS A N 1
ATOM 5540 C CA . LYS A 1 689 ? 40.946 3.952 -10.732 1.00 78.25 689 LYS A CA 1
ATOM 5541 C C . LYS A 1 689 ? 40.251 2.655 -10.283 1.00 78.25 689 LYS A C 1
ATOM 5543 O O . LYS A 1 689 ? 39.025 2.592 -10.359 1.00 78.25 689 LYS A O 1
ATOM 5548 N N . ASN A 1 690 ? 41.002 1.674 -9.780 1.00 82.69 690 ASN A N 1
ATOM 5549 C CA . ASN A 1 690 ? 40.482 0.396 -9.282 1.00 82.69 690 ASN A CA 1
ATOM 5550 C C . ASN A 1 690 ? 40.159 0.433 -7.777 1.00 82.69 690 ASN A C 1
ATOM 5552 O O . ASN A 1 690 ? 39.128 -0.089 -7.354 1.00 82.69 690 ASN A O 1
ATOM 5556 N N . ASP A 1 691 ? 40.988 1.106 -6.980 1.00 88.25 691 ASP A N 1
ATOM 5557 C CA . ASP A 1 691 ? 40.882 1.122 -5.518 1.00 88.25 691 ASP A CA 1
ATOM 5558 C C . ASP A 1 691 ? 39.764 2.048 -5.023 1.00 88.25 691 ASP A C 1
ATOM 5560 O O . ASP A 1 691 ? 39.092 1.754 -4.031 1.00 88.25 691 ASP A O 1
ATOM 5564 N N . LEU A 1 692 ? 39.535 3.180 -5.705 1.00 83.31 692 LEU A N 1
ATOM 5565 C CA . LEU A 1 692 ? 38.523 4.164 -5.307 1.00 83.31 692 LEU A CA 1
ATOM 5566 C C . LEU A 1 692 ? 37.087 3.616 -5.319 1.00 83.31 692 LEU A C 1
ATOM 5568 O O . LEU A 1 692 ? 36.368 3.876 -4.348 1.00 83.31 692 LEU A O 1
ATOM 5572 N N . PRO A 1 693 ? 36.637 2.868 -6.348 1.00 84.25 693 PRO A N 1
ATOM 5573 C CA . PRO A 1 693 ? 35.351 2.178 -6.306 1.00 84.25 693 PRO A CA 1
ATOM 5574 C C . PRO A 1 693 ? 35.206 1.262 -5.088 1.00 84.25 693 PRO A C 1
ATOM 5576 O O . PRO A 1 693 ? 34.186 1.319 -4.401 1.00 84.25 693 PRO A O 1
ATOM 5579 N N . GLU A 1 694 ? 36.231 0.472 -4.759 1.00 88.81 694 GLU A N 1
ATOM 5580 C CA . GLU A 1 694 ? 36.169 -0.425 -3.603 1.00 88.81 694 GLU A CA 1
ATOM 5581 C C . GLU A 1 694 ? 36.158 0.352 -2.277 1.00 88.81 694 GLU A C 1
ATOM 5583 O O . GLU A 1 694 ? 35.371 0.047 -1.376 1.00 88.81 694 GLU A O 1
ATOM 5588 N N . ALA A 1 695 ? 36.957 1.416 -2.166 1.00 89.12 695 ALA A N 1
ATOM 5589 C CA . ALA A 1 695 ? 36.930 2.322 -1.021 1.00 89.12 695 ALA A CA 1
ATOM 5590 C C . ALA A 1 695 ? 35.541 2.953 -0.832 1.00 89.12 695 ALA A C 1
ATOM 5592 O O . ALA A 1 695 ? 35.059 3.076 0.299 1.00 89.12 695 ALA A O 1
ATOM 5593 N N . PHE A 1 696 ? 34.879 3.324 -1.932 1.00 86.62 696 PHE A N 1
ATOM 5594 C CA . PHE A 1 696 ? 33.527 3.872 -1.924 1.00 86.62 696 PHE A CA 1
ATOM 5595 C C . PHE A 1 696 ? 32.477 2.834 -1.514 1.00 86.62 696 PHE A C 1
ATOM 5597 O O . PHE A 1 696 ? 31.596 3.151 -0.714 1.00 86.62 696 PHE A O 1
ATOM 5604 N N . GLU A 1 697 ? 32.585 1.588 -1.973 1.00 87.69 697 GLU A N 1
ATOM 5605 C CA . GLU A 1 697 ? 31.691 0.512 -1.529 1.00 87.69 697 GLU A CA 1
ATOM 5606 C C . GLU A 1 697 ? 31.872 0.205 -0.037 1.00 87.69 697 GLU A C 1
ATOM 5608 O O . GLU A 1 697 ? 30.887 0.101 0.702 1.00 87.69 697 GLU A O 1
ATOM 5613 N N . LYS A 1 698 ? 33.116 0.174 0.467 1.00 91.62 698 LYS A N 1
ATOM 5614 C CA . LYS A 1 698 ? 33.377 0.045 1.912 1.00 91.62 698 LYS A CA 1
ATOM 5615 C C . LYS A 1 698 ? 32.812 1.237 2.698 1.00 91.62 698 LYS A C 1
ATOM 5617 O O . LYS A 1 698 ? 32.174 1.021 3.729 1.00 91.62 698 LYS A O 1
ATOM 5622 N N . TYR A 1 699 ? 32.977 2.471 2.205 1.00 92.25 699 TYR A N 1
ATOM 5623 C CA . TYR A 1 699 ? 32.344 3.671 2.776 1.00 92.25 699 TYR A CA 1
ATOM 5624 C C . TYR A 1 699 ? 30.826 3.508 2.853 1.00 92.25 699 TYR A C 1
ATOM 5626 O O . TYR A 1 699 ? 30.241 3.701 3.918 1.00 92.25 699 TYR A O 1
ATOM 5634 N N . LYS A 1 700 ? 30.187 3.153 1.734 1.00 89.31 700 LYS A N 1
ATOM 5635 C CA . LYS A 1 700 ? 28.732 3.061 1.596 1.00 89.31 700 LYS A CA 1
ATOM 5636 C C . LYS A 1 700 ? 28.159 1.994 2.519 1.00 89.31 700 LYS A C 1
ATOM 5638 O O . LYS A 1 700 ? 27.203 2.283 3.234 1.00 89.31 700 LYS A O 1
ATOM 5643 N N . LYS A 1 701 ? 28.777 0.809 2.567 1.00 90.81 701 LYS A N 1
ATOM 5644 C CA . LYS A 1 701 ? 28.378 -0.283 3.466 1.00 90.81 701 LYS A CA 1
ATOM 5645 C C . LYS A 1 701 ? 28.468 0.147 4.930 1.00 90.81 701 LYS A C 1
ATOM 5647 O O . LYS A 1 701 ? 27.486 0.028 5.655 1.00 90.81 701 LYS A O 1
ATOM 5652 N N . THR A 1 702 ? 29.601 0.712 5.357 1.00 94.56 702 THR A N 1
ATOM 5653 C CA . THR A 1 702 ? 29.767 1.193 6.740 1.00 94.56 702 THR A CA 1
ATOM 5654 C C . THR A 1 702 ? 28.812 2.336 7.072 1.00 94.56 702 THR A C 1
ATOM 5656 O O . THR A 1 702 ? 28.204 2.317 8.140 1.00 94.56 702 THR A O 1
ATOM 5659 N N . PHE A 1 703 ? 28.626 3.293 6.159 1.00 93.75 703 PHE A N 1
ATOM 5660 C CA . PHE A 1 703 ? 27.659 4.376 6.320 1.00 93.75 703 PHE A CA 1
ATOM 5661 C C . PHE A 1 703 ? 26.251 3.821 6.533 1.00 93.75 703 PHE A C 1
ATOM 5663 O O . PHE A 1 703 ? 25.599 4.190 7.500 1.00 93.75 703 PHE A O 1
ATOM 5670 N N . GLN A 1 704 ? 25.783 2.925 5.658 1.00 91.38 704 GLN A N 1
ATOM 5671 C CA . GLN A 1 704 ? 24.434 2.365 5.741 1.00 91.38 704 GLN A CA 1
ATOM 5672 C C . GLN A 1 704 ? 24.232 1.580 7.037 1.00 91.38 704 GLN A C 1
ATOM 5674 O O . GLN A 1 704 ? 23.251 1.821 7.732 1.00 91.38 704 GLN A O 1
ATOM 5679 N N . THR A 1 705 ? 25.167 0.697 7.400 1.00 93.19 705 THR A N 1
ATOM 5680 C CA . THR A 1 705 ? 25.093 -0.066 8.655 1.00 93.19 705 THR A CA 1
ATOM 5681 C C . THR A 1 705 ? 25.048 0.854 9.873 1.00 93.19 705 THR A C 1
ATOM 5683 O O . THR A 1 705 ? 24.190 0.687 10.735 1.00 93.19 705 THR A O 1
ATOM 5686 N N . SER A 1 706 ? 25.941 1.845 9.938 1.00 95.31 706 SER A N 1
ATOM 5687 C CA . SER A 1 706 ? 26.003 2.780 11.064 1.00 95.31 706 SER A CA 1
ATOM 5688 C C . SER A 1 706 ? 24.753 3.654 11.151 1.00 95.31 706 SER A C 1
ATOM 5690 O O . SER A 1 706 ? 24.137 3.743 12.211 1.00 95.31 706 SER A O 1
ATOM 5692 N N . TYR A 1 707 ? 24.332 4.225 10.018 1.00 95.62 707 TYR A N 1
ATOM 5693 C CA . TYR A 1 707 ? 23.145 5.067 9.925 1.00 95.62 707 TYR A CA 1
ATOM 5694 C C . TYR A 1 707 ? 21.906 4.310 10.388 1.00 95.62 707 TYR A C 1
ATOM 5696 O O . TYR A 1 707 ? 21.208 4.777 11.285 1.00 95.62 707 TYR A O 1
ATOM 5704 N N . TYR A 1 708 ? 21.655 3.129 9.822 1.00 95.06 708 TYR A N 1
ATOM 5705 C CA . TYR A 1 708 ? 20.436 2.385 10.111 1.00 95.06 708 TYR A CA 1
ATOM 5706 C C . TYR A 1 708 ? 20.401 1.782 11.512 1.00 95.06 708 TYR A C 1
ATOM 5708 O O . TYR A 1 708 ? 19.325 1.714 12.090 1.00 95.06 708 TYR A O 1
ATOM 5716 N N . ARG A 1 709 ? 21.552 1.458 12.112 1.00 95.31 709 ARG A N 1
ATOM 5717 C CA . ARG A 1 709 ? 21.623 1.112 13.539 1.00 95.31 709 ARG A CA 1
ATOM 5718 C C . ARG A 1 709 ? 21.123 2.262 14.421 1.00 95.31 709 ARG A C 1
ATOM 5720 O O . ARG A 1 709 ? 20.330 2.033 15.327 1.00 95.31 709 ARG A O 1
ATOM 5727 N N . THR A 1 710 ? 21.551 3.496 14.150 1.00 96.25 710 THR A N 1
ATOM 5728 C CA . THR A 1 710 ? 21.082 4.665 14.913 1.00 96.25 710 THR A CA 1
ATOM 5729 C C . THR A 1 710 ? 19.617 4.986 14.612 1.00 96.25 710 THR A C 1
ATOM 5731 O O . THR A 1 710 ? 18.864 5.286 15.534 1.00 96.25 710 THR A O 1
ATOM 5734 N N . ILE A 1 711 ? 19.185 4.886 13.347 1.00 96.81 711 ILE A N 1
ATOM 5735 C CA . ILE A 1 711 ? 17.771 5.051 12.967 1.00 96.81 711 ILE A CA 1
ATOM 5736 C C . ILE A 1 711 ? 16.881 4.038 13.685 1.00 96.81 711 ILE A C 1
ATOM 5738 O O . ILE A 1 711 ? 15.813 4.413 14.161 1.00 96.81 711 ILE A O 1
ATOM 5742 N N . ASP A 1 712 ? 17.320 2.789 13.817 1.00 95.75 712 ASP A N 1
ATOM 5743 C CA . ASP A 1 712 ? 16.558 1.777 14.540 1.00 95.75 712 ASP A CA 1
ATOM 5744 C C . ASP A 1 712 ? 16.424 2.103 16.030 1.00 95.75 712 ASP A C 1
ATOM 5746 O O . ASP A 1 712 ? 15.331 2.019 16.584 1.00 95.75 712 ASP A O 1
ATOM 5750 N N . GLY A 1 713 ? 17.493 2.617 16.645 1.00 96.94 713 GLY A N 1
ATOM 5751 C CA . GLY A 1 713 ? 17.439 3.161 18.002 1.00 96.94 713 GLY A CA 1
ATOM 5752 C C . GLY A 1 713 ? 16.404 4.282 18.162 1.00 96.94 713 GLY A C 1
ATOM 5753 O O . GLY A 1 713 ? 15.673 4.288 19.147 1.00 96.94 713 GLY A O 1
ATOM 5754 N N . ILE A 1 714 ? 16.291 5.192 17.184 1.00 97.44 714 ILE A N 1
ATOM 5755 C CA . ILE A 1 714 ? 15.263 6.253 17.181 1.00 97.44 714 ILE A CA 1
ATOM 5756 C C . ILE A 1 714 ? 13.860 5.658 17.019 1.00 97.44 714 ILE A C 1
ATOM 5758 O O . ILE A 1 714 ? 12.920 6.088 17.684 1.00 97.44 714 ILE A O 1
ATOM 5762 N N . ASN A 1 715 ? 13.705 4.651 16.160 1.00 97.69 715 ASN A N 1
ATOM 5763 C CA . ASN A 1 715 ? 12.423 3.978 15.957 1.00 97.69 715 ASN A CA 1
ATOM 5764 C C . ASN A 1 715 ? 11.918 3.256 17.212 1.00 97.69 715 ASN A C 1
ATOM 5766 O O . ASN A 1 715 ? 10.711 3.083 17.346 1.00 97.69 715 ASN A O 1
ATOM 5770 N N . ASN A 1 716 ? 12.815 2.897 18.132 1.00 96.94 716 ASN A N 1
ATOM 5771 C CA . ASN A 1 716 ? 12.491 2.265 19.410 1.00 96.94 716 ASN A CA 1
ATOM 5772 C C . ASN A 1 716 ? 12.239 3.273 20.547 1.00 96.94 716 ASN A C 1
ATOM 5774 O O . ASN A 1 716 ? 12.017 2.866 21.686 1.00 96.94 716 ASN A O 1
ATOM 5778 N N . TRP A 1 717 ? 12.251 4.583 20.273 1.00 97.75 717 TRP A N 1
ATOM 5779 C CA . TRP A 1 717 ? 11.850 5.585 21.264 1.00 97.75 717 TRP A CA 1
ATOM 5780 C C . TRP A 1 717 ? 10.398 5.381 21.702 1.00 97.75 717 TRP A C 1
ATOM 5782 O O . TRP A 1 717 ? 9.549 4.926 20.921 1.00 97.75 717 TRP A O 1
ATOM 5792 N N . LYS A 1 718 ? 10.105 5.752 22.952 1.00 96.75 718 LYS A N 1
ATOM 5793 C CA . LYS A 1 718 ? 8.786 5.568 23.570 1.00 96.75 718 LYS A CA 1
ATOM 5794 C C . LYS A 1 718 ? 7.683 6.310 22.801 1.00 96.75 718 LYS A C 1
ATOM 5796 O O . LYS A 1 718 ? 6.561 5.838 22.666 1.00 96.75 718 LYS A O 1
ATOM 5801 N N . GLU A 1 719 ? 8.010 7.470 22.254 1.00 96.25 719 GLU A N 1
ATOM 5802 C CA . GLU A 1 719 ? 7.086 8.352 21.545 1.00 96.25 719 GLU A CA 1
ATOM 5803 C C . GLU A 1 719 ? 6.907 7.963 20.067 1.00 96.25 719 GLU A C 1
ATOM 5805 O O . GLU A 1 719 ? 6.004 8.469 19.397 1.00 96.25 719 GLU A O 1
ATOM 5810 N N . VAL A 1 720 ? 7.762 7.073 19.549 1.00 97.19 720 VAL A N 1
ATOM 5811 C CA . VAL A 1 720 ? 7.834 6.688 18.129 1.00 97.19 720 VAL A CA 1
ATOM 5812 C C . VAL A 1 720 ? 7.278 5.286 17.890 1.00 97.19 720 VAL A C 1
ATOM 5814 O O . VAL A 1 720 ? 6.451 5.107 16.993 1.00 97.19 720 VAL A O 1
ATOM 5817 N N . SER A 1 721 ? 7.717 4.304 18.676 1.00 97.75 721 SER A N 1
ATOM 5818 C CA . SER A 1 721 ? 7.331 2.894 18.528 1.00 97.75 721 SER A CA 1
ATOM 5819 C C . SER A 1 721 ? 5.892 2.630 18.970 1.00 97.75 721 SER A C 1
ATOM 5821 O O . SER A 1 721 ? 5.337 3.360 19.796 1.00 97.75 721 SER A O 1
ATOM 5823 N N . LEU A 1 722 ? 5.288 1.551 18.457 1.00 98.19 722 LEU A N 1
ATOM 5824 C CA . LEU A 1 722 ? 4.034 1.027 19.005 1.00 98.19 722 LEU A CA 1
ATOM 5825 C C . LEU A 1 722 ? 4.229 0.573 20.456 1.00 98.19 722 LEU A C 1
ATOM 5827 O O . LEU A 1 722 ? 3.447 0.927 21.331 1.00 98.19 722 LEU A O 1
ATOM 5831 N N . GLU A 1 723 ? 5.314 -0.147 20.730 1.00 97.75 723 GLU A N 1
ATOM 5832 C CA . GLU A 1 723 ? 5.668 -0.673 22.050 1.00 97.75 723 GLU A CA 1
ATOM 5833 C C . GLU A 1 723 ? 5.824 0.411 23.113 1.00 97.75 723 GLU A C 1
ATOM 5835 O O . GLU A 1 723 ? 5.468 0.194 24.268 1.00 97.75 723 GLU A O 1
ATOM 5840 N N . GLY A 1 724 ? 6.291 1.596 22.731 1.00 97.19 724 GLY A N 1
ATOM 5841 C CA . GLY A 1 724 ? 6.399 2.738 23.630 1.00 97.19 724 GLY A CA 1
ATOM 5842 C C . GLY A 1 724 ? 5.062 3.247 24.180 1.00 97.19 724 GLY A C 1
ATOM 5843 O O . GLY A 1 724 ? 5.036 3.894 25.228 1.00 97.19 724 GLY A O 1
ATOM 5844 N N . SER A 1 725 ? 3.949 2.920 23.515 1.00 97.38 725 SER A N 1
ATOM 5845 C CA . SER A 1 725 ? 2.585 3.236 23.962 1.00 97.38 725 SER A CA 1
ATOM 5846 C C . SER A 1 725 ? 1.975 2.197 24.907 1.00 97.38 725 SER A C 1
ATOM 5848 O O . SER A 1 725 ? 0.848 2.391 25.365 1.00 97.38 725 SER A O 1
ATOM 5850 N N . LYS A 1 726 ? 2.683 1.087 25.157 1.00 98.19 726 LYS A N 1
ATOM 5851 C CA . LYS A 1 726 ? 2.161 -0.067 25.886 1.00 98.19 726 LYS A CA 1
ATOM 5852 C C . LYS A 1 726 ? 1.816 0.296 27.330 1.00 98.19 726 LYS A C 1
ATOM 5854 O O . LYS A 1 726 ? 2.668 0.751 28.090 1.00 98.19 726 LYS A O 1
ATOM 5859 N N . GLU A 1 727 ? 0.584 0.004 27.716 1.00 97.69 727 GLU A N 1
ATOM 5860 C CA . GLU A 1 727 ? 0.083 0.083 29.088 1.00 97.69 727 GLU A CA 1
ATOM 5861 C C . GLU A 1 727 ? -0.452 -1.287 29.500 1.00 97.69 727 GLU A C 1
ATOM 5863 O O . GLU A 1 727 ? -1.102 -1.964 28.705 1.00 97.69 727 GLU A O 1
ATOM 5868 N N . GLU A 1 728 ? -0.185 -1.705 30.735 1.00 97.75 728 GLU A N 1
ATOM 5869 C CA . GLU A 1 728 ? -0.629 -2.995 31.264 1.00 97.75 728 GLU A CA 1
ATOM 5870 C C . GLU A 1 728 ? -1.371 -2.790 32.580 1.00 97.75 728 GLU A C 1
ATOM 5872 O O . GLU A 1 728 ? -0.950 -1.993 33.422 1.00 97.75 728 GLU A O 1
ATOM 5877 N N . LYS A 1 729 ? -2.482 -3.504 32.757 1.00 96.69 729 LYS A N 1
ATOM 5878 C CA . LYS A 1 729 ? -3.277 -3.463 33.982 1.00 96.69 729 LYS A CA 1
ATOM 5879 C C . LYS A 1 729 ? -3.962 -4.807 34.221 1.00 96.69 729 LYS A C 1
ATOM 5881 O O . LYS A 1 729 ? -4.527 -5.369 33.288 1.00 96.69 729 LYS A O 1
ATOM 5886 N N . GLU A 1 730 ? -3.964 -5.285 35.459 1.00 96.38 730 GLU A N 1
ATOM 5887 C CA . GLU A 1 730 ? -4.804 -6.419 35.863 1.00 96.38 730 GLU A CA 1
ATOM 5888 C C . GLU A 1 730 ? -6.276 -6.006 35.966 1.00 96.38 730 GLU A C 1
ATOM 5890 O O . GLU A 1 730 ? -6.612 -4.911 36.437 1.00 96.38 730 GLU A O 1
ATOM 5895 N N . VAL A 1 731 ? -7.161 -6.872 35.482 1.00 95.44 731 VAL A N 1
ATOM 5896 C CA . VAL A 1 731 ? -8.605 -6.654 35.467 1.00 95.44 731 VAL A CA 1
ATOM 5897 C C . VAL A 1 731 ? -9.350 -7.909 35.912 1.00 95.44 731 VAL A C 1
ATOM 5899 O O . VAL A 1 731 ? -8.975 -9.029 35.565 1.00 95.44 731 VAL A O 1
ATOM 5902 N N . ASP A 1 732 ? -10.438 -7.703 36.650 1.00 94.50 732 ASP A N 1
ATOM 5903 C CA . ASP A 1 732 ? -11.297 -8.788 37.116 1.00 94.50 732 ASP A CA 1
ATOM 5904 C C . ASP A 1 732 ? -12.283 -9.204 36.024 1.00 94.50 732 ASP A C 1
ATOM 5906 O O . ASP A 1 732 ? -12.990 -8.360 35.456 1.00 94.50 732 ASP A O 1
ATOM 5910 N N . ILE A 1 733 ? -12.400 -10.512 35.795 1.00 93.94 733 ILE A N 1
ATOM 5911 C CA . ILE A 1 733 ? -13.417 -11.079 34.905 1.00 93.94 733 ILE A CA 1
ATOM 5912 C C . ILE A 1 733 ? -14.578 -11.586 35.753 1.00 93.94 733 ILE A C 1
ATOM 5914 O O . ILE A 1 733 ? -14.492 -12.617 36.423 1.00 93.94 733 ILE A O 1
ATOM 5918 N N . ARG A 1 734 ? -15.705 -10.870 35.728 1.00 91.56 734 ARG A N 1
ATOM 5919 C CA . ARG A 1 734 ? -16.878 -11.208 36.547 1.00 91.56 734 ARG A CA 1
ATOM 5920 C C . ARG A 1 734 ? -17.891 -11.960 35.705 1.00 91.56 734 ARG A C 1
ATOM 5922 O O . ARG A 1 734 ? -18.455 -11.394 34.778 1.00 91.56 734 ARG A O 1
ATOM 5929 N N . LYS A 1 735 ? -18.138 -13.231 36.041 1.00 91.06 735 LYS A N 1
ATOM 5930 C CA . LYS A 1 735 ? -19.093 -14.103 35.325 1.00 91.06 735 LYS A CA 1
ATOM 5931 C C . LYS A 1 735 ? -18.836 -14.154 33.805 1.00 91.06 735 LYS A C 1
ATOM 5933 O O . LYS A 1 735 ? -19.772 -14.098 33.017 1.00 91.06 735 LYS A O 1
ATOM 5938 N N . GLY A 1 736 ? -17.565 -14.217 33.398 1.00 92.50 736 GLY A N 1
ATOM 5939 C CA . GLY A 1 736 ? -17.179 -14.226 31.981 1.00 92.50 736 GLY A CA 1
ATOM 5940 C C . GLY A 1 736 ? -17.379 -12.885 31.262 1.00 92.50 736 GLY A C 1
ATOM 5941 O O . GLY A 1 736 ? -17.413 -12.863 30.034 1.00 92.50 736 GLY A O 1
ATOM 5942 N N . MET A 1 737 ? -17.532 -11.782 32.003 1.00 95.56 737 MET A N 1
ATOM 5943 C CA . MET A 1 737 ? -17.733 -10.442 31.455 1.00 95.56 737 MET A CA 1
ATOM 5944 C C . MET A 1 737 ? -16.685 -9.448 31.956 1.00 95.56 737 MET A C 1
ATOM 5946 O O . MET A 1 737 ? -16.226 -9.516 33.100 1.00 95.56 737 MET A O 1
ATOM 5950 N N . PHE A 1 738 ? -16.362 -8.479 31.102 1.00 96.69 738 PHE A N 1
ATOM 5951 C CA . PHE A 1 738 ? -15.514 -7.336 31.423 1.00 96.69 738 PHE A CA 1
ATOM 5952 C C . PHE A 1 738 ? -15.989 -6.100 30.655 1.00 96.69 738 PHE A C 1
ATOM 5954 O O . PHE A 1 738 ? -16.229 -6.167 29.452 1.00 96.69 738 PHE A O 1
ATOM 5961 N N . ILE A 1 739 ? -16.117 -4.964 31.344 1.00 96.94 739 ILE A N 1
ATOM 5962 C CA . ILE A 1 739 ? -16.534 -3.695 30.735 1.00 96.94 739 ILE A CA 1
ATOM 5963 C C . ILE A 1 739 ? -15.401 -2.686 30.858 1.00 96.94 739 ILE A C 1
ATOM 5965 O O . ILE A 1 739 ? -14.882 -2.436 31.948 1.00 96.94 739 ILE A O 1
ATOM 5969 N N . LEU A 1 740 ? -15.063 -2.059 29.738 1.00 96.88 740 LEU A N 1
ATOM 5970 C CA . LEU A 1 740 ? -14.034 -1.043 29.648 1.00 96.88 740 LEU A CA 1
ATOM 5971 C C . LEU A 1 740 ? -14.601 0.253 29.074 1.00 96.88 740 LEU A C 1
ATOM 5973 O O . LEU A 1 740 ? -15.038 0.299 27.929 1.00 96.88 740 LEU A O 1
ATOM 5977 N N . ASN A 1 741 ? -14.507 1.334 29.844 1.00 96.50 741 ASN A N 1
ATOM 5978 C CA . ASN A 1 741 ? -14.825 2.674 29.360 1.00 96.50 741 ASN A CA 1
ATOM 5979 C C . ASN A 1 741 ? -13.547 3.397 28.918 1.00 96.50 741 ASN A C 1
ATOM 5981 O O . ASN A 1 741 ? -12.533 3.396 29.631 1.00 96.50 741 ASN A O 1
ATOM 5985 N N . ARG A 1 742 ? -13.590 4.025 27.741 1.00 93.75 742 ARG A N 1
ATOM 5986 C CA . ARG A 1 742 ? -12.474 4.776 27.158 1.00 93.75 742 ARG A CA 1
ATOM 5987 C C . ARG A 1 742 ? -12.934 6.076 26.523 1.00 93.75 742 ARG A C 1
ATOM 5989 O O . ARG A 1 742 ? -13.997 6.157 25.918 1.00 93.75 742 ARG A O 1
ATOM 5996 N N . THR A 1 743 ? -12.068 7.075 26.628 1.00 92.94 743 THR A N 1
ATOM 5997 C CA . THR A 1 743 ? -12.151 8.310 25.853 1.00 92.94 743 THR A CA 1
ATOM 5998 C C . THR A 1 743 ? -11.198 8.183 24.675 1.00 92.94 743 THR A C 1
ATOM 6000 O O . THR A 1 743 ? -10.023 7.873 24.861 1.00 92.94 743 THR A O 1
ATOM 6003 N N . VAL A 1 744 ? -11.706 8.394 23.467 1.00 91.69 744 VAL A N 1
ATOM 6004 C CA . VAL A 1 744 ? -11.011 8.086 22.216 1.00 91.69 744 VAL A CA 1
ATOM 6005 C C . VAL A 1 744 ? -10.827 9.375 21.428 1.00 91.69 744 VAL A C 1
ATOM 6007 O O . VAL A 1 744 ? -11.802 9.995 21.001 1.00 91.69 744 VAL A O 1
ATOM 6010 N N . GLU A 1 745 ? -9.577 9.796 21.246 1.00 93.44 745 GLU A N 1
ATOM 6011 C CA . GLU A 1 745 ? -9.248 11.015 20.502 1.00 93.44 745 GLU A CA 1
ATOM 6012 C C . GLU A 1 745 ? -9.616 10.883 19.011 1.00 93.44 745 GLU A C 1
ATOM 6014 O O . GLU A 1 745 ? -9.588 9.776 18.458 1.00 93.44 745 GLU A O 1
ATOM 6019 N N . PRO A 1 746 ? -9.913 11.992 18.311 1.00 93.00 746 PRO A N 1
ATOM 6020 C CA . PRO A 1 746 ? -10.034 11.989 16.858 1.00 93.00 746 PRO A CA 1
ATOM 6021 C C . PRO A 1 746 ? -8.734 11.534 16.200 1.00 93.00 746 PRO A C 1
ATOM 6023 O O . PRO A 1 746 ? -7.661 12.053 16.515 1.00 93.00 746 PRO A O 1
ATOM 6026 N N . ASN A 1 747 ? -8.838 10.656 15.205 1.00 95.44 747 ASN A N 1
ATOM 6027 C CA . ASN A 1 747 ? -7.699 10.064 14.504 1.00 95.44 747 ASN A CA 1
ATOM 6028 C C . ASN A 1 747 ? -6.774 9.293 15.439 1.00 95.44 747 ASN A C 1
ATOM 6030 O O . ASN A 1 747 ? -5.571 9.547 15.476 1.00 95.44 747 ASN A O 1
ATOM 6034 N N . SER A 1 748 ? -7.346 8.365 16.197 1.00 96.88 748 SER A N 1
ATOM 6035 C CA . SER A 1 748 ? -6.589 7.442 17.034 1.00 96.88 748 SER A CA 1
ATOM 6036 C C . SER A 1 748 ? -6.896 5.989 16.686 1.00 96.88 748 SER A C 1
ATOM 6038 O O . SER A 1 748 ? -7.944 5.664 16.113 1.00 96.88 748 SER A O 1
ATOM 6040 N N . VAL A 1 749 ? -5.944 5.117 17.008 1.00 98.44 749 VAL A N 1
ATOM 6041 C CA . VAL A 1 749 ? -6.076 3.662 16.909 1.00 98.44 749 VAL A CA 1
ATOM 6042 C C . VAL A 1 749 ? -5.744 3.064 18.266 1.00 98.44 749 VAL A C 1
ATOM 6044 O O . VAL A 1 749 ? -4.718 3.400 18.858 1.00 98.44 749 VAL A O 1
ATOM 6047 N N . TYR A 1 750 ? -6.609 2.172 18.731 1.00 98.00 750 TYR A N 1
ATOM 6048 C CA . TYR A 1 750 ? -6.438 1.421 19.966 1.00 98.00 750 TYR A CA 1
ATOM 6049 C C . TYR A 1 750 ? -6.373 -0.064 19.632 1.00 98.00 750 TYR A C 1
ATOM 6051 O O . TYR A 1 750 ? -7.265 -0.587 18.963 1.00 98.00 750 TYR A O 1
ATOM 6059 N N . LEU A 1 751 ? -5.331 -0.732 20.120 1.00 98.31 751 LEU A N 1
ATOM 6060 C CA . LEU A 1 751 ? -5.262 -2.188 20.189 1.00 98.31 751 LEU A CA 1
ATOM 6061 C C . LEU A 1 751 ? -5.303 -2.576 21.663 1.00 98.31 751 LEU A C 1
ATOM 6063 O O . LEU A 1 751 ? -4.423 -2.200 22.438 1.00 98.31 751 LEU A O 1
ATOM 6067 N N . LEU A 1 752 ? -6.334 -3.316 22.040 1.00 98.25 752 LEU A N 1
ATOM 6068 C CA . LEU A 1 752 ? -6.500 -3.885 23.366 1.00 98.25 752 LEU A CA 1
ATOM 6069 C C . LEU A 1 752 ? -6.298 -5.391 23.272 1.00 98.25 752 LEU A C 1
ATOM 6071 O O . LEU A 1 752 ? -6.786 -6.027 22.341 1.00 98.25 752 LEU A O 1
ATOM 6075 N N . ILE A 1 753 ? -5.595 -5.958 24.238 1.00 97.56 753 ILE A N 1
ATOM 6076 C CA . ILE A 1 753 ? -5.411 -7.399 24.365 1.00 97.56 753 ILE A CA 1
ATOM 6077 C C . ILE A 1 753 ? -5.843 -7.766 25.772 1.00 97.56 753 ILE A C 1
ATOM 6079 O O . ILE A 1 753 ? -5.259 -7.280 26.740 1.00 97.56 753 ILE A O 1
ATOM 6083 N N . LEU A 1 754 ? -6.881 -8.585 25.875 1.00 96.88 754 LEU A N 1
ATOM 6084 C CA . LEU A 1 754 ? -7.272 -9.222 27.119 1.00 96.88 754 LEU A CA 1
ATOM 6085 C C . LEU A 1 754 ? -6.642 -10.612 27.141 1.00 96.88 754 LEU A C 1
ATOM 6087 O O . LEU A 1 754 ? -7.027 -11.475 26.355 1.00 96.88 754 LEU A O 1
ATOM 6091 N N . GLU A 1 755 ? -5.647 -10.796 27.996 1.00 95.19 755 GLU A N 1
ATOM 6092 C CA . GLU A 1 755 ? -4.865 -12.025 28.118 1.00 95.19 755 GLU A CA 1
ATOM 6093 C C . GLU A 1 755 ? -5.225 -12.724 29.432 1.00 95.19 755 GLU A C 1
ATOM 6095 O O . GLU A 1 755 ? -5.034 -12.164 30.511 1.00 95.19 755 GLU A O 1
ATOM 6100 N N . GLY A 1 756 ? -5.796 -13.922 29.331 1.00 90.94 756 GLY A N 1
ATOM 6101 C CA . GLY A 1 756 ? -6.086 -14.777 30.475 1.00 90.94 756 GLY A CA 1
ATOM 6102 C C . GLY A 1 756 ? -4.813 -15.336 31.101 1.00 90.94 756 GLY A C 1
ATOM 6103 O O . GLY A 1 756 ? -3.846 -15.621 30.389 1.00 90.94 756 GLY A O 1
ATOM 6104 N N . SER A 1 757 ? -4.844 -15.486 32.425 1.00 75.06 757 SER A N 1
ATOM 6105 C CA . SER A 1 757 ? -3.762 -16.085 33.218 1.00 75.06 757 SER A CA 1
ATOM 6106 C C . SER A 1 757 ? -3.500 -17.555 32.864 1.00 75.06 757 SER A C 1
ATOM 6108 O O . SER A 1 757 ? -4.465 -18.290 32.540 1.00 75.06 757 SER A O 1
#